Protein AF-A0A1L0D9J7-F1 (afdb_monomer)

Structure (mmCIF, N/CA/C/O backbone):
data_AF-A0A1L0D9J7-F1
#
_entry.id   AF-A0A1L0D9J7-F1
#
loop_
_atom_site.group_PDB
_atom_site.id
_atom_site.type_symbol
_atom_site.label_atom_id
_atom_site.label_alt_id
_atom_site.label_comp_id
_atom_site.label_asym_id
_atom_site.label_entity_id
_atom_site.label_seq_id
_atom_site.pdbx_PDB_ins_code
_atom_site.Cartn_x
_atom_site.Cartn_y
_atom_site.Cartn_z
_atom_site.occupancy
_atom_site.B_iso_or_equiv
_atom_site.auth_seq_id
_atom_site.auth_comp_id
_atom_site.auth_asym_id
_atom_site.auth_atom_id
_atom_site.pdbx_PDB_model_num
ATOM 1 N N . MET A 1 1 ? 36.592 1.065 -41.346 1.00 37.97 1 MET A N 1
ATOM 2 C CA . MET A 1 1 ? 35.948 2.017 -40.421 1.00 37.97 1 MET A CA 1
ATOM 3 C C . MET A 1 1 ? 34.463 1.888 -40.680 1.00 37.97 1 MET A C 1
ATOM 5 O O . MET A 1 1 ? 34.052 2.178 -41.791 1.00 37.97 1 MET A O 1
ATOM 9 N N . ASP A 1 2 ? 33.713 1.328 -39.732 1.00 29.09 2 ASP A N 1
ATOM 10 C CA . ASP A 1 2 ? 32.266 1.142 -39.869 1.00 29.09 2 ASP A CA 1
ATOM 11 C C . ASP A 1 2 ? 31.540 2.476 -39.662 1.00 29.09 2 ASP A C 1
ATOM 13 O O . ASP A 1 2 ? 31.578 3.055 -38.574 1.00 29.09 2 ASP A O 1
ATOM 17 N N . ASP A 1 3 ? 30.827 2.931 -40.692 1.00 31.64 3 ASP A N 1
ATOM 18 C CA . ASP A 1 3 ? 29.979 4.133 -40.689 1.00 31.64 3 ASP A CA 1
ATOM 19 C C . ASP A 1 3 ? 28.684 3.977 -39.861 1.00 31.64 3 ASP A C 1
ATOM 21 O O . ASP A 1 3 ? 27.805 4.842 -39.859 1.00 31.64 3 ASP A O 1
ATOM 25 N N . SER A 1 4 ? 28.560 2.910 -39.066 1.00 33.25 4 SER A N 1
ATOM 26 C CA . SER A 1 4 ? 27.409 2.660 -38.189 1.00 33.25 4 SER A CA 1
ATOM 27 C C . SER A 1 4 ? 27.284 3.645 -37.015 1.00 33.25 4 SER A C 1
ATOM 29 O O . SER A 1 4 ? 26.308 3.589 -36.269 1.00 33.25 4 SER A O 1
ATOM 31 N N . TYR A 1 5 ? 28.244 4.560 -36.833 1.00 37.31 5 TYR A N 1
ATO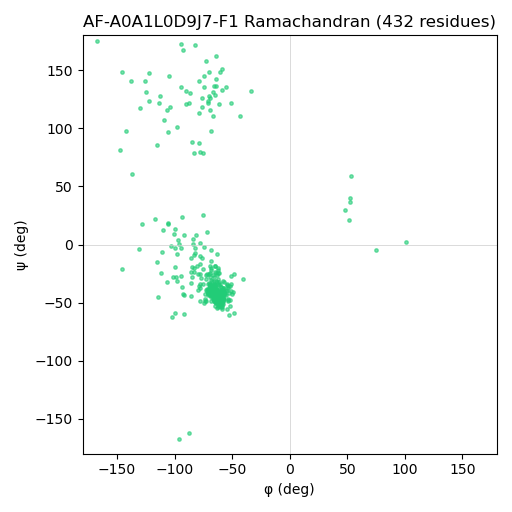M 32 C CA . TYR A 1 5 ? 28.210 5.598 -35.794 1.00 37.31 5 TYR A CA 1
ATOM 33 C C . TYR A 1 5 ? 27.458 6.879 -36.198 1.00 37.31 5 TYR A C 1
ATOM 35 O O . TYR A 1 5 ? 27.172 7.698 -35.321 1.00 37.31 5 TYR A O 1
ATOM 43 N N . PHE A 1 6 ? 27.105 7.056 -37.479 1.00 32.62 6 PHE A N 1
ATOM 44 C CA . PHE A 1 6 ? 26.444 8.276 -37.974 1.00 32.62 6 PHE A CA 1
ATOM 45 C C . PHE A 1 6 ? 24.926 8.175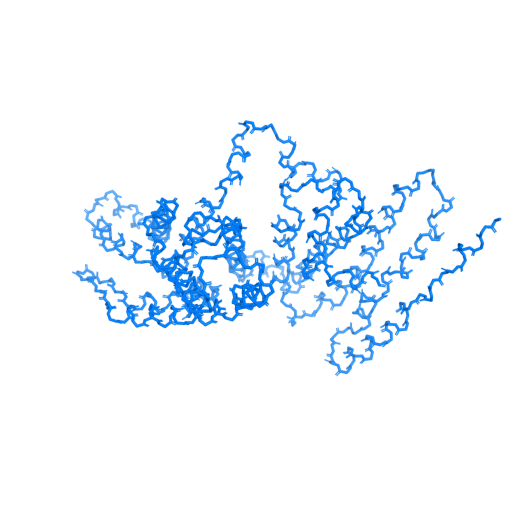 -38.144 1.00 32.62 6 PHE A C 1
ATOM 47 O O . PHE A 1 6 ? 24.276 9.188 -38.401 1.00 32.62 6 PHE A O 1
ATOM 54 N N . TYR A 1 7 ? 24.318 7.012 -37.900 1.00 33.03 7 TYR A N 1
ATOM 55 C CA . TYR A 1 7 ? 22.865 6.938 -37.750 1.00 33.03 7 TYR A CA 1
ATOM 56 C C . TYR A 1 7 ? 22.463 7.433 -36.353 1.00 33.03 7 TYR A C 1
ATOM 58 O O . TYR A 1 7 ? 22.199 6.658 -35.435 1.00 33.03 7 TYR A O 1
ATOM 66 N N . GLN A 1 8 ? 22.413 8.757 -36.176 1.00 39.03 8 GLN A N 1
ATOM 67 C CA . GLN A 1 8 ? 21.555 9.336 -35.147 1.00 39.03 8 GLN A CA 1
ATOM 68 C C . GLN A 1 8 ? 20.108 9.061 -35.584 1.00 39.03 8 GLN A C 1
ATOM 70 O O . GLN A 1 8 ? 19.674 9.633 -36.586 1.00 39.03 8 GLN A O 1
ATOM 75 N N . PRO A 1 9 ? 19.339 8.192 -34.897 1.00 41.06 9 PRO A N 1
ATOM 76 C CA . PRO A 1 9 ? 17.920 8.077 -35.197 1.00 41.06 9 PRO A CA 1
ATOM 77 C C . PRO A 1 9 ? 17.301 9.470 -35.066 1.00 41.06 9 PRO A C 1
ATOM 79 O O . PRO A 1 9 ? 17.620 10.198 -34.123 1.00 41.06 9 PRO A O 1
ATOM 82 N N . SER A 1 10 ? 16.451 9.845 -36.028 1.00 42.81 10 SER A N 1
ATOM 83 C CA . SER A 1 10 ? 15.762 11.137 -36.066 1.00 42.81 10 SER A CA 1
ATOM 84 C C . SER A 1 10 ? 15.237 11.471 -34.673 1.00 42.81 10 SER A C 1
ATOM 86 O O . SER A 1 10 ? 14.350 10.772 -34.189 1.00 42.81 10 SER A O 1
ATOM 88 N N . ASN A 1 11 ? 15.812 12.480 -34.016 1.00 54.00 11 ASN A N 1
ATOM 89 C CA . ASN A 1 11 ? 15.514 12.815 -32.628 1.00 54.00 11 ASN A CA 1
ATOM 90 C C . ASN A 1 11 ? 14.065 13.342 -32.582 1.00 54.00 11 ASN A C 1
ATOM 92 O O . ASN A 1 11 ? 13.834 14.505 -32.918 1.00 54.00 11 ASN A O 1
ATOM 96 N N . PRO A 1 12 ? 13.047 12.529 -32.230 1.00 60.84 12 PRO A N 1
ATOM 97 C CA . PRO A 1 12 ? 11.649 12.891 -32.448 1.00 60.84 12 PRO A CA 1
ATOM 98 C C . PRO A 1 12 ? 11.129 13.814 -31.336 1.00 60.84 12 PRO A C 1
ATOM 100 O O . PRO A 1 12 ? 9.934 14.090 -31.262 1.00 60.84 12 PRO A O 1
ATOM 103 N N . GLY A 1 13 ? 12.014 14.290 -30.452 1.00 68.69 13 GLY A N 1
ATOM 104 C CA . GLY A 1 13 ? 11.695 15.156 -29.319 1.00 68.69 13 GLY A CA 1
ATOM 105 C C . GLY A 1 13 ? 10.887 16.394 -29.719 1.00 68.69 13 GLY A C 1
ATOM 106 O O . GLY A 1 13 ? 9.798 16.577 -29.176 1.00 68.69 13 GLY A O 1
ATOM 107 N N . PRO A 1 14 ? 11.322 17.202 -30.707 1.00 74.62 14 PRO A N 1
ATOM 108 C CA . PRO A 1 14 ? 10.598 18.405 -31.126 1.00 74.62 14 PRO A CA 1
ATOM 109 C C . PRO A 1 14 ? 9.228 18.100 -31.745 1.00 74.62 14 PRO A C 1
ATOM 111 O O . PRO A 1 14 ? 8.232 18.736 -31.403 1.00 74.62 14 PRO A O 1
ATOM 114 N N . THR A 1 15 ? 9.134 17.085 -32.609 1.00 79.00 15 THR A N 1
ATOM 115 C CA . THR A 1 15 ? 7.863 16.702 -33.250 1.00 79.00 15 THR A CA 1
ATOM 116 C C . THR A 1 15 ? 6.879 16.116 -32.236 1.00 79.00 15 THR A C 1
ATOM 118 O O . THR A 1 15 ? 5.680 16.398 -32.278 1.00 79.00 15 THR A O 1
ATOM 121 N N . ARG A 1 16 ? 7.376 15.358 -31.254 1.00 81.12 16 ARG A N 1
ATOM 122 C CA . ARG A 1 16 ? 6.594 14.855 -30.121 1.00 81.12 16 ARG A CA 1
ATOM 123 C C . ARG A 1 16 ? 6.176 15.975 -29.163 1.00 81.12 16 ARG A C 1
ATOM 125 O O . ARG A 1 16 ? 5.060 15.920 -28.649 1.00 81.12 16 ARG A O 1
ATOM 132 N N . ALA A 1 17 ? 7.008 16.998 -28.966 1.00 83.00 17 ALA A N 1
ATOM 133 C CA . ALA A 1 17 ? 6.676 18.182 -28.173 1.00 83.00 17 ALA A CA 1
ATOM 134 C C . ALA A 1 17 ? 5.487 18.938 -28.768 1.00 83.00 17 ALA A C 1
ATOM 136 O O . ALA A 1 17 ? 4.560 19.289 -28.040 1.00 83.00 17 ALA A O 1
ATOM 137 N N . VAL A 1 18 ? 5.476 19.123 -30.092 1.00 85.75 18 VAL A N 1
ATOM 138 C CA . VAL A 1 18 ? 4.360 19.759 -30.807 1.00 85.75 18 VAL A CA 1
ATOM 139 C C . VAL A 1 18 ? 3.081 18.930 -30.667 1.00 85.75 18 VAL A C 1
ATOM 141 O O . VAL A 1 18 ? 2.041 19.477 -30.307 1.00 85.75 18 VAL A O 1
ATOM 144 N N . LYS A 1 19 ? 3.151 17.601 -30.844 1.00 86.62 19 LYS A N 1
ATOM 145 C CA . LYS A 1 19 ? 1.992 16.709 -30.639 1.00 86.62 19 LYS A CA 1
ATOM 146 C C . LYS A 1 19 ? 1.417 16.820 -29.224 1.00 86.62 19 LYS A C 1
ATOM 148 O O . LYS A 1 19 ? 0.207 16.966 -29.062 1.00 86.62 19 LYS A O 1
ATOM 153 N N . TRP A 1 20 ? 2.274 16.792 -28.200 1.00 86.75 20 TRP A N 1
ATOM 154 C CA . TRP A 1 20 ? 1.838 16.975 -26.814 1.00 86.75 20 TRP A CA 1
ATOM 155 C C . TRP A 1 20 ? 1.265 18.364 -26.566 1.00 86.75 20 TRP A C 1
ATOM 157 O O . TRP A 1 20 ? 0.258 18.476 -25.877 1.00 86.75 20 TRP A O 1
ATOM 167 N N . LEU A 1 21 ? 1.865 19.412 -27.128 1.00 90.25 21 LEU A N 1
ATOM 168 C CA . LEU A 1 21 ? 1.373 20.778 -26.986 1.00 90.25 21 LEU A CA 1
ATOM 169 C C . LEU A 1 21 ? -0.054 20.910 -27.531 1.00 90.25 21 LEU A C 1
ATOM 171 O O . LEU A 1 21 ? -0.923 21.406 -26.817 1.00 90.25 21 LEU A O 1
ATOM 175 N N . VAL A 1 22 ? -0.308 20.409 -28.746 1.00 89.06 22 VAL A N 1
ATOM 176 C CA . VAL A 1 22 ? -1.644 20.410 -29.366 1.00 89.06 22 VAL A CA 1
ATOM 177 C C . VAL A 1 22 ? -2.643 19.646 -28.498 1.00 89.06 22 VAL A C 1
ATOM 179 O O . VAL A 1 22 ? -3.705 20.170 -28.170 1.00 89.06 22 VAL A O 1
ATOM 182 N N . LEU A 1 23 ? -2.285 18.443 -28.045 1.00 91.19 23 LEU A N 1
ATOM 183 C CA . LEU A 1 23 ? -3.157 17.628 -27.198 1.00 91.19 23 LEU A CA 1
ATOM 184 C C . LEU A 1 23 ? -3.456 18.296 -25.843 1.00 91.19 23 LEU A C 1
ATOM 186 O O . LEU A 1 23 ? -4.593 18.287 -25.380 1.00 91.19 23 LEU A O 1
ATOM 190 N N . LEU A 1 24 ? -2.462 18.920 -25.210 1.00 89.25 24 LEU A N 1
ATOM 191 C CA . LEU A 1 24 ? -2.631 19.621 -23.934 1.00 89.25 24 LEU A CA 1
ATOM 192 C C . LEU A 1 24 ? -3.455 20.907 -24.074 1.00 89.25 24 LEU A C 1
ATOM 194 O O . LEU A 1 24 ? -4.191 21.254 -23.147 1.00 89.25 24 LEU A O 1
ATOM 198 N N . LEU A 1 25 ? -3.355 21.595 -25.216 1.00 89.88 25 LEU A N 1
ATOM 199 C CA . LEU A 1 25 ? -4.205 22.737 -25.555 1.00 89.88 25 LEU A CA 1
ATOM 200 C C . LEU A 1 25 ? -5.662 22.302 -25.754 1.00 89.88 25 LEU A C 1
ATOM 202 O O . LEU A 1 25 ? -6.552 22.914 -25.164 1.00 89.88 25 LEU A O 1
ATOM 206 N N . LEU A 1 26 ? -5.903 21.204 -26.484 1.00 91.88 26 LEU A N 1
ATOM 207 C CA . LEU A 1 26 ? -7.240 20.613 -26.648 1.00 91.88 26 LEU A CA 1
ATOM 208 C C . LEU A 1 26 ? -7.858 20.221 -25.298 1.00 91.88 26 LEU A C 1
ATOM 210 O O . LEU A 1 26 ? -9.023 20.509 -25.034 1.00 91.88 26 LEU A O 1
ATOM 214 N N . LEU A 1 27 ? -7.055 19.639 -24.404 1.00 89.50 27 LEU A N 1
ATOM 215 C CA . LEU A 1 27 ? -7.465 19.269 -23.045 1.00 89.50 27 LEU A CA 1
ATOM 216 C C . LEU A 1 27 ? -7.510 20.455 -22.062 1.00 89.50 27 LEU A C 1
ATOM 218 O O . LEU A 1 27 ? -7.808 20.261 -20.880 1.00 89.50 27 LEU A O 1
ATOM 222 N N . ARG A 1 28 ? -7.213 21.681 -22.518 1.00 86.06 28 ARG A N 1
ATOM 223 C CA . ARG A 1 28 ? -7.208 22.918 -21.714 1.00 86.06 28 ARG A CA 1
ATOM 224 C C . ARG A 1 28 ? -6.366 22.803 -20.435 1.00 86.06 28 ARG A C 1
ATOM 226 O O . ARG A 1 28 ? -6.741 23.293 -19.363 1.00 86.06 28 ARG A O 1
ATOM 233 N N . VAL A 1 29 ? -5.214 22.139 -20.530 1.00 85.31 29 VAL A N 1
ATOM 234 C CA . VAL A 1 29 ? -4.290 21.965 -19.403 1.00 85.31 29 VAL A CA 1
ATOM 235 C C . VAL A 1 29 ? -3.555 23.278 -19.127 1.00 85.31 29 VAL A C 1
ATOM 237 O O . VAL A 1 29 ? -3.067 23.942 -20.038 1.00 85.31 29 VAL A O 1
ATOM 240 N N . LYS A 1 30 ? -3.443 23.669 -17.851 1.00 86.12 30 LYS A N 1
ATOM 241 C CA . LYS A 1 30 ? -2.675 24.862 -17.455 1.00 86.12 30 LYS A CA 1
ATOM 242 C C . LYS A 1 30 ? -1.186 24.672 -17.776 1.00 86.12 30 LYS A C 1
ATOM 244 O O . LYS A 1 30 ? -0.625 23.631 -17.445 1.00 86.12 30 LYS A O 1
ATOM 249 N N . LYS A 1 31 ? -0.544 25.707 -18.335 1.00 86.50 31 LYS A N 1
ATOM 250 C CA . LYS A 1 31 ? 0.879 25.717 -18.743 1.00 86.50 31 LYS A CA 1
ATOM 251 C C . LYS A 1 31 ? 1.252 24.546 -19.680 1.00 86.50 31 LYS A C 1
ATOM 253 O O . LYS A 1 31 ? 2.145 23.759 -19.357 1.00 86.50 31 LYS A O 1
ATOM 258 N N . PRO A 1 32 ? 0.597 24.430 -20.848 1.00 87.56 32 PRO A N 1
ATOM 259 C CA . PRO A 1 32 ? 0.779 23.297 -21.755 1.00 87.56 32 PRO A CA 1
ATOM 260 C C . PRO A 1 32 ? 2.196 23.237 -22.348 1.00 87.56 32 PRO A C 1
ATOM 262 O O . PRO A 1 32 ? 2.698 22.146 -22.584 1.00 87.56 32 PRO A O 1
ATOM 265 N N . ILE A 1 33 ? 2.876 24.382 -22.493 1.00 88.44 33 ILE A N 1
ATOM 266 C CA . ILE A 1 33 ? 4.268 24.467 -22.970 1.00 88.44 33 ILE A CA 1
ATOM 267 C C . ILE A 1 33 ? 5.234 23.790 -21.989 1.00 88.44 33 ILE A C 1
ATOM 269 O O . ILE A 1 33 ? 6.044 22.958 -22.376 1.00 88.44 33 ILE A O 1
ATOM 273 N N . SER A 1 34 ? 5.151 24.101 -20.693 1.00 88.12 34 SER A N 1
ATOM 274 C CA . SER A 1 34 ? 6.045 23.486 -19.700 1.00 88.12 34 SER A CA 1
ATOM 275 C C . SER A 1 34 ? 5.811 21.976 -19.578 1.00 88.12 34 SER A C 1
ATOM 277 O O . SER A 1 34 ? 6.761 21.217 -19.399 1.00 88.12 34 SER A O 1
ATOM 279 N N . TRP A 1 35 ? 4.558 21.534 -19.728 1.00 87.00 35 TRP A N 1
ATOM 280 C CA . TRP A 1 35 ? 4.219 20.115 -19.805 1.00 87.00 35 TRP A CA 1
ATOM 281 C C . TRP A 1 35 ? 4.765 19.449 -21.068 1.00 87.00 35 TRP A C 1
ATOM 283 O O . TRP A 1 35 ? 5.376 18.391 -20.959 1.00 87.00 35 TRP A O 1
ATOM 293 N N . SER A 1 36 ? 4.594 20.049 -22.249 1.00 87.81 36 SER A N 1
ATOM 294 C CA . SER A 1 36 ? 5.080 19.453 -23.497 1.00 87.81 36 SER A CA 1
ATOM 295 C C . SER A 1 36 ? 6.598 19.290 -23.481 1.00 87.81 36 SER A C 1
ATOM 297 O O . SER A 1 36 ? 7.090 18.215 -23.823 1.00 87.81 36 SER A O 1
ATOM 299 N N . VAL A 1 37 ? 7.329 20.294 -22.985 1.00 87.06 37 VAL A N 1
ATOM 300 C CA . VAL A 1 37 ? 8.788 20.239 -22.822 1.00 87.06 37 VAL A CA 1
ATOM 301 C C . VAL A 1 37 ? 9.194 19.092 -21.894 1.00 87.06 37 VAL A C 1
ATOM 303 O O . VAL A 1 37 ? 10.035 18.273 -22.265 1.00 87.06 37 VAL A O 1
ATOM 306 N N . PHE A 1 38 ? 8.563 18.970 -20.722 1.00 87.25 38 PHE A N 1
ATOM 307 C CA . PHE A 1 38 ? 8.846 17.875 -19.790 1.00 87.25 38 PHE A CA 1
ATOM 308 C C . PHE A 1 38 ? 8.555 16.487 -20.389 1.00 87.25 38 PHE A C 1
ATOM 310 O O . PHE A 1 38 ? 9.331 15.559 -20.179 1.00 87.25 38 PHE A O 1
ATOM 317 N N . LEU A 1 39 ? 7.457 16.342 -21.138 1.00 85.94 39 LEU A N 1
ATOM 318 C CA . LEU A 1 39 ? 6.994 15.055 -21.670 1.00 85.94 39 LEU A CA 1
ATOM 319 C C . LEU A 1 39 ? 7.792 14.537 -22.879 1.00 85.94 39 LEU A C 1
ATOM 321 O O . LEU A 1 39 ? 7.564 13.400 -23.293 1.00 85.94 39 LEU A O 1
ATOM 325 N N . SER A 1 40 ? 8.649 15.357 -23.498 1.00 83.94 40 SER A N 1
ATOM 326 C CA . SER A 1 40 ? 9.214 15.023 -24.817 1.00 83.94 40 SER A CA 1
ATOM 327 C C . SER A 1 40 ? 10.650 15.467 -25.085 1.00 83.94 40 SER A C 1
ATOM 329 O O . SER A 1 40 ? 11.288 14.880 -25.954 1.00 83.94 40 SER A O 1
ATOM 331 N N . LEU A 1 41 ? 11.185 16.462 -24.369 1.00 83.31 41 LEU A N 1
ATOM 332 C CA . LEU A 1 41 ? 12.498 17.039 -24.688 1.00 83.31 41 LEU A CA 1
ATOM 333 C C . LEU A 1 41 ? 13.641 16.522 -23.801 1.00 83.31 41 LEU A C 1
ATOM 335 O O . LEU A 1 41 ? 14.752 17.035 -23.900 1.00 83.31 41 LEU A O 1
ATOM 339 N N . ASN A 1 42 ? 13.431 15.500 -22.959 1.00 84.62 42 ASN A N 1
ATOM 340 C CA . ASN A 1 42 ? 14.505 14.966 -22.105 1.00 84.62 42 ASN A CA 1
ATOM 341 C C . ASN A 1 42 ? 15.701 14.441 -22.921 1.00 84.62 42 ASN A C 1
ATOM 343 O O . ASN A 1 42 ? 16.846 14.752 -22.589 1.00 84.62 42 ASN A O 1
ATOM 347 N N . SER A 1 43 ? 15.445 13.693 -23.997 1.00 80.94 43 SER A N 1
ATOM 348 C CA . SER A 1 43 ? 16.480 13.151 -24.886 1.00 80.94 43 SER A CA 1
ATOM 349 C C . SER A 1 43 ? 17.249 14.253 -25.624 1.00 80.94 43 SER A C 1
ATOM 351 O O . SER A 1 43 ? 18.475 14.186 -25.723 1.00 80.94 43 SER A O 1
ATOM 353 N N . THR A 1 44 ? 16.558 15.312 -26.053 1.00 82.50 44 THR A N 1
ATOM 354 C CA . THR A 1 44 ? 17.157 16.493 -26.695 1.00 82.50 44 THR A CA 1
ATOM 355 C C . THR A 1 44 ? 17.996 17.321 -25.716 1.00 82.50 44 THR A C 1
ATOM 357 O O . THR A 1 44 ? 19.119 17.703 -26.031 1.00 82.50 44 THR A O 1
ATOM 360 N N . ILE A 1 45 ? 17.513 17.550 -24.489 1.00 81.62 45 ILE A N 1
ATOM 361 C CA . ILE A 1 45 ? 18.299 18.205 -23.426 1.00 81.62 45 ILE A CA 1
ATOM 362 C C . ILE A 1 45 ? 19.572 17.394 -23.144 1.00 81.62 45 ILE A C 1
ATOM 364 O O . ILE A 1 45 ? 20.655 17.955 -22.968 1.00 81.62 45 ILE A O 1
ATOM 368 N N . ARG A 1 46 ? 19.458 16.061 -23.136 1.00 83.69 46 ARG A N 1
ATOM 369 C CA . ARG A 1 46 ? 20.586 15.157 -22.912 1.00 83.69 46 ARG A CA 1
ATOM 370 C C . ARG A 1 46 ? 21.619 15.232 -24.033 1.00 83.69 46 ARG A C 1
ATOM 372 O O . ARG A 1 46 ? 22.804 15.256 -23.711 1.00 83.69 46 ARG A O 1
ATOM 379 N N . SER A 1 47 ? 21.211 15.244 -25.305 1.00 82.25 47 SER A N 1
ATOM 380 C CA . SER A 1 47 ? 22.151 15.330 -26.434 1.00 82.25 47 SER A CA 1
ATOM 381 C C . SER A 1 47 ? 22.914 16.655 -26.421 1.00 82.25 47 SER A C 1
ATOM 383 O O . SER A 1 47 ? 24.142 16.636 -26.458 1.00 82.25 47 SER A O 1
ATOM 385 N N . LEU A 1 48 ? 22.213 17.773 -26.209 1.00 84.62 48 LEU A N 1
ATOM 386 C CA . LEU A 1 48 ? 22.819 19.106 -26.117 1.00 84.62 48 LEU A CA 1
ATOM 387 C C . LEU A 1 48 ? 23.836 19.204 -24.968 1.00 84.62 48 LEU A C 1
ATOM 389 O O . LEU A 1 48 ? 24.956 19.677 -25.149 1.00 84.62 48 LEU A O 1
ATOM 393 N N . LEU A 1 49 ? 23.485 18.703 -23.777 1.00 84.00 49 LEU A N 1
ATOM 394 C CA . LEU A 1 49 ? 24.414 18.688 -22.642 1.00 84.00 49 LEU A CA 1
ATOM 395 C C . LEU A 1 49 ? 25.620 17.775 -22.881 1.00 84.00 49 LEU A C 1
ATOM 397 O O . LEU A 1 49 ? 26.719 18.083 -22.421 1.00 84.00 49 LEU A O 1
ATOM 401 N N . LYS A 1 50 ? 25.432 16.642 -23.571 1.00 81.69 50 LYS A N 1
ATOM 402 C CA . LYS A 1 50 ? 26.538 15.746 -23.927 1.00 81.69 50 LYS A CA 1
ATOM 403 C C . LYS A 1 50 ? 27.518 16.445 -24.860 1.00 81.69 50 LYS A C 1
ATOM 405 O O . LYS A 1 50 ? 28.708 16.410 -24.574 1.00 81.69 50 LYS A O 1
ATOM 410 N N . GLU A 1 51 ? 27.039 17.101 -25.910 1.00 81.44 51 GLU A N 1
ATOM 411 C CA . GLU A 1 51 ? 27.878 17.854 -26.852 1.00 81.44 51 GLU A CA 1
ATOM 412 C C . GLU A 1 51 ? 28.664 18.969 -26.152 1.00 81.44 51 GLU A C 1
ATOM 414 O O . GLU A 1 51 ? 29.863 19.119 -26.380 1.00 81.44 51 GLU A O 1
ATOM 419 N N . TRP A 1 52 ? 28.035 19.672 -25.208 1.00 80.25 52 TRP A N 1
ATOM 420 C CA . TRP A 1 52 ? 28.673 20.772 -24.483 1.00 80.25 52 TRP A CA 1
ATOM 421 C C . TRP A 1 52 ? 29.731 20.324 -23.453 1.00 80.25 52 TRP A C 1
ATOM 423 O O . TRP A 1 52 ? 30.689 21.050 -23.181 1.00 80.25 52 TRP A O 1
ATOM 433 N N . ILE A 1 53 ? 29.582 19.128 -22.865 1.00 73.94 53 ILE A N 1
ATOM 434 C CA . ILE A 1 53 ? 30.422 18.641 -21.749 1.00 73.94 53 ILE A CA 1
ATOM 435 C C . ILE A 1 53 ? 31.507 17.644 -22.204 1.00 73.94 53 ILE A C 1
ATOM 437 O O . ILE A 1 53 ? 32.577 17.585 -21.587 1.00 73.94 53 ILE A O 1
ATOM 441 N N . ARG A 1 54 ? 31.276 16.889 -23.292 1.00 63.69 54 ARG A N 1
ATOM 442 C CA . ARG A 1 54 ? 32.194 15.865 -23.835 1.00 63.69 54 ARG A CA 1
ATOM 443 C C . ARG A 1 54 ? 33.643 16.334 -24.073 1.00 63.69 54 ARG A C 1
ATOM 445 O O . ARG A 1 54 ? 34.524 15.527 -23.792 1.00 63.69 54 ARG A O 1
ATOM 452 N N . PRO A 1 55 ? 33.948 17.576 -24.498 1.00 59.88 55 PRO A N 1
ATOM 453 C CA . PRO A 1 55 ? 35.337 17.961 -24.765 1.00 59.88 55 PRO A CA 1
ATOM 454 C C . PRO A 1 55 ? 36.216 18.207 -23.520 1.00 59.88 55 PRO A C 1
ATOM 456 O O . PRO A 1 55 ? 37.392 18.509 -23.683 1.00 59.88 55 PRO A O 1
ATOM 459 N N . LYS A 1 56 ? 35.704 18.112 -22.279 1.00 59.75 56 LYS A N 1
ATOM 460 C CA . LYS A 1 56 ? 36.410 18.667 -21.099 1.00 59.75 56 LYS A CA 1
ATOM 461 C C . LYS A 1 56 ? 37.004 17.677 -20.072 1.00 59.75 56 LYS A C 1
ATOM 463 O O . LYS A 1 56 ? 37.634 18.158 -19.137 1.00 59.75 56 LYS A O 1
ATOM 468 N N . HIS A 1 57 ? 36.803 16.350 -20.141 1.00 59.25 57 HIS A N 1
ATOM 469 C CA . HIS A 1 57 ? 37.113 15.460 -18.989 1.00 59.25 57 HIS A CA 1
ATOM 470 C C . HIS A 1 57 ? 37.636 14.045 -19.337 1.00 59.25 57 HIS A C 1
ATOM 472 O O . HIS A 1 57 ? 37.206 13.453 -20.321 1.00 59.25 57 HIS A O 1
ATOM 478 N N . LYS A 1 58 ? 38.506 13.490 -18.462 1.00 59.53 58 LYS A N 1
ATOM 479 C CA . LYS A 1 58 ? 39.214 12.191 -18.606 1.00 59.53 58 LYS A CA 1
ATOM 480 C C . LYS A 1 58 ? 38.380 10.924 -18.300 1.00 59.53 58 LYS A C 1
ATOM 482 O O . LYS A 1 58 ? 38.691 9.879 -18.856 1.00 59.53 58 LYS A O 1
ATOM 487 N N . ASP A 1 59 ? 37.321 11.006 -17.482 1.00 76.06 59 ASP A N 1
ATOM 488 C CA . ASP A 1 59 ? 36.514 9.837 -17.060 1.00 76.06 59 ASP A CA 1
ATOM 489 C C . ASP A 1 59 ? 35.135 9.770 -17.757 1.00 76.06 59 ASP A C 1
ATOM 491 O O . ASP A 1 59 ? 34.169 10.388 -17.280 1.00 76.06 59 ASP A O 1
ATOM 495 N N . PRO A 1 60 ? 34.975 8.989 -18.842 1.00 76.50 60 PRO A N 1
ATOM 496 C CA . PRO A 1 60 ? 33.765 9.010 -19.669 1.00 76.50 60 PRO A CA 1
ATOM 497 C C . PRO A 1 60 ? 32.508 8.524 -18.931 1.00 76.50 60 PRO A C 1
ATOM 499 O O . PRO A 1 60 ? 31.425 9.089 -19.100 1.00 76.50 60 PRO A O 1
ATOM 502 N N . GLU A 1 61 ? 32.629 7.521 -18.057 1.00 77.56 61 GLU A N 1
ATOM 503 C CA . GLU A 1 61 ? 31.479 6.969 -17.329 1.00 77.56 61 GLU A CA 1
ATOM 504 C C . GLU A 1 61 ? 30.926 7.915 -16.258 1.00 77.56 61 GLU A C 1
ATOM 506 O O . GLU A 1 61 ? 29.707 8.061 -16.093 1.00 77.56 61 GLU A O 1
ATOM 511 N N . THR A 1 62 ? 31.817 8.576 -15.516 1.00 77.38 62 THR A N 1
ATOM 512 C CA . THR A 1 62 ? 31.422 9.533 -14.480 1.00 77.38 62 THR A CA 1
ATOM 513 C C . THR A 1 62 ? 30.774 10.760 -15.109 1.00 77.38 62 THR A C 1
ATOM 515 O O . THR A 1 62 ? 29.785 11.268 -14.566 1.00 77.38 62 THR A O 1
ATOM 518 N N . VAL A 1 63 ? 31.286 11.200 -16.261 1.00 79.44 63 VAL A N 1
ATOM 519 C CA . VAL A 1 63 ? 30.728 12.303 -17.047 1.00 79.44 63 VAL A CA 1
ATOM 520 C C . VAL A 1 63 ? 29.343 11.944 -17.574 1.00 79.44 63 VAL A C 1
ATOM 522 O O . VAL A 1 63 ? 28.398 12.669 -17.270 1.00 79.44 63 VAL A O 1
ATOM 525 N N . ASP A 1 64 ? 29.169 10.804 -18.253 1.00 81.31 64 ASP A N 1
ATOM 526 C CA . ASP A 1 64 ? 27.853 10.378 -18.758 1.00 81.31 64 ASP A CA 1
ATOM 527 C C . ASP A 1 64 ? 26.822 10.305 -17.619 1.00 81.31 64 ASP A C 1
ATOM 529 O O . ASP A 1 64 ? 25.720 10.844 -17.734 1.00 81.31 64 ASP A O 1
ATOM 533 N N . ARG A 1 65 ? 27.201 9.763 -16.453 1.00 81.38 65 ARG A N 1
ATOM 534 C CA . ARG A 1 65 ? 26.325 9.730 -15.270 1.00 81.38 65 ARG A CA 1
ATOM 535 C C . ARG A 1 65 ? 25.929 11.128 -14.778 1.00 81.38 65 ARG A C 1
ATOM 537 O O . ARG A 1 65 ? 24.772 11.330 -14.405 1.00 81.38 65 ARG A O 1
ATOM 544 N N . ARG A 1 66 ? 26.864 12.084 -14.723 1.00 83.88 66 ARG A N 1
ATOM 545 C CA . ARG A 1 66 ? 26.581 13.469 -14.293 1.00 83.88 66 ARG A CA 1
ATOM 546 C C . ARG A 1 66 ? 25.690 14.191 -15.303 1.00 83.88 66 ARG A C 1
ATOM 548 O O . ARG A 1 66 ? 24.721 14.824 -14.890 1.00 83.88 66 ARG A O 1
ATOM 555 N N . VAL A 1 67 ? 25.959 14.025 -16.597 1.00 86.06 67 VAL A N 1
ATOM 556 C CA . VAL A 1 67 ? 25.162 14.610 -17.685 1.00 86.06 67 VAL A CA 1
ATOM 557 C C . VAL A 1 67 ? 23.725 14.094 -17.653 1.00 86.06 67 VAL A C 1
ATOM 559 O O . VAL A 1 67 ? 22.793 14.891 -17.706 1.00 86.06 67 VAL A O 1
ATOM 562 N N . ARG A 1 68 ? 23.516 12.782 -17.470 1.00 86.50 68 ARG A N 1
ATOM 563 C CA . ARG A 1 68 ? 22.166 12.210 -17.321 1.00 86.50 68 ARG A CA 1
ATOM 564 C C . ARG A 1 68 ? 21.421 12.799 -16.123 1.00 86.50 68 ARG A C 1
ATOM 566 O O . ARG A 1 68 ? 20.287 13.248 -16.272 1.00 86.50 68 ARG A O 1
ATOM 573 N N . LYS A 1 69 ? 22.075 12.880 -14.956 1.00 88.38 69 LYS A N 1
ATOM 574 C CA . LYS A 1 69 ? 21.481 13.477 -13.746 1.00 88.38 69 LYS A CA 1
ATOM 575 C C . LYS A 1 69 ? 21.106 14.945 -13.938 1.00 88.38 69 LYS A C 1
ATOM 577 O O . LYS A 1 69 ? 20.051 15.354 -13.452 1.00 88.38 69 LYS A O 1
ATOM 582 N N . LEU A 1 70 ? 21.948 15.713 -14.630 1.00 89.38 70 LEU A N 1
ATOM 583 C CA . LEU A 1 70 ? 21.706 17.122 -14.937 1.00 89.38 70 LEU A CA 1
ATOM 584 C C . LEU A 1 70 ? 20.565 17.290 -15.950 1.00 89.38 70 LEU A C 1
ATOM 586 O O . LEU A 1 70 ? 19.667 18.093 -15.723 1.00 89.38 70 LEU A O 1
ATOM 590 N N . SER A 1 71 ? 20.531 16.476 -17.006 1.00 89.00 71 SER A N 1
ATOM 591 C CA . SER A 1 71 ? 19.436 16.457 -17.985 1.00 89.00 71 SER A CA 1
ATOM 592 C C . SER A 1 71 ? 18.089 16.151 -17.331 1.00 89.00 71 SER A C 1
ATOM 594 O O . SER A 1 71 ? 17.086 16.825 -17.584 1.00 89.00 71 SER A O 1
ATOM 596 N N . ASN A 1 72 ? 18.066 15.153 -16.443 1.00 91.69 72 ASN A N 1
ATOM 597 C CA . ASN A 1 72 ? 16.878 14.801 -15.673 1.00 91.69 72 ASN A CA 1
ATOM 598 C C . ASN A 1 72 ? 16.474 15.949 -14.738 1.00 91.69 72 ASN A C 1
ATOM 600 O O . ASN A 1 72 ? 15.287 16.227 -14.600 1.00 91.69 72 ASN A O 1
ATOM 604 N N . LEU A 1 73 ? 17.441 16.645 -14.127 1.00 93.06 73 LEU A N 1
ATOM 605 C CA . LEU A 1 73 ? 17.178 17.798 -13.261 1.00 93.06 73 LEU A CA 1
ATOM 606 C C . LEU A 1 73 ? 16.540 18.957 -14.040 1.00 93.06 73 LEU A C 1
ATOM 608 O O . LEU A 1 73 ? 15.527 19.493 -13.597 1.00 93.06 73 LEU A O 1
ATOM 612 N N . LEU A 1 74 ? 17.079 19.300 -15.215 1.00 90.50 74 LEU A N 1
ATOM 613 C CA . LEU A 1 74 ? 16.520 20.342 -16.084 1.00 90.50 74 LEU A CA 1
ATOM 614 C C . LEU A 1 74 ? 15.105 19.990 -16.552 1.00 90.50 74 LEU A C 1
ATOM 616 O O . LEU A 1 74 ? 14.205 20.823 -16.478 1.00 90.50 74 LEU A O 1
ATOM 620 N N . SER A 1 75 ? 14.885 18.737 -16.959 1.00 90.69 75 SER A N 1
ATOM 621 C CA . SER A 1 75 ? 13.559 18.251 -17.370 1.00 90.69 75 SER A CA 1
ATOM 622 C C . SER A 1 75 ? 12.541 18.407 -16.240 1.00 90.69 75 SER A C 1
ATOM 624 O O . SER A 1 75 ? 11.447 18.934 -16.429 1.00 90.69 75 SER A O 1
ATOM 626 N N . VAL A 1 76 ? 12.928 18.025 -15.025 1.00 92.94 76 VAL A N 1
ATOM 627 C CA . VAL A 1 76 ? 12.101 18.180 -13.826 1.00 92.94 76 VAL A CA 1
ATOM 628 C C . VAL A 1 76 ? 11.884 19.655 -13.448 1.00 92.94 76 VAL A C 1
ATOM 630 O O . VAL A 1 76 ? 10.842 19.989 -12.886 1.00 92.94 76 VAL A O 1
ATOM 633 N N . GLY A 1 77 ? 12.791 20.566 -13.811 1.00 93.25 77 GLY A N 1
ATOM 634 C CA . GLY A 1 77 ? 12.566 22.012 -13.705 1.00 93.25 77 GLY A CA 1
ATOM 635 C C . GLY A 1 77 ? 11.343 22.483 -14.504 1.00 93.25 77 GLY A C 1
ATOM 636 O O . GLY A 1 77 ? 10.537 23.274 -14.006 1.00 93.25 77 GLY A O 1
ATOM 637 N N . PHE A 1 78 ? 11.128 21.926 -15.701 1.00 91.62 78 PHE A N 1
ATOM 638 C CA . PHE A 1 78 ? 9.920 22.191 -16.490 1.00 91.62 78 PHE A CA 1
ATOM 639 C C . PHE A 1 78 ? 8.661 21.598 -15.847 1.00 91.62 78 PHE A C 1
ATOM 641 O O . PHE A 1 78 ? 7.626 22.269 -15.816 1.00 91.62 78 PHE A O 1
ATOM 648 N N . LEU A 1 79 ? 8.755 20.408 -15.239 1.00 92.62 79 LEU A N 1
ATOM 649 C CA . LEU A 1 79 ? 7.664 19.837 -14.438 1.00 92.62 79 LEU A CA 1
ATOM 650 C C . LEU A 1 79 ? 7.295 20.749 -13.257 1.00 92.62 79 LEU A C 1
ATOM 652 O O . LEU A 1 79 ? 6.115 21.006 -13.017 1.00 92.62 79 LEU A O 1
ATOM 656 N N . TYR A 1 80 ? 8.286 21.289 -12.543 1.00 93.12 80 TYR A N 1
ATOM 657 C CA . TYR A 1 80 ? 8.043 22.230 -11.449 1.00 93.12 80 TYR A CA 1
ATOM 658 C C . TYR A 1 80 ? 7.327 23.493 -11.942 1.00 93.12 80 TYR A C 1
ATOM 660 O O . TYR A 1 80 ? 6.333 23.919 -11.345 1.00 93.12 80 TYR A O 1
ATOM 668 N N . SER A 1 81 ? 7.774 24.067 -13.063 1.00 90.25 81 SER A N 1
ATOM 669 C CA . SER A 1 81 ? 7.099 25.217 -13.675 1.00 90.25 81 SER A CA 1
ATOM 670 C C . SER A 1 81 ? 5.639 24.899 -14.015 1.00 90.25 81 SER A C 1
ATOM 672 O O . SER A 1 81 ? 4.746 25.697 -13.712 1.00 90.25 81 SER A O 1
ATOM 674 N N . ALA A 1 82 ? 5.376 23.704 -14.550 1.00 88.81 82 ALA A N 1
ATOM 675 C CA . ALA A 1 82 ? 4.044 23.247 -14.931 1.00 88.81 82 ALA A CA 1
ATOM 676 C C . ALA A 1 82 ? 3.099 23.026 -13.731 1.00 88.81 82 ALA A C 1
ATOM 678 O O . ALA A 1 82 ? 1.917 23.374 -13.794 1.00 88.81 82 ALA A O 1
ATOM 679 N N . VAL A 1 83 ? 3.608 22.466 -12.626 1.00 90.88 83 VAL A N 1
ATOM 680 C CA . VAL A 1 83 ? 2.784 21.988 -11.498 1.00 90.88 83 VAL A CA 1
ATOM 681 C C . VAL A 1 83 ? 2.685 22.986 -10.342 1.00 90.88 83 VAL A C 1
ATOM 683 O O . VAL A 1 83 ? 1.642 23.055 -9.690 1.00 90.88 83 VAL A O 1
ATOM 686 N N . SER A 1 84 ? 3.719 23.795 -10.098 1.00 88.31 84 SER A N 1
ATOM 687 C CA . SER A 1 84 ? 3.842 24.653 -8.902 1.00 88.31 84 SER A CA 1
ATOM 688 C C . SER A 1 84 ? 2.614 25.519 -8.610 1.00 88.31 84 SER A C 1
ATOM 690 O O . SER A 1 84 ? 2.164 25.584 -7.468 1.00 88.31 84 SER A O 1
ATOM 692 N N . SER A 1 85 ? 2.018 26.127 -9.638 1.00 81.38 85 SER A N 1
ATOM 693 C CA . SER A 1 85 ? 0.842 27.001 -9.523 1.00 81.38 85 SER A CA 1
ATOM 694 C C . SER A 1 85 ? -0.495 26.305 -9.812 1.00 81.38 85 SER A C 1
ATOM 696 O O . SER A 1 85 ? -1.533 26.964 -9.875 1.00 81.38 85 SER A O 1
ATOM 698 N N . ASN A 1 86 ? -0.501 24.991 -10.057 1.00 83.38 86 ASN A N 1
ATOM 699 C CA . ASN A 1 86 ? -1.713 24.261 -10.413 1.00 83.38 86 ASN A CA 1
ATOM 700 C C . ASN A 1 86 ? -2.331 23.566 -9.191 1.00 83.38 86 ASN A C 1
ATOM 702 O O . ASN A 1 86 ? -1.892 22.491 -8.794 1.00 83.38 86 ASN A O 1
ATOM 706 N N . VAL 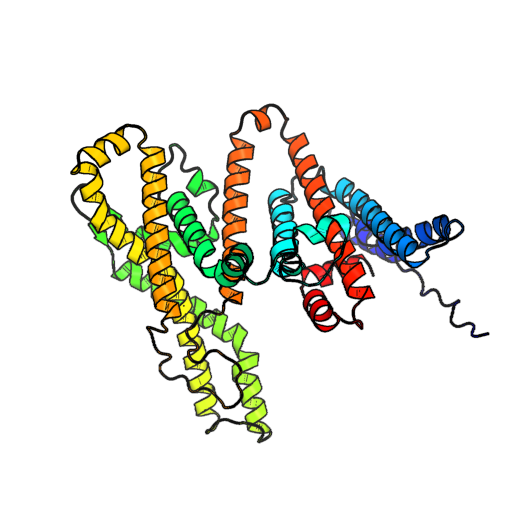A 1 87 ? -3.380 24.171 -8.631 1.00 80.00 87 VAL A N 1
ATOM 707 C CA . VAL A 1 87 ? -4.117 23.655 -7.459 1.00 80.00 87 VAL A CA 1
ATOM 708 C C . VAL A 1 87 ? -4.904 22.373 -7.776 1.00 80.00 87 VAL A C 1
ATOM 710 O O . VAL A 1 87 ? -5.198 21.586 -6.884 1.00 80.00 87 VAL A O 1
ATOM 713 N N . ARG A 1 88 ? -5.226 22.108 -9.054 1.00 83.25 88 ARG A N 1
ATOM 714 C CA . ARG A 1 88 ? -5.992 20.905 -9.445 1.00 83.25 88 ARG A CA 1
ATOM 715 C C . ARG A 1 88 ? -5.202 19.608 -9.270 1.00 83.25 88 ARG A C 1
ATOM 717 O O . ARG A 1 88 ? -5.792 18.534 -9.276 1.00 83.25 88 ARG A O 1
ATOM 724 N N . ILE A 1 89 ? -3.878 19.696 -9.167 1.00 83.06 89 ILE A N 1
ATOM 725 C CA . ILE A 1 89 ? -3.008 18.532 -9.025 1.00 83.06 89 ILE A CA 1
ATOM 726 C C . ILE A 1 89 ? -2.843 18.238 -7.529 1.00 83.06 89 ILE A C 1
ATOM 728 O O . ILE A 1 89 ? -2.337 19.102 -6.810 1.00 83.06 89 ILE A O 1
ATOM 732 N N . PRO A 1 90 ? -3.213 17.036 -7.044 1.00 85.19 90 PRO A N 1
ATOM 733 C CA . PRO A 1 90 ? -3.039 16.658 -5.644 1.00 85.19 90 PRO A CA 1
ATOM 734 C C . PRO A 1 90 ? -1.560 16.346 -5.360 1.00 85.19 90 PRO A C 1
ATOM 736 O O . PRO A 1 90 ? -1.130 15.189 -5.349 1.00 85.19 90 PRO A O 1
ATOM 739 N N . LYS A 1 91 ? -0.765 17.409 -5.189 1.00 88.12 91 LYS A N 1
ATOM 740 C CA . LYS A 1 91 ? 0.695 17.366 -4.985 1.00 88.12 91 LYS A CA 1
ATOM 741 C C . LYS A 1 91 ? 1.067 16.535 -3.760 1.00 88.12 91 LYS A C 1
ATOM 743 O O . LYS A 1 91 ? 2.006 15.753 -3.829 1.00 88.12 91 LYS A O 1
ATOM 748 N N . ASP A 1 92 ? 0.300 16.654 -2.680 1.00 85.56 92 ASP A N 1
ATOM 749 C CA . ASP A 1 92 ? 0.458 15.896 -1.436 1.00 85.56 92 ASP A CA 1
ATOM 750 C C . ASP A 1 92 ? 0.346 14.376 -1.652 1.00 85.56 92 ASP A C 1
ATOM 752 O O . ASP A 1 92 ? 1.190 13.604 -1.191 1.00 85.56 92 ASP A O 1
ATOM 756 N N . TYR A 1 93 ? -0.666 13.940 -2.404 1.00 86.62 93 TYR A N 1
ATOM 757 C CA . TYR A 1 93 ? -0.875 12.535 -2.736 1.00 86.62 93 TYR A CA 1
ATOM 758 C C . TYR A 1 93 ? 0.213 12.009 -3.672 1.00 86.62 93 TYR A C 1
ATOM 760 O O . TYR A 1 93 ? 0.792 10.957 -3.404 1.00 86.62 93 TYR A O 1
ATOM 768 N N . LEU A 1 94 ? 0.510 12.743 -4.750 1.00 87.75 94 LEU A N 1
ATOM 769 C CA . LEU A 1 94 ? 1.540 12.365 -5.722 1.00 87.75 94 LEU A CA 1
ATOM 770 C C . LEU A 1 94 ? 2.916 12.275 -5.070 1.00 87.75 94 LEU A C 1
ATOM 772 O O . LEU A 1 94 ? 3.637 11.310 -5.304 1.00 87.75 94 LEU A O 1
ATOM 776 N N . LEU A 1 95 ? 3.254 13.237 -4.212 1.00 90.44 95 LEU A N 1
ATOM 777 C CA . LEU A 1 95 ? 4.477 13.236 -3.425 1.00 90.44 95 LEU A CA 1
ATOM 778 C C . LEU A 1 95 ? 4.601 11.945 -2.606 1.00 90.44 95 LEU A C 1
ATOM 780 O O . LEU A 1 95 ? 5.579 11.211 -2.749 1.00 90.44 95 LEU A O 1
ATOM 784 N N . LEU A 1 96 ? 3.599 11.628 -1.784 1.00 89.00 96 LEU A N 1
ATOM 785 C CA . LEU A 1 96 ? 3.627 10.415 -0.964 1.00 89.00 96 LEU A CA 1
ATOM 786 C C . LEU A 1 96 ? 3.652 9.145 -1.815 1.00 89.00 96 LEU A C 1
ATOM 788 O O . LEU A 1 96 ? 4.364 8.199 -1.480 1.00 89.00 96 LEU A O 1
ATOM 792 N N . TYR A 1 97 ? 2.910 9.123 -2.923 1.00 88.38 97 TYR A N 1
ATOM 793 C CA . TYR A 1 97 ? 2.915 8.014 -3.867 1.00 88.38 97 TYR A CA 1
ATOM 794 C C . TYR A 1 97 ? 4.324 7.767 -4.415 1.00 88.38 97 TYR A C 1
ATOM 796 O O . TYR A 1 97 ? 4.851 6.668 -4.257 1.00 88.38 97 TYR A O 1
ATOM 804 N N . ILE A 1 98 ? 4.961 8.805 -4.964 1.00 90.31 98 ILE A N 1
ATOM 805 C CA . ILE A 1 98 ? 6.294 8.745 -5.572 1.00 90.31 98 ILE A CA 1
ATOM 806 C C . ILE A 1 98 ? 7.340 8.238 -4.580 1.00 90.31 98 ILE A C 1
ATOM 808 O O . ILE A 1 98 ? 8.076 7.300 -4.884 1.00 90.31 98 ILE A O 1
ATOM 812 N N . PHE A 1 99 ? 7.405 8.827 -3.385 1.00 88.88 99 PHE A N 1
ATOM 813 C CA . PHE A 1 99 ? 8.432 8.459 -2.411 1.00 88.88 99 PHE A CA 1
ATOM 814 C C . PHE A 1 99 ? 8.207 7.068 -1.826 1.00 88.88 99 PHE A C 1
ATOM 816 O O . PHE A 1 99 ? 9.166 6.309 -1.689 1.00 88.88 99 PHE A O 1
ATOM 823 N N . MET A 1 100 ? 6.960 6.705 -1.512 1.00 86.75 100 MET A N 1
ATOM 824 C CA . MET A 1 100 ? 6.675 5.370 -0.987 1.00 86.75 100 MET A CA 1
ATOM 825 C C . MET A 1 100 ? 6.879 4.284 -2.041 1.00 86.75 100 MET A C 1
ATOM 827 O O . MET A 1 100 ? 7.385 3.225 -1.699 1.00 86.75 100 MET A O 1
ATOM 831 N N . THR A 1 101 ? 6.564 4.534 -3.313 1.00 87.06 101 THR A N 1
ATOM 832 C CA . THR A 1 101 ? 6.855 3.574 -4.388 1.00 87.06 101 THR A CA 1
ATOM 833 C C . THR A 1 101 ? 8.363 3.468 -4.638 1.00 87.06 101 THR A C 1
ATOM 835 O O . THR A 1 101 ? 8.885 2.361 -4.764 1.00 87.06 101 THR A O 1
ATOM 838 N N . TYR A 1 102 ? 9.100 4.587 -4.603 1.00 87.38 102 TYR A N 1
ATOM 839 C CA . TYR A 1 102 ? 10.560 4.571 -4.729 1.00 87.38 102 TYR A CA 1
ATOM 840 C C . TYR A 1 102 ? 11.230 3.748 -3.621 1.00 87.38 102 TYR A C 1
ATOM 842 O O . TYR A 1 102 ? 12.006 2.846 -3.916 1.00 87.38 102 TYR A O 1
ATOM 850 N N . TYR A 1 103 ? 10.932 4.034 -2.351 1.00 83.94 103 TYR A N 1
ATOM 851 C CA . TYR A 1 103 ? 11.585 3.366 -1.218 1.00 83.94 103 TYR A CA 1
ATOM 852 C C . TYR A 1 103 ? 10.947 2.027 -0.822 1.00 83.94 103 TYR A C 1
ATOM 854 O O . TYR A 1 103 ? 11.587 1.233 -0.138 1.00 83.94 103 TYR A O 1
ATOM 862 N N . GLY A 1 104 ? 9.699 1.777 -1.213 1.00 79.38 104 GLY A N 1
ATOM 863 C CA . GLY A 1 104 ? 8.960 0.560 -0.876 1.00 79.38 104 GLY A CA 1
ATOM 864 C C . GLY A 1 104 ? 9.106 -0.553 -1.911 1.00 79.38 104 GLY A C 1
ATOM 865 O O . GLY A 1 104 ? 9.316 -1.700 -1.531 1.00 79.38 104 GLY A O 1
ATOM 866 N N . GLU A 1 105 ? 9.025 -0.227 -3.204 1.00 80.81 105 GLU A N 1
ATOM 867 C CA . GLU A 1 105 ? 8.934 -1.228 -4.281 1.00 80.81 105 GLU A CA 1
ATOM 868 C C . GLU A 1 105 ? 10.158 -1.223 -5.202 1.00 80.81 105 GLU A C 1
ATOM 870 O O . GLU A 1 105 ? 10.697 -2.282 -5.537 1.00 80.81 105 GLU A O 1
ATOM 875 N N . LEU A 1 106 ? 10.600 -0.031 -5.612 1.00 84.56 106 LEU A N 1
ATOM 876 C CA . LEU A 1 106 ? 11.577 0.132 -6.689 1.00 84.56 106 LEU A CA 1
ATOM 877 C C . LEU A 1 106 ? 13.025 0.042 -6.206 1.00 84.56 106 LEU A C 1
ATOM 879 O O . LEU A 1 106 ? 13.859 -0.598 -6.836 1.00 84.56 106 LEU A O 1
ATOM 883 N N . ASN A 1 107 ? 13.339 0.690 -5.089 1.00 85.12 107 ASN A N 1
ATOM 884 C CA . ASN A 1 107 ? 14.676 0.711 -4.513 1.00 85.12 107 ASN A CA 1
ATOM 885 C C . ASN A 1 107 ? 14.631 0.530 -2.984 1.00 85.12 107 ASN A C 1
ATOM 887 O O . ASN A 1 107 ? 15.059 1.426 -2.244 1.00 85.12 107 ASN A O 1
ATOM 891 N N . PRO A 1 108 ? 14.095 -0.604 -2.495 1.00 82.94 108 PRO A N 1
ATOM 892 C CA . PRO A 1 108 ? 14.022 -0.869 -1.068 1.00 82.94 108 PRO A CA 1
ATOM 893 C C . PRO A 1 108 ? 15.415 -0.987 -0.429 1.00 82.94 108 PRO A C 1
ATOM 895 O O . PRO A 1 108 ? 16.413 -1.228 -1.116 1.00 82.94 108 PRO A O 1
ATOM 898 N N . PRO A 1 109 ? 15.508 -0.874 0.907 1.00 81.62 109 PRO A N 1
ATOM 899 C CA . PRO A 1 109 ? 16.733 -1.170 1.651 1.00 81.62 109 PRO A CA 1
ATOM 900 C C . PRO A 1 109 ? 17.352 -2.536 1.331 1.00 81.62 109 PRO A C 1
ATOM 902 O O . PRO A 1 109 ? 18.561 -2.703 1.458 1.00 81.62 109 PRO A O 1
ATOM 905 N N . SER A 1 110 ? 16.539 -3.505 0.904 1.00 77.81 110 SER A N 1
ATOM 906 C CA . SER A 1 110 ? 16.984 -4.845 0.520 1.00 77.81 110 SER A CA 1
ATOM 907 C C . SER A 1 110 ? 17.570 -4.952 -0.886 1.00 77.81 110 SER A C 1
ATOM 909 O O . SER A 1 110 ? 18.263 -5.929 -1.143 1.00 77.81 110 SER A O 1
ATOM 911 N N . SER A 1 111 ? 17.315 -4.000 -1.793 1.00 81.44 111 SER A N 1
ATOM 912 C CA . SER A 1 111 ? 17.829 -4.110 -3.164 1.00 81.44 111 SER A CA 1
ATOM 913 C C . SER A 1 111 ? 19.326 -3.831 -3.227 1.00 81.44 111 SER A C 1
ATOM 915 O O . SER A 1 111 ? 19.830 -2.936 -2.542 1.00 81.44 111 SER A O 1
ATOM 917 N N . ASN A 1 112 ? 20.030 -4.527 -4.117 1.00 75.69 112 ASN A N 1
ATOM 918 C CA . ASN A 1 112 ? 21.468 -4.321 -4.324 1.00 75.69 112 ASN A CA 1
ATOM 919 C C . ASN A 1 112 ? 21.764 -3.127 -5.245 1.00 75.69 112 ASN A C 1
ATOM 921 O O . ASN A 1 112 ? 22.914 -2.745 -5.439 1.00 75.69 112 ASN A O 1
ATOM 925 N N . ILE A 1 113 ? 20.719 -2.488 -5.772 1.00 79.31 113 ILE A N 1
ATOM 926 C CA . ILE A 1 113 ? 20.822 -1.366 -6.701 1.00 79.31 113 ILE A CA 1
ATOM 927 C C . ILE A 1 113 ? 21.323 -0.095 -6.003 1.00 79.31 113 ILE A C 1
ATOM 929 O O . ILE A 1 113 ? 20.711 0.437 -5.069 1.00 79.31 113 ILE A O 1
ATOM 933 N N . VAL A 1 114 ? 22.426 0.444 -6.526 1.00 77.56 114 VAL A N 1
ATOM 934 C CA . VAL A 1 114 ? 23.100 1.650 -6.026 1.00 77.56 114 VAL A CA 1
ATOM 935 C C . VAL A 1 114 ? 23.025 2.756 -7.084 1.00 77.56 114 VAL A C 1
ATOM 937 O O . VAL A 1 114 ? 23.946 2.968 -7.869 1.00 77.56 114 VAL A O 1
ATOM 940 N N . VAL A 1 115 ? 21.923 3.514 -7.087 1.00 74.81 115 VAL A N 1
ATOM 941 C CA . VAL A 1 115 ? 21.720 4.644 -8.024 1.00 74.81 115 VAL A CA 1
ATOM 942 C C . VAL A 1 115 ? 22.657 5.825 -7.719 1.00 74.81 115 VAL A C 1
ATOM 944 O O . VAL A 1 115 ? 23.092 6.558 -8.611 1.00 74.81 115 VAL A O 1
ATOM 947 N N . SER A 1 116 ? 22.953 6.065 -6.437 1.00 73.50 116 SER A N 1
ATOM 948 C CA . SER A 1 116 ? 23.810 7.168 -5.981 1.00 73.50 116 SER A CA 1
ATOM 949 C C . SER A 1 116 ? 24.678 6.728 -4.799 1.00 73.50 116 SER A C 1
ATOM 951 O O . SER A 1 116 ? 24.209 6.794 -3.664 1.00 73.50 116 SER A O 1
ATOM 953 N N . PRO A 1 117 ? 25.945 6.334 -5.037 1.00 69.81 117 PRO A N 1
ATOM 954 C CA . PRO A 1 117 ? 26.797 5.711 -4.022 1.00 69.81 117 PRO A CA 1
ATOM 955 C C . PRO A 1 117 ? 26.957 6.508 -2.722 1.00 69.81 117 PRO A C 1
ATOM 957 O O . PRO A 1 117 ? 27.029 5.908 -1.655 1.00 69.81 117 PRO A O 1
ATOM 960 N N . SER A 1 118 ? 26.973 7.843 -2.797 1.00 70.44 118 SER A N 1
ATOM 961 C CA . SER A 1 118 ? 27.149 8.724 -1.635 1.00 70.44 118 SER A CA 1
ATOM 962 C C . SER A 1 118 ? 25.978 8.698 -0.654 1.00 70.44 118 SER A C 1
ATOM 964 O O . SER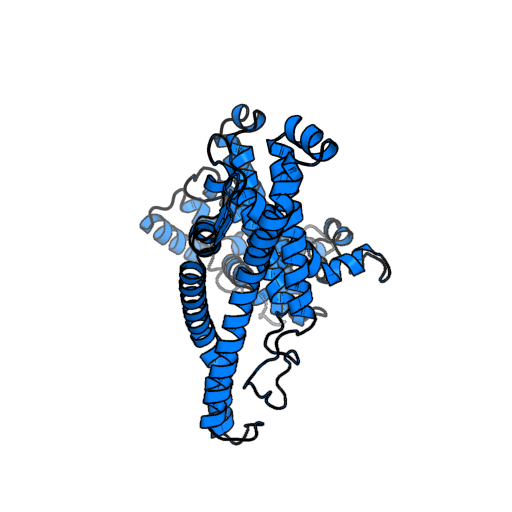 A 1 118 ? 26.182 8.866 0.540 1.00 70.44 118 SER A O 1
ATOM 966 N N . THR A 1 119 ? 24.753 8.483 -1.138 1.00 69.81 119 THR A N 1
ATOM 967 C CA . THR A 1 119 ? 23.547 8.526 -0.298 1.00 69.81 119 THR A CA 1
ATOM 968 C C . THR A 1 119 ? 22.979 7.145 -0.030 1.00 69.81 119 THR A C 1
ATOM 970 O O . THR A 1 119 ? 22.432 6.918 1.041 1.00 69.81 119 THR A O 1
ATOM 973 N N . THR A 1 120 ? 23.100 6.199 -0.965 1.00 68.12 120 THR A N 1
ATOM 974 C CA . THR A 1 120 ? 22.402 4.914 -0.846 1.00 68.12 120 THR A CA 1
ATOM 975 C C . THR A 1 120 ? 23.054 3.952 0.140 1.00 68.12 120 THR A C 1
ATOM 977 O O . THR A 1 120 ? 22.318 3.174 0.731 1.00 68.12 120 THR A O 1
ATOM 980 N N . ARG A 1 121 ? 24.379 4.005 0.360 1.00 66.69 121 ARG A N 1
ATOM 981 C CA . ARG A 1 121 ? 25.099 3.059 1.244 1.00 66.69 121 ARG A CA 1
ATOM 982 C C . ARG A 1 121 ? 24.464 2.960 2.637 1.00 66.69 121 ARG A C 1
ATOM 984 O O . ARG A 1 121 ? 24.138 1.870 3.082 1.00 66.69 121 ARG A O 1
ATOM 991 N N . TYR A 1 122 ? 24.160 4.093 3.263 1.00 70.06 122 TYR A N 1
ATOM 992 C CA . TYR A 1 122 ? 23.586 4.131 4.613 1.00 70.06 122 TYR A CA 1
ATOM 993 C C . TYR A 1 122 ? 22.150 3.599 4.719 1.00 70.06 122 TYR A C 1
ATOM 995 O O . TYR A 1 122 ? 21.681 3.340 5.818 1.00 70.06 122 TYR A O 1
ATOM 1003 N N . PHE A 1 123 ? 21.443 3.426 3.600 1.00 74.12 123 PHE A N 1
ATOM 1004 C CA . PHE A 1 123 ? 20.071 2.911 3.588 1.00 74.12 123 PHE A CA 1
ATOM 1005 C C . PHE A 1 123 ? 19.982 1.444 3.153 1.00 74.12 123 PHE A C 1
ATOM 1007 O O . PHE A 1 123 ? 18.876 0.909 3.095 1.00 74.12 123 PHE A O 1
ATOM 1014 N N . LYS A 1 124 ? 21.102 0.788 2.813 1.00 82.88 124 LYS A N 1
ATOM 1015 C CA . LYS A 1 124 ? 21.103 -0.603 2.340 1.00 82.88 124 LYS A CA 1
ATOM 1016 C C . LYS A 1 124 ? 21.351 -1.595 3.462 1.00 82.88 124 LYS A C 1
ATOM 1018 O O . LYS A 1 124 ? 22.284 -1.454 4.243 1.00 82.88 124 LYS A O 1
ATOM 1023 N N . LEU A 1 125 ? 20.568 -2.671 3.469 1.00 81.31 125 LEU A N 1
ATOM 1024 C CA . LEU A 1 125 ? 20.734 -3.794 4.395 1.00 81.31 125 LEU A CA 1
ATOM 1025 C C . LEU A 1 125 ? 22.077 -4.502 4.221 1.00 81.31 125 LEU A C 1
ATOM 1027 O O . LEU A 1 125 ? 22.621 -5.001 5.199 1.00 81.31 125 LEU A O 1
ATOM 1031 N N . SER A 1 126 ? 22.630 -4.504 3.005 1.00 78.25 126 SER A N 1
ATOM 1032 C CA . SER A 1 126 ? 23.961 -5.049 2.719 1.00 78.25 126 SER A CA 1
ATOM 1033 C C . SER A 1 126 ? 25.089 -4.324 3.457 1.00 78.25 126 SER A C 1
ATOM 1035 O O . SER A 1 126 ? 26.156 -4.899 3.638 1.00 78.25 126 SER A O 1
ATOM 1037 N N . SER A 1 127 ? 24.863 -3.090 3.916 1.00 80.31 127 SER A N 1
ATOM 1038 C CA . SER A 1 127 ? 25.836 -2.333 4.711 1.00 80.31 127 SER A CA 1
ATOM 1039 C C . SER A 1 127 ? 25.815 -2.685 6.203 1.00 80.31 127 SER A C 1
ATOM 1041 O O . SER A 1 127 ? 26.714 -2.274 6.931 1.00 80.31 127 SER A O 1
ATOM 1043 N N . TYR A 1 128 ? 24.834 -3.467 6.665 1.00 79.69 128 TYR A N 1
ATOM 1044 C CA . TYR A 1 128 ? 24.735 -3.931 8.050 1.00 79.69 128 TYR A CA 1
ATOM 1045 C C . TYR A 1 128 ? 25.124 -5.415 8.165 1.00 79.69 128 TYR A C 1
ATOM 1047 O O . TYR A 1 128 ? 24.840 -6.223 7.277 1.00 79.69 128 TYR A O 1
ATOM 1055 N N . LYS A 1 129 ? 25.759 -5.802 9.282 1.00 81.81 129 LYS A N 1
ATOM 1056 C CA . LYS A 1 129 ? 26.132 -7.206 9.554 1.00 81.81 129 LYS A CA 1
ATOM 1057 C C . LYS A 1 129 ? 24.888 -8.108 9.603 1.00 81.81 129 LYS A C 1
ATOM 1059 O O . LYS A 1 129 ? 23.823 -7.671 10.036 1.00 81.81 129 LYS A O 1
ATOM 1064 N N . LYS A 1 130 ? 25.028 -9.379 9.197 1.00 76.19 130 LYS A N 1
ATOM 1065 C CA . LYS A 1 130 ? 23.913 -10.349 9.126 1.00 76.19 130 LYS A CA 1
ATOM 1066 C C . LYS A 1 130 ? 23.187 -10.533 10.468 1.00 76.19 130 LYS A C 1
ATOM 1068 O O . LYS A 1 130 ? 21.962 -10.550 10.484 1.00 76.19 130 LYS A O 1
ATOM 1073 N N . ASP A 1 131 ? 23.924 -10.581 11.576 1.00 75.56 131 ASP A N 1
ATOM 1074 C CA . ASP A 1 131 ? 23.363 -10.809 12.916 1.00 75.56 131 ASP A CA 1
ATOM 1075 C C . ASP A 1 131 ? 22.831 -9.566 13.627 1.00 75.56 131 ASP A C 1
ATOM 1077 O O . ASP A 1 131 ? 22.321 -9.664 14.745 1.00 75.56 131 ASP A O 1
ATOM 1081 N N . LEU A 1 132 ? 22.905 -8.387 13.003 1.00 83.69 132 LEU A N 1
ATOM 1082 C CA . LEU A 1 132 ? 22.367 -7.187 13.629 1.00 83.69 132 LEU A CA 1
ATOM 1083 C C . LEU A 1 132 ? 20.842 -7.284 13.762 1.00 83.69 132 LEU A C 1
ATOM 1085 O O . LEU A 1 132 ? 20.128 -7.614 12.810 1.00 83.69 132 LEU A O 1
ATOM 1089 N N . TRP A 1 133 ? 20.337 -6.882 14.929 1.00 82.62 133 TRP A N 1
ATOM 1090 C CA . TRP A 1 133 ? 18.905 -6.820 15.238 1.00 82.62 133 TRP A CA 1
ATOM 1091 C C . TRP A 1 133 ? 18.094 -6.055 14.176 1.00 82.62 133 TRP A C 1
ATOM 1093 O O . TRP A 1 133 ? 16.975 -6.451 13.858 1.00 82.62 133 TRP A O 1
ATOM 1103 N N . VAL A 1 134 ? 18.685 -5.023 13.560 1.00 81.56 134 VAL A N 1
ATOM 1104 C CA . VAL A 1 134 ? 18.082 -4.222 12.480 1.00 81.56 134 VAL A CA 1
ATOM 1105 C C . VAL A 1 134 ? 17.686 -5.083 11.277 1.00 81.56 134 VAL A C 1
ATOM 1107 O O . VAL A 1 134 ? 16.592 -4.920 10.738 1.00 81.56 134 VAL A O 1
ATOM 1110 N N . ARG A 1 135 ? 18.540 -6.030 10.866 1.00 82.31 135 ARG A N 1
ATOM 1111 C CA . ARG A 1 135 ? 18.267 -6.903 9.716 1.00 82.31 135 ARG A CA 1
ATOM 1112 C C . ARG A 1 135 ? 17.164 -7.911 10.035 1.00 82.31 135 ARG A C 1
ATOM 1114 O O . ARG A 1 135 ? 16.230 -8.045 9.248 1.00 82.31 135 ARG A O 1
ATOM 1121 N N . ARG A 1 136 ? 17.208 -8.528 11.222 1.00 82.44 136 ARG A N 1
ATOM 1122 C CA . ARG A 1 136 ? 16.163 -9.458 11.697 1.00 82.44 136 ARG A CA 1
ATOM 1123 C C . ARG A 1 136 ? 14.795 -8.772 11.803 1.00 82.44 136 ARG A C 1
ATOM 1125 O O . ARG A 1 136 ? 13.778 -9.343 11.411 1.00 82.44 136 ARG A O 1
ATOM 1132 N N . LEU A 1 137 ? 14.769 -7.531 12.293 1.00 82.38 137 LEU A N 1
ATOM 1133 C CA . LEU A 1 137 ? 13.546 -6.734 12.404 1.00 82.38 137 LEU A CA 1
ATOM 1134 C C . LEU A 1 137 ? 13.009 -6.333 11.025 1.00 82.38 137 LEU A C 1
ATOM 1136 O O . LEU A 1 137 ? 11.800 -6.379 10.808 1.00 82.38 137 LEU A O 1
ATOM 1140 N N . TYR A 1 138 ? 13.890 -6.007 10.073 1.00 82.88 138 TYR A N 1
ATOM 1141 C CA . TYR A 1 138 ? 13.488 -5.717 8.698 1.00 82.88 138 TYR A CA 1
ATOM 1142 C C . TYR A 1 138 ? 12.893 -6.940 7.986 1.00 82.88 138 TYR A C 1
ATOM 1144 O O . TYR A 1 138 ? 11.866 -6.818 7.321 1.00 82.88 138 TYR A O 1
ATOM 1152 N N . GLU A 1 139 ? 13.490 -8.124 8.140 1.00 81.69 139 GLU A N 1
ATOM 1153 C CA . GLU A 1 139 ? 12.991 -9.368 7.530 1.00 81.69 139 GLU A CA 1
ATOM 1154 C C . GLU A 1 139 ? 11.575 -9.723 8.024 1.00 81.69 139 GLU A C 1
ATOM 1156 O O . GLU A 1 139 ? 10.728 -10.167 7.248 1.00 81.69 139 GLU A O 1
ATOM 1161 N N . LYS A 1 140 ? 11.270 -9.433 9.295 1.00 82.62 140 LYS A N 1
ATOM 1162 C CA . LYS A 1 140 ? 9.948 -9.663 9.905 1.00 82.62 140 LYS A CA 1
ATOM 1163 C C . LYS A 1 140 ? 9.069 -8.410 9.990 1.00 82.62 140 LYS A C 1
ATOM 1165 O O . LYS A 1 140 ? 8.045 -8.426 10.671 1.00 82.62 140 LYS A O 1
ATOM 1170 N N . LYS A 1 141 ? 9.419 -7.325 9.287 1.00 85.00 141 LYS A N 1
ATOM 1171 C CA . LYS A 1 141 ? 8.754 -6.010 9.409 1.00 85.00 141 LYS A CA 1
ATOM 1172 C C . LYS A 1 141 ? 7.236 -6.064 9.204 1.00 85.00 141 LYS A C 1
ATOM 1174 O O . LYS A 1 141 ? 6.501 -5.337 9.869 1.00 85.00 141 LYS A O 1
ATOM 1179 N N . HIS A 1 142 ? 6.765 -6.944 8.319 1.00 78.75 142 HIS A N 1
ATOM 1180 C CA . HIS A 1 142 ? 5.351 -7.082 7.979 1.00 78.75 142 HIS A CA 1
ATOM 1181 C C . HIS A 1 142 ? 4.491 -7.487 9.183 1.00 78.75 142 HIS A C 1
ATOM 1183 O O . HIS A 1 142 ? 3.353 -7.029 9.274 1.00 78.75 142 HIS A O 1
ATOM 1189 N N . PHE A 1 143 ? 5.050 -8.264 10.121 1.00 77.88 143 PHE A N 1
ATOM 1190 C CA . PHE A 1 143 ? 4.367 -8.670 11.349 1.00 77.88 143 PHE A CA 1
ATOM 1191 C C . PHE A 1 143 ? 4.147 -7.523 12.318 1.00 77.88 143 PHE A C 1
ATOM 1193 O O . PHE A 1 143 ? 3.140 -7.530 13.002 1.00 77.88 143 PHE A O 1
ATOM 1200 N N . PHE A 1 144 ? 5.055 -6.549 12.389 1.00 85.06 144 PHE A N 1
ATOM 1201 C CA . PHE A 1 144 ? 4.951 -5.458 13.360 1.00 85.06 144 PHE A CA 1
ATOM 1202 C C . PHE A 1 144 ? 4.221 -4.250 12.787 1.00 85.06 144 PHE A C 1
ATOM 1204 O O . PHE A 1 144 ? 3.372 -3.661 13.453 1.00 85.06 144 PHE A O 1
ATOM 1211 N N . ILE A 1 145 ? 4.527 -3.887 11.538 1.00 89.25 145 ILE A N 1
ATOM 1212 C CA . ILE A 1 145 ? 3.985 -2.684 10.902 1.00 89.25 145 ILE A CA 1
ATOM 1213 C C . ILE A 1 145 ? 2.457 -2.748 10.851 1.00 89.25 145 ILE A C 1
ATOM 1215 O O . ILE A 1 145 ? 1.804 -1.786 11.252 1.00 89.25 145 ILE A O 1
ATOM 1219 N N . TYR A 1 146 ? 1.883 -3.882 10.439 1.00 90.56 146 TYR A N 1
ATOM 1220 C CA . TYR A 1 146 ? 0.430 -4.024 10.345 1.00 90.56 146 TYR A CA 1
ATOM 1221 C C . TYR A 1 146 ? -0.276 -3.765 11.686 1.00 90.56 146 TYR A C 1
ATOM 1223 O O . TYR A 1 146 ? -1.283 -3.061 11.716 1.00 90.56 146 TYR A O 1
ATOM 1231 N N . LEU A 1 147 ? 0.288 -4.246 12.800 1.00 91.75 147 LEU A N 1
ATOM 1232 C CA . LEU A 1 147 ? -0.264 -4.074 14.153 1.00 91.75 147 LEU A CA 1
ATOM 1233 C C . LEU A 1 147 ? -0.421 -2.595 14.504 1.00 91.75 147 LEU A C 1
ATOM 1235 O O . LEU A 1 147 ? -1.483 -2.145 14.940 1.00 91.75 147 LEU A O 1
ATOM 1239 N N . PHE A 1 148 ? 0.643 -1.824 14.270 1.00 91.88 148 PHE A N 1
ATOM 1240 C CA . PHE A 1 148 ? 0.653 -0.390 14.532 1.00 91.88 148 PHE A CA 1
ATOM 1241 C C . PHE A 1 148 ? -0.288 0.360 13.589 1.00 91.88 148 PHE A C 1
ATOM 1243 O O . PHE A 1 148 ? -0.995 1.271 14.028 1.00 91.88 148 PHE A O 1
ATOM 1250 N N . LEU A 1 149 ? -0.332 -0.022 12.308 1.00 92.25 149 LEU A N 1
ATOM 1251 C CA . LEU A 1 149 ? -1.223 0.597 11.327 1.00 92.25 149 LEU A CA 1
ATOM 1252 C C . LEU A 1 149 ? -2.689 0.352 11.678 1.00 92.25 149 LEU A C 1
ATOM 1254 O O . LEU A 1 149 ? -3.466 1.306 11.701 1.00 92.25 149 LEU A O 1
ATOM 1258 N N . PHE A 1 150 ? -3.063 -0.888 11.995 1.00 92.81 150 PHE A N 1
ATOM 1259 C CA . PHE A 1 150 ? -4.431 -1.225 12.366 1.00 92.81 150 PHE A CA 1
ATOM 1260 C C . PHE A 1 150 ? -4.848 -0.507 13.653 1.00 92.81 150 PHE A C 1
ATOM 1262 O O . PHE A 1 150 ? -5.871 0.179 13.654 1.00 92.81 150 PHE A O 1
ATOM 1269 N N . GLY A 1 151 ? -4.024 -0.545 14.709 1.00 92.00 151 GLY A N 1
ATOM 1270 C CA . GLY A 1 151 ? -4.291 0.202 15.943 1.00 92.00 151 GLY A CA 1
ATOM 1271 C C . GLY A 1 151 ? -4.453 1.707 15.701 1.00 92.00 151 GLY A C 1
ATOM 1272 O O . GLY A 1 151 ? -5.361 2.346 16.240 1.00 92.00 151 GLY A O 1
ATOM 1273 N N . GLN A 1 152 ? -3.628 2.292 14.828 1.00 91.38 152 GLN A N 1
ATOM 1274 C CA . GLN A 1 152 ? -3.725 3.706 14.469 1.00 91.38 152 GLN A CA 1
ATOM 1275 C C . GLN A 1 152 ? -4.972 4.033 13.629 1.00 91.38 152 GLN A C 1
ATOM 1277 O O . GLN A 1 152 ? -5.564 5.098 13.833 1.00 91.38 152 GLN A O 1
ATOM 1282 N N . LEU A 1 153 ? -5.380 3.160 12.702 1.00 90.56 153 LEU A N 1
ATOM 1283 C CA . LEU A 1 153 ? -6.608 3.313 11.914 1.00 90.56 153 LEU A CA 1
ATOM 1284 C C . LEU A 1 153 ? -7.845 3.209 12.799 1.00 90.56 153 LEU A C 1
ATOM 1286 O O . LEU A 1 153 ? -8.708 4.084 12.736 1.00 90.56 153 LEU A O 1
ATOM 1290 N N . LEU A 1 154 ? -7.884 2.197 13.664 1.00 90.50 154 LEU A N 1
ATOM 1291 C CA . LEU A 1 154 ? -8.970 1.982 14.605 1.00 90.50 154 LEU A CA 1
ATOM 1292 C C . LEU A 1 154 ? -9.122 3.179 15.550 1.00 90.50 154 LEU A C 1
ATOM 1294 O O . LEU A 1 154 ? -10.212 3.722 15.706 1.00 90.50 154 LEU A O 1
ATOM 1298 N N . SER A 1 155 ? -8.006 3.671 16.097 1.00 89.81 155 SER A N 1
ATOM 1299 C CA . SER A 1 155 ? -7.975 4.884 16.919 1.00 89.81 155 SER A CA 1
ATOM 1300 C C . SER A 1 155 ? -8.468 6.117 16.155 1.00 89.81 155 SER A C 1
ATOM 1302 O O . SER A 1 155 ? -9.255 6.898 16.688 1.00 89.81 155 SER A O 1
ATOM 1304 N N . ASN A 1 156 ? -8.074 6.297 14.889 1.00 87.44 156 ASN A N 1
ATOM 1305 C CA . ASN A 1 156 ? -8.567 7.412 14.072 1.00 87.44 156 ASN A CA 1
ATOM 1306 C C . ASN A 1 156 ? -10.075 7.315 13.789 1.00 87.44 156 ASN A C 1
ATOM 1308 O O . ASN A 1 156 ? -10.737 8.351 13.721 1.00 87.44 156 ASN A O 1
ATOM 1312 N N . TYR A 1 157 ? -10.599 6.101 13.620 1.00 87.00 157 TYR A N 1
ATOM 1313 C CA . TYR A 1 157 ? -12.009 5.859 13.345 1.00 87.00 157 TYR A CA 1
ATOM 1314 C C . TYR A 1 157 ? -12.882 6.050 14.594 1.00 87.00 157 TYR A C 1
ATOM 1316 O O . TYR A 1 157 ? -13.856 6.801 14.540 1.00 87.00 157 TYR A O 1
ATOM 1324 N N . LEU A 1 158 ? -12.514 5.432 15.720 1.00 85.44 158 LEU A N 1
ATOM 1325 C CA . LEU A 1 158 ? -13.340 5.384 16.931 1.00 85.44 158 LEU A CA 1
ATOM 1326 C C . LEU A 1 158 ? -13.174 6.589 17.863 1.00 85.44 158 LEU A C 1
ATOM 1328 O O . LEU A 1 158 ? -14.089 6.873 18.626 1.00 85.44 158 LEU A O 1
ATOM 1332 N N . THR A 1 159 ? -12.049 7.317 17.830 1.00 77.38 159 THR A N 1
ATOM 1333 C CA . THR A 1 159 ? -11.857 8.443 18.763 1.00 77.38 159 THR A CA 1
ATOM 1334 C C . THR A 1 159 ? -12.809 9.599 18.421 1.00 77.38 159 THR A C 1
ATOM 1336 O O . THR A 1 159 ? -12.625 10.244 17.376 1.00 77.38 159 THR A O 1
ATOM 1339 N N . PRO A 1 160 ? -13.759 9.956 19.308 1.00 64.62 160 PRO A N 1
ATOM 1340 C CA . PRO A 1 160 ? -14.576 11.143 19.125 1.00 64.62 160 PRO A CA 1
ATOM 1341 C C . PRO A 1 160 ? -13.671 12.376 19.206 1.00 64.62 160 PRO A C 1
ATOM 1343 O O . PRO A 1 160 ? -12.854 12.542 20.109 1.00 64.62 160 PRO A O 1
ATOM 1346 N N . THR A 1 161 ? -13.770 13.254 18.216 1.00 62.78 161 THR A N 1
ATOM 1347 C CA . THR A 1 161 ? -13.088 14.554 18.237 1.00 62.78 161 THR A CA 1
ATOM 1348 C C . THR A 1 161 ? -14.140 15.639 18.095 1.00 62.78 161 THR A C 1
ATOM 1350 O O . THR A 1 161 ? -15.133 15.414 17.407 1.00 62.78 161 THR A O 1
ATOM 1353 N N . LYS A 1 162 ? -13.911 16.810 18.713 1.00 52.38 162 LYS A N 1
ATOM 1354 C CA . LYS A 1 162 ? -14.842 17.959 18.746 1.00 52.38 162 LYS A CA 1
ATOM 1355 C C . LYS A 1 162 ? -15.415 18.333 17.364 1.00 52.38 162 LYS A C 1
ATOM 1357 O O . LYS A 1 162 ? -16.524 18.832 17.285 1.00 52.38 162 LYS A O 1
ATOM 1362 N N . TYR A 1 163 ? -14.696 18.001 16.286 1.00 52.50 163 TYR A N 1
ATOM 1363 C CA . TYR A 1 163 ? -15.099 18.225 14.890 1.00 52.50 163 TYR A CA 1
ATOM 1364 C C . TYR A 1 163 ? -15.011 16.970 13.998 1.00 52.50 163 TYR A C 1
ATOM 1366 O O . TYR A 1 163 ? -14.915 17.082 12.779 1.00 52.50 163 TYR A O 1
ATOM 1374 N N . LYS A 1 164 ? -14.940 15.762 14.581 1.00 62.62 164 LYS A N 1
ATOM 1375 C CA . LYS A 1 164 ? -14.721 14.490 13.856 1.00 62.62 164 LYS A CA 1
ATOM 1376 C C . LYS A 1 164 ? -13.548 14.545 12.848 1.00 62.62 164 LYS A C 1
ATOM 1378 O O . LYS A 1 164 ? -13.544 13.807 11.868 1.00 62.62 164 LYS A O 1
ATOM 1383 N N . LEU A 1 165 ? -12.519 15.371 13.092 1.00 57.91 165 LEU A N 1
ATOM 1384 C CA . LEU A 1 165 ? -11.404 15.627 12.157 1.00 57.91 165 LEU A CA 1
ATOM 1385 C C . LEU A 1 165 ? -10.698 14.339 11.733 1.00 57.91 165 LEU A C 1
ATOM 1387 O O . LEU A 1 165 ? -10.446 14.127 10.551 1.00 57.91 165 LEU A O 1
ATOM 1391 N N . ASN A 1 166 ? -10.445 13.429 12.675 1.00 64.38 166 ASN A N 1
ATOM 1392 C CA . ASN A 1 166 ? -9.822 12.146 12.344 1.00 64.38 166 ASN A CA 1
ATOM 1393 C C . ASN A 1 166 ? -10.694 11.296 11.402 1.00 64.38 166 ASN A C 1
ATOM 1395 O O . ASN A 1 166 ? -10.152 10.593 10.557 1.00 64.38 166 ASN A O 1
ATOM 1399 N N . GLN A 1 167 ? -12.023 11.399 11.498 1.00 67.56 167 GLN A N 1
ATOM 1400 C CA . GLN A 1 167 ? -12.966 10.723 10.602 1.00 67.56 167 GLN A CA 1
ATOM 1401 C C . GLN A 1 167 ? -13.205 11.483 9.287 1.00 67.56 167 GLN A C 1
ATOM 1403 O O . GLN A 1 167 ? -13.704 10.874 8.340 1.00 67.56 167 GLN A O 1
ATOM 1408 N N . LYS A 1 168 ? -12.905 12.790 9.237 1.00 71.44 168 LYS A N 1
ATOM 1409 C CA . LYS A 1 168 ? -12.960 13.632 8.029 1.00 71.44 168 LYS A CA 1
ATOM 1410 C C . LYS A 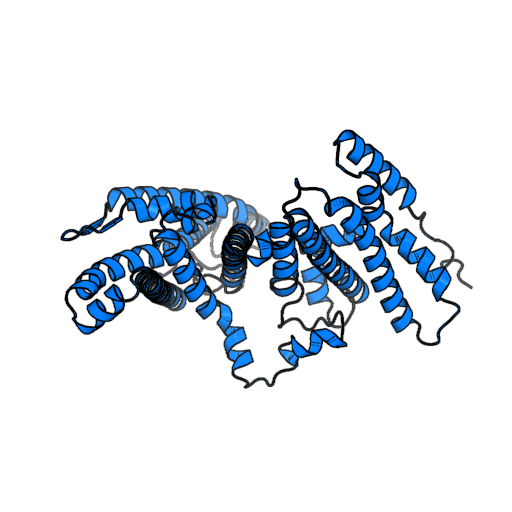1 168 ? -11.791 13.326 7.090 1.00 71.44 168 LYS A C 1
ATOM 1412 O O . LYS A 1 168 ? -12.002 13.213 5.890 1.00 71.44 168 LYS A O 1
ATOM 1417 N N . TYR A 1 169 ? -10.581 13.161 7.635 1.00 71.00 169 TYR A N 1
ATOM 1418 C CA . TYR A 1 169 ? -9.366 12.886 6.848 1.00 71.00 169 TYR A CA 1
ATOM 1419 C C . TYR A 1 169 ? -9.025 11.398 6.713 1.00 71.00 169 TYR A C 1
ATOM 1421 O O . TYR A 1 169 ? -8.066 11.056 6.019 1.00 71.00 169 TYR A O 1
ATOM 1429 N N . LEU A 1 170 ? -9.790 10.502 7.347 1.00 77.75 170 LEU A N 1
ATOM 1430 C CA . LEU A 1 170 ? -9.714 9.073 7.051 1.00 77.75 170 LEU A CA 1
ATOM 1431 C C . LEU A 1 170 ? -10.161 8.837 5.602 1.00 77.75 170 LEU A C 1
ATOM 14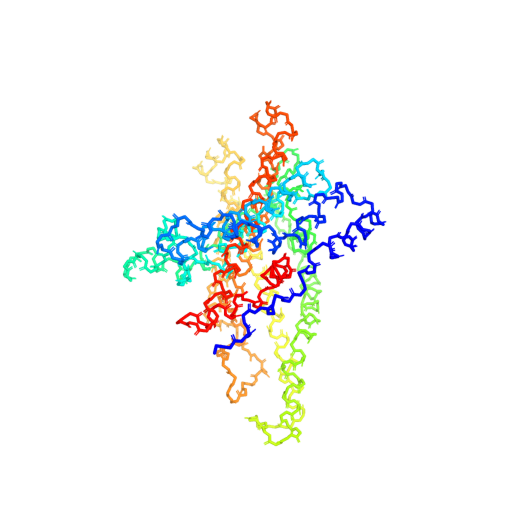33 O O . LEU A 1 170 ? -11.103 9.472 5.130 1.00 77.75 170 LEU A O 1
ATOM 1437 N N . SER A 1 171 ? -9.509 7.905 4.904 1.00 78.62 171 SER A N 1
ATOM 1438 C CA . SER A 1 171 ? -9.922 7.515 3.552 1.00 78.62 171 SER A CA 1
ATOM 1439 C C . SER A 1 171 ? -11.412 7.171 3.520 1.00 78.62 171 SER A C 1
ATOM 1441 O O . SER A 1 171 ? -11.855 6.269 4.236 1.00 78.62 171 SER A O 1
ATOM 1443 N N . SER A 1 172 ? -12.172 7.877 2.675 1.00 80.56 172 SER A N 1
ATOM 1444 C CA . SER A 1 172 ? -13.616 7.664 2.525 1.00 80.56 172 SER A CA 1
ATOM 1445 C C . SER A 1 172 ? -13.927 6.218 2.133 1.00 80.56 172 SER A C 1
ATOM 1447 O O . SER A 1 172 ? -14.862 5.630 2.668 1.00 80.56 172 SER A O 1
ATOM 1449 N N . SER A 1 173 ? -13.088 5.604 1.290 1.00 82.50 173 SER A N 1
ATOM 1450 C CA . SER A 1 173 ? -13.224 4.197 0.890 1.00 82.50 173 SER A CA 1
ATOM 1451 C C . SER A 1 173 ? -13.105 3.265 2.093 1.00 82.50 173 SER A C 1
ATOM 1453 O O . SER A 1 173 ? -14.019 2.499 2.364 1.00 82.50 173 SER A O 1
ATOM 1455 N N . ILE A 1 174 ? -12.031 3.382 2.884 1.00 84.50 174 ILE A N 1
ATOM 1456 C CA . ILE A 1 174 ? -11.830 2.527 4.068 1.00 84.50 174 ILE A CA 1
ATOM 1457 C C . ILE A 1 174 ? -12.945 2.758 5.090 1.00 84.50 174 ILE A C 1
ATOM 1459 O O . ILE A 1 174 ? -13.463 1.812 5.676 1.00 84.50 174 ILE A O 1
ATOM 1463 N N . LYS A 1 175 ? -13.352 4.012 5.291 1.00 86.81 175 LYS A N 1
ATOM 1464 C CA . LYS A 1 175 ? -14.440 4.350 6.206 1.00 86.81 175 LYS A CA 1
ATOM 1465 C C . LYS A 1 175 ? -15.766 3.725 5.768 1.00 86.81 175 LYS A C 1
ATOM 1467 O O . LYS A 1 175 ? -16.402 3.054 6.568 1.00 86.81 175 LYS A O 1
ATOM 1472 N N . SER A 1 176 ? -16.187 3.957 4.528 1.00 86.88 176 SER A N 1
ATOM 1473 C CA . SER A 1 176 ? -17.513 3.571 4.028 1.00 86.88 176 SER A CA 1
ATOM 1474 C C . SER A 1 176 ? -17.622 2.097 3.656 1.00 86.88 176 SER A C 1
ATOM 1476 O O . SER A 1 176 ? -18.675 1.507 3.874 1.00 86.88 176 SER A O 1
ATOM 1478 N N . GLN A 1 177 ? -16.552 1.507 3.123 1.00 88.00 177 GLN A N 1
ATOM 1479 C CA . GLN A 1 177 ? -16.545 0.124 2.659 1.00 88.00 177 GLN A CA 1
ATOM 1480 C C . GLN A 1 177 ? -16.061 -0.836 3.746 1.00 88.00 177 GLN A C 1
ATOM 1482 O O . GLN A 1 177 ? -16.613 -1.912 3.856 1.00 88.00 177 GLN A O 1
ATOM 1487 N N . ILE A 1 178 ? -15.088 -0.468 4.589 1.00 89.62 178 ILE A N 1
ATOM 1488 C CA . ILE A 1 178 ? -14.525 -1.406 5.578 1.00 89.62 178 ILE A CA 1
ATOM 1489 C C . ILE A 1 178 ? -15.080 -1.146 6.979 1.00 89.62 178 ILE A C 1
ATOM 1491 O O . ILE A 1 178 ? -15.745 -2.006 7.549 1.00 89.62 178 ILE A O 1
ATOM 1495 N N . PHE A 1 179 ? -14.830 0.030 7.560 1.00 90.50 179 PHE A N 1
ATOM 1496 C CA . PHE A 1 179 ? -15.161 0.255 8.969 1.00 90.50 179 PHE A CA 1
ATOM 1497 C C . PHE A 1 179 ? -16.664 0.394 9.220 1.00 90.50 179 PHE A C 1
ATOM 1499 O O . PHE A 1 179 ? -17.181 -0.274 10.108 1.00 90.50 179 PHE A O 1
ATOM 1506 N N . ASN A 1 180 ? -17.381 1.221 8.454 1.00 90.44 180 ASN A N 1
ATOM 1507 C CA . ASN A 1 180 ? -18.803 1.480 8.692 1.00 90.44 180 ASN A CA 1
ATOM 1508 C C . ASN A 1 180 ? -19.661 0.206 8.635 1.00 90.44 180 ASN A C 1
ATOM 1510 O O . ASN A 1 180 ? -20.418 -0.000 9.579 1.00 90.44 180 ASN A O 1
ATOM 1514 N N . PRO A 1 181 ? -19.548 -0.674 7.618 1.00 91.88 181 PRO A N 1
ATOM 1515 C CA . PRO A 1 181 ? -20.383 -1.874 7.552 1.00 91.88 181 PRO A CA 1
ATOM 1516 C C . PRO A 1 181 ? -20.114 -2.868 8.685 1.00 91.88 181 PRO A C 1
ATOM 1518 O O . PRO A 1 181 ? -20.944 -3.735 8.933 1.00 91.88 181 PRO A O 1
ATOM 1521 N N . ILE A 1 182 ? -18.964 -2.758 9.355 1.00 92.75 182 ILE A N 1
ATOM 1522 C CA . ILE A 1 182 ? -18.577 -3.605 10.484 1.00 92.75 182 ILE A CA 1
ATOM 1523 C C . ILE A 1 182 ? -19.028 -2.955 11.797 1.00 92.75 182 ILE A C 1
ATOM 1525 O O . ILE A 1 182 ? -19.850 -3.518 12.518 1.00 92.75 182 ILE A O 1
ATOM 1529 N N . TRP A 1 183 ? -18.542 -1.745 12.080 1.00 91.81 183 TRP A N 1
ATOM 1530 C CA . TRP A 1 183 ? -18.700 -1.069 13.369 1.00 91.81 183 TRP A CA 1
ATOM 1531 C C . TRP A 1 183 ? -20.085 -0.486 13.623 1.00 91.81 183 TRP A C 1
ATOM 1533 O O . TRP A 1 183 ? -20.433 -0.316 14.784 1.00 91.81 183 TRP A O 1
ATOM 1543 N N . ILE A 1 184 ? -20.904 -0.235 12.594 1.00 89.81 184 ILE A N 1
ATOM 1544 C CA . ILE A 1 184 ? -22.294 0.208 12.806 1.00 89.81 184 ILE A CA 1
ATOM 1545 C C . ILE A 1 184 ? -23.137 -0.841 13.545 1.00 89.81 184 ILE A C 1
ATOM 1547 O O . ILE A 1 184 ? -24.140 -0.505 14.164 1.00 89.81 184 ILE A O 1
ATOM 1551 N N . ASN A 1 185 ? -22.725 -2.111 13.496 1.00 91.31 185 ASN A N 1
ATOM 1552 C CA . ASN A 1 185 ? -23.417 -3.204 14.169 1.00 91.31 185 ASN A CA 1
ATOM 1553 C C . ASN A 1 185 ? -23.050 -3.323 15.650 1.00 91.31 185 ASN A C 1
ATOM 1555 O O . ASN A 1 185 ? -23.658 -4.138 16.336 1.00 91.31 185 ASN A O 1
ATOM 1559 N N . PHE A 1 186 ? -22.063 -2.565 16.133 1.00 91.12 186 PHE A N 1
ATOM 1560 C CA . PHE A 1 186 ? -21.584 -2.628 17.507 1.00 91.12 186 PHE A CA 1
ATOM 1561 C C . PHE A 1 186 ? -21.921 -1.341 18.254 1.00 91.12 186 PHE A C 1
ATOM 1563 O O . PHE A 1 186 ? -21.575 -0.246 17.810 1.00 91.12 186 PHE A O 1
ATOM 1570 N N . SER A 1 187 ? -22.559 -1.478 19.413 1.00 85.38 187 SER A N 1
ATOM 1571 C CA . SER A 1 187 ? -22.876 -0.362 20.297 1.00 85.38 187 SER A CA 1
ATOM 1572 C C . SER A 1 187 ? -22.321 -0.615 21.693 1.00 85.38 187 SER A C 1
ATOM 1574 O O . SER A 1 187 ? -22.533 -1.680 22.276 1.00 85.38 187 SER A O 1
ATOM 1576 N N . MET A 1 188 ? -21.625 0.386 22.232 1.00 80.12 188 MET A N 1
ATOM 1577 C CA . MET A 1 188 ? -21.187 0.417 23.626 1.00 80.12 188 MET A CA 1
ATOM 1578 C C . MET A 1 188 ? -22.001 1.464 24.383 1.00 80.12 188 MET A C 1
ATOM 1580 O O . MET A 1 188 ? -21.802 2.664 24.196 1.00 80.12 188 MET A O 1
ATOM 1584 N N . GLY A 1 189 ? -22.918 0.999 25.227 1.00 69.19 189 GLY A N 1
ATOM 1585 C CA . GLY A 1 189 ? -23.629 1.808 26.210 1.00 69.19 189 GLY A CA 1
ATOM 1586 C C . GLY A 1 189 ? -22.955 1.762 27.583 1.00 69.19 189 GLY A C 1
ATOM 1587 O O . GLY A 1 189 ? -22.029 0.990 27.819 1.00 69.19 189 GLY A O 1
ATOM 1588 N N . VAL A 1 190 ? -23.448 2.587 28.511 1.00 64.62 190 VAL A N 1
ATOM 1589 C CA . VAL A 1 190 ? -22.917 2.679 29.887 1.00 64.62 190 VAL A CA 1
ATOM 1590 C C . VAL A 1 190 ? -23.078 1.353 30.647 1.00 64.62 190 VAL A C 1
ATOM 1592 O O . VAL A 1 190 ? -22.191 0.991 31.412 1.00 64.62 190 VAL A O 1
ATOM 1595 N N . ASN A 1 191 ? -24.156 0.603 30.376 1.00 65.38 191 ASN A N 1
ATOM 1596 C CA . ASN A 1 191 ? -24.491 -0.655 31.063 1.00 65.38 191 ASN A CA 1
ATOM 1597 C C . ASN A 1 191 ? -24.828 -1.824 30.121 1.00 65.38 191 ASN A C 1
ATOM 1599 O O . ASN A 1 191 ? -25.075 -2.931 30.589 1.00 65.38 191 ASN A O 1
ATOM 1603 N N . SER A 1 192 ? -24.868 -1.602 28.808 1.00 75.31 192 SER A N 1
ATOM 1604 C CA . SER A 1 192 ? -25.198 -2.641 27.834 1.00 75.31 192 SER A CA 1
ATOM 1605 C C . SER A 1 192 ? -24.281 -2.549 26.628 1.00 75.31 192 SER A C 1
ATOM 1607 O O . SER A 1 192 ? -23.923 -1.467 26.160 1.00 75.31 192 SER A O 1
ATOM 1609 N N . GLN A 1 193 ? -23.877 -3.711 26.135 1.00 83.69 193 GLN A N 1
ATOM 1610 C CA . GLN A 1 193 ? -23.080 -3.848 24.929 1.00 83.69 193 GLN A CA 1
ATOM 1611 C C . GLN A 1 193 ? -23.871 -4.736 23.991 1.00 83.69 193 GLN A C 1
ATOM 1613 O O . GLN A 1 193 ? -24.276 -5.835 24.368 1.00 83.69 193 GLN A O 1
ATOM 1618 N N . THR A 1 194 ? -24.141 -4.242 22.790 1.00 86.88 194 THR A N 1
ATOM 1619 C CA . THR A 1 194 ? -24.949 -4.973 21.817 1.00 86.88 194 THR A CA 1
ATOM 1620 C C . THR A 1 194 ? -24.194 -5.108 20.509 1.00 86.88 194 THR A C 1
ATOM 1622 O O . THR A 1 194 ? -23.490 -4.197 20.064 1.00 86.88 194 THR A O 1
ATOM 1625 N N . LEU A 1 195 ? -24.332 -6.283 19.900 1.00 90.81 195 LEU A N 1
ATOM 1626 C CA . LEU A 1 195 ? -23.766 -6.598 18.599 1.00 90.81 195 LEU A CA 1
ATOM 1627 C C . LEU A 1 195 ? -24.862 -7.196 17.720 1.00 90.81 195 LEU A C 1
ATOM 1629 O O . LEU A 1 195 ? -25.412 -8.255 18.019 1.00 90.81 195 LEU A O 1
ATOM 1633 N N . ASN A 1 196 ? -25.177 -6.521 16.619 1.00 92.88 196 ASN A N 1
ATOM 1634 C CA . ASN A 1 196 ? -26.094 -7.034 15.612 1.00 92.88 196 ASN A CA 1
ATOM 1635 C C . ASN A 1 196 ? -25.372 -8.052 14.715 1.00 92.88 196 ASN A C 1
ATOM 1637 O O . ASN A 1 196 ? -24.839 -7.710 13.655 1.00 92.88 196 ASN A O 1
ATOM 1641 N N . TRP A 1 197 ? -25.371 -9.315 15.142 1.00 92.38 197 TRP A N 1
ATOM 1642 C CA . TRP A 1 197 ? -24.752 -10.423 14.411 1.00 92.38 197 TRP A CA 1
ATOM 1643 C C . TRP A 1 197 ? -25.306 -10.599 12.997 1.00 92.38 197 TRP A C 1
ATOM 1645 O O . TRP A 1 197 ? -24.546 -10.868 12.070 1.00 92.38 197 TRP A O 1
ATOM 1655 N N . LEU A 1 198 ? -26.612 -10.402 12.802 1.00 93.44 198 LEU A N 1
ATOM 1656 C CA . LEU A 1 198 ? -27.250 -10.576 11.498 1.00 93.44 198 LEU A CA 1
ATOM 1657 C C . LEU A 1 198 ? -26.832 -9.475 10.514 1.00 93.44 198 LEU A C 1
ATOM 1659 O O . LEU A 1 198 ? -26.564 -9.752 9.345 1.00 93.44 198 LEU A O 1
ATOM 1663 N N . GLY A 1 199 ? -26.721 -8.231 10.988 1.00 91.69 199 GLY A N 1
ATOM 1664 C CA . GLY A 1 199 ? -26.168 -7.122 10.207 1.00 91.69 199 GLY A CA 1
ATOM 1665 C C . GLY A 1 199 ? -24.699 -7.347 9.840 1.00 91.69 199 GLY A C 1
ATOM 1666 O O . GLY A 1 199 ? -24.314 -7.174 8.679 1.00 91.69 199 GLY A O 1
ATOM 1667 N N . LEU A 1 200 ? -23.898 -7.825 10.797 1.00 93.38 200 LEU A N 1
ATOM 1668 C CA . LEU A 1 200 ? -22.492 -8.163 10.580 1.00 93.38 200 LEU A CA 1
ATOM 1669 C C . LEU A 1 200 ? -22.330 -9.293 9.551 1.00 93.38 200 LEU A C 1
ATOM 1671 O O . LEU A 1 200 ? -21.508 -9.177 8.642 1.00 93.38 200 LEU A O 1
ATOM 1675 N N . LEU A 1 201 ? -23.145 -10.348 9.650 1.00 94.06 201 LEU A N 1
ATOM 1676 C CA . LEU A 1 201 ? -23.146 -11.474 8.717 1.00 94.06 201 LEU A CA 1
ATOM 1677 C C . LEU A 1 201 ? -23.529 -11.027 7.302 1.00 94.06 201 LEU A C 1
ATOM 1679 O O . LEU A 1 201 ? -22.844 -11.380 6.345 1.00 94.06 201 LEU A O 1
ATOM 1683 N N . LYS A 1 202 ? -24.567 -10.191 7.155 1.00 94.50 202 LYS A N 1
ATOM 1684 C CA . LYS A 1 202 ? -24.951 -9.611 5.855 1.00 94.50 202 LYS A CA 1
ATOM 1685 C C . LYS A 1 202 ? -23.800 -8.821 5.230 1.00 94.50 202 LYS A C 1
ATOM 1687 O O . LYS A 1 202 ? -23.509 -8.987 4.045 1.00 94.50 202 LYS A O 1
ATOM 1692 N N . ALA A 1 203 ? -23.122 -7.987 6.020 1.00 93.94 203 ALA A N 1
ATOM 1693 C CA . ALA A 1 203 ? -21.957 -7.243 5.552 1.00 93.94 203 ALA A CA 1
ATOM 1694 C C . ALA A 1 203 ? -20.804 -8.182 5.159 1.00 93.94 203 ALA A C 1
ATOM 1696 O O . ALA A 1 203 ? -20.176 -7.974 4.121 1.00 93.94 203 ALA A O 1
ATOM 1697 N N . TYR A 1 204 ? -20.547 -9.222 5.956 1.00 95.44 204 TYR A N 1
ATOM 1698 C CA . TYR A 1 204 ? -19.503 -10.211 5.689 1.00 95.44 204 TYR A CA 1
ATOM 1699 C C . TYR A 1 204 ? -19.756 -10.951 4.375 1.00 95.44 204 TYR A C 1
ATOM 1701 O O . TYR A 1 204 ? -18.873 -10.994 3.521 1.00 95.44 204 TYR A O 1
ATOM 1709 N N . VAL A 1 205 ? -20.974 -11.461 4.166 1.00 95.06 205 VAL A N 1
ATOM 1710 C CA . VAL A 1 205 ? -21.368 -12.151 2.928 1.00 95.06 205 VAL A CA 1
ATOM 1711 C C . VAL A 1 205 ? -21.211 -11.230 1.719 1.00 95.06 205 VAL A C 1
ATOM 1713 O O . VAL A 1 205 ? -20.653 -11.649 0.708 1.00 95.06 205 VAL A O 1
ATOM 1716 N N . LYS A 1 206 ? -21.619 -9.959 1.828 1.00 94.38 206 LYS A N 1
ATOM 1717 C CA . LYS A 1 206 ? -21.456 -8.975 0.747 1.00 94.38 206 LYS A CA 1
ATOM 1718 C C . LYS A 1 206 ? -19.984 -8.745 0.388 1.00 94.38 206 LYS A C 1
ATOM 1720 O O . LYS A 1 206 ? -19.642 -8.741 -0.794 1.00 94.38 206 LYS A O 1
ATOM 1725 N N . HIS A 1 207 ? -19.112 -8.568 1.382 1.00 94.31 207 HIS A N 1
ATOM 1726 C CA . HIS A 1 207 ? -17.674 -8.423 1.140 1.00 94.31 207 HIS A CA 1
ATOM 1727 C C . HIS A 1 207 ? -17.065 -9.681 0.538 1.00 94.31 207 HIS A C 1
ATOM 1729 O O . HIS A 1 207 ? -16.281 -9.589 -0.403 1.00 94.31 207 HIS A O 1
ATOM 1735 N N . ASN A 1 208 ? -17.450 -10.849 1.044 1.00 95.19 208 ASN A N 1
ATOM 1736 C CA . ASN A 1 208 ? -16.953 -12.120 0.545 1.00 95.19 208 ASN A CA 1
ATOM 1737 C C . ASN A 1 208 ? -17.367 -12.331 -0.919 1.00 95.19 208 ASN A C 1
ATOM 1739 O O . ASN A 1 208 ? -16.514 -12.594 -1.755 1.00 95.19 208 ASN A O 1
ATOM 1743 N N . ALA A 1 209 ? -18.632 -12.078 -1.269 1.00 94.75 209 ALA A N 1
ATOM 1744 C CA . ALA A 1 209 ? -19.119 -12.136 -2.649 1.00 94.75 209 ALA A CA 1
ATOM 1745 C C . ALA A 1 209 ? -18.357 -11.181 -3.588 1.00 94.75 209 ALA A C 1
ATOM 1747 O O . ALA A 1 209 ? -17.969 -11.570 -4.689 1.00 94.75 209 ALA A O 1
ATOM 1748 N N . MET A 1 210 ? -18.079 -9.951 -3.141 1.00 94.44 210 MET A N 1
ATOM 1749 C CA . MET A 1 210 ? -17.265 -9.000 -3.905 1.00 94.44 210 MET A CA 1
ATOM 1750 C C . MET A 1 210 ? -15.833 -9.516 -4.117 1.00 94.44 210 MET A C 1
ATOM 1752 O O . MET A 1 210 ? -15.312 -9.442 -5.229 1.00 94.44 210 MET A O 1
ATOM 1756 N N . LEU A 1 211 ? -15.202 -10.059 -3.073 1.00 94.19 211 LEU A N 1
ATOM 1757 C CA . LEU A 1 211 ? -13.854 -10.625 -3.154 1.00 94.19 211 LEU A CA 1
ATOM 1758 C C . LEU A 1 211 ? -13.812 -11.865 -4.057 1.00 94.19 211 LEU A C 1
ATOM 1760 O O . LEU A 1 211 ? -12.880 -11.992 -4.844 1.00 94.19 211 LEU A O 1
ATOM 1764 N N . ILE A 1 212 ? -14.829 -12.729 -4.004 1.00 95.44 212 ILE A N 1
ATOM 1765 C CA . ILE A 1 212 ? -14.989 -13.873 -4.914 1.00 95.44 212 ILE A CA 1
ATOM 1766 C C . ILE A 1 212 ? -15.027 -13.389 -6.364 1.00 95.44 212 ILE A C 1
ATOM 1768 O O . ILE A 1 212 ? -14.314 -13.936 -7.197 1.00 95.44 212 ILE A O 1
ATOM 1772 N N . GLY A 1 213 ? -15.799 -12.340 -6.668 1.00 93.94 213 GLY A N 1
ATOM 1773 C CA . GLY A 1 213 ? -15.849 -11.764 -8.014 1.00 93.94 213 GLY A CA 1
ATOM 1774 C C . GLY A 1 213 ? -14.491 -11.232 -8.484 1.00 93.94 213 GLY A C 1
ATOM 1775 O O . GLY A 1 213 ? -14.067 -11.520 -9.602 1.00 93.94 213 GLY A O 1
ATOM 1776 N N . ILE A 1 214 ? -13.776 -10.508 -7.615 1.00 93.06 214 ILE A N 1
ATOM 1777 C CA . ILE A 1 214 ? -12.444 -9.965 -7.925 1.00 93.06 214 ILE A CA 1
ATOM 1778 C C . ILE A 1 214 ? -11.442 -11.096 -8.176 1.00 93.06 214 ILE A C 1
ATOM 1780 O O . ILE A 1 214 ? -10.833 -11.129 -9.242 1.00 93.06 214 ILE A O 1
ATOM 1784 N N . PHE A 1 215 ? -11.294 -12.032 -7.233 1.00 92.00 215 PHE A N 1
ATOM 1785 C CA . PHE A 1 215 ? -10.351 -13.147 -7.370 1.00 92.00 215 PHE A CA 1
ATOM 1786 C C . PHE A 1 215 ? -10.725 -14.089 -8.501 1.00 92.00 215 PHE A C 1
ATOM 1788 O O . PHE A 1 215 ? -9.836 -14.605 -9.174 1.00 92.00 215 PHE A O 1
ATOM 1795 N N . GLY A 1 216 ? -12.023 -14.270 -8.739 1.00 91.81 216 GLY A N 1
ATOM 1796 C CA . GLY A 1 216 ? -12.531 -14.974 -9.899 1.00 91.81 216 GLY A CA 1
ATOM 1797 C C . GLY A 1 216 ? -11.926 -14.381 -11.166 1.00 91.81 216 GLY A C 1
ATOM 1798 O O . GLY A 1 216 ? -11.154 -15.046 -11.851 1.00 91.81 216 GLY A O 1
ATOM 1799 N N . LEU A 1 217 ? -12.169 -13.099 -11.427 1.00 92.75 217 LEU A N 1
ATOM 1800 C CA . LEU A 1 217 ? -11.694 -12.440 -12.644 1.00 92.75 217 LEU A CA 1
ATOM 1801 C C . LEU A 1 217 ? -10.164 -12.382 -12.753 1.00 92.75 217 LEU A C 1
ATOM 1803 O O . LEU A 1 217 ? -9.621 -12.657 -13.823 1.00 92.75 217 LEU A O 1
ATOM 1807 N N . THR A 1 218 ? -9.453 -12.042 -11.675 1.00 90.00 218 THR A N 1
ATOM 1808 C CA . THR A 1 218 ? -7.993 -11.851 -11.739 1.00 90.00 218 THR A CA 1
ATOM 1809 C C . THR A 1 218 ? -7.231 -13.159 -11.917 1.00 90.00 218 THR A C 1
ATOM 1811 O O . THR A 1 218 ? -6.206 -13.184 -12.594 1.00 90.00 218 THR A O 1
ATOM 1814 N N . GLU A 1 219 ? -7.724 -14.253 -11.336 1.00 88.81 219 GLU A N 1
ATOM 1815 C CA . GLU A 1 219 ? -7.034 -15.549 -11.339 1.00 88.81 219 GLU A CA 1
ATOM 1816 C C . GLU A 1 219 ? -7.554 -16.486 -12.434 1.00 88.81 219 GLU A C 1
ATOM 1818 O O . GLU A 1 219 ? -6.952 -17.531 -12.679 1.00 88.81 219 GLU A O 1
ATOM 1823 N N . PHE A 1 220 ? -8.635 -16.116 -13.131 1.00 89.94 220 PHE A N 1
ATOM 1824 C CA . PHE A 1 220 ? -9.242 -16.935 -14.182 1.00 89.94 220 PHE A CA 1
ATOM 1825 C C . PHE A 1 220 ? -8.225 -17.341 -15.252 1.00 89.94 220 PHE A C 1
ATOM 1827 O O . PHE A 1 220 ? -8.078 -18.519 -15.572 1.00 89.94 220 PHE A O 1
ATOM 1834 N N . LYS A 1 221 ? -7.448 -16.381 -15.763 1.00 89.12 221 LYS A N 1
ATOM 1835 C CA . LYS A 1 221 ? -6.448 -16.666 -16.798 1.00 89.12 221 LYS A CA 1
ATOM 1836 C C . LYS A 1 221 ? -5.363 -17.628 -16.306 1.00 89.12 221 LYS A C 1
ATOM 1838 O O . LYS A 1 221 ? -5.003 -18.559 -17.017 1.00 89.12 221 LYS A O 1
ATOM 1843 N N . LEU A 1 222 ? -4.836 -17.385 -15.109 1.00 83.94 222 LEU A N 1
ATOM 1844 C CA . LEU A 1 222 ? -3.675 -18.108 -14.591 1.00 83.94 222 LEU A CA 1
ATOM 1845 C C . LEU A 1 222 ? -4.020 -19.504 -14.077 1.00 83.94 222 LEU A C 1
ATOM 1847 O O . LEU A 1 222 ? -3.197 -20.397 -14.196 1.00 83.94 222 LEU A O 1
ATOM 1851 N N . ARG A 1 223 ? -5.211 -19.695 -13.502 1.00 82.44 223 ARG A N 1
ATOM 1852 C CA . ARG A 1 223 ? -5.572 -20.948 -12.819 1.00 82.44 223 ARG A CA 1
ATOM 1853 C C . ARG A 1 223 ? -6.644 -21.758 -13.524 1.00 82.44 223 ARG A C 1
ATOM 1855 O O . ARG A 1 223 ? -6.715 -22.959 -13.310 1.00 82.44 223 ARG A O 1
ATOM 1862 N N . PHE A 1 224 ? -7.486 -21.128 -14.337 1.00 86.88 224 PHE A N 1
ATOM 1863 C CA . PHE A 1 224 ? -8.489 -21.851 -15.111 1.00 86.88 224 PHE A CA 1
ATOM 1864 C C . PHE A 1 224 ? -8.020 -22.056 -16.550 1.00 86.88 224 PHE A C 1
ATOM 1866 O O . PHE A 1 224 ? -7.848 -23.194 -16.974 1.00 86.88 224 PHE A O 1
ATOM 1873 N N . ILE A 1 225 ? -7.741 -20.970 -17.281 1.00 87.75 225 ILE A N 1
ATOM 1874 C CA . ILE A 1 225 ? -7.367 -21.052 -18.702 1.00 87.75 225 ILE A CA 1
ATOM 1875 C C . ILE A 1 225 ? -6.037 -21.790 -18.886 1.00 87.75 225 ILE A C 1
ATOM 1877 O O . ILE A 1 225 ? -5.958 -22.668 -19.736 1.00 87.75 225 ILE A O 1
ATOM 1881 N N . ALA A 1 226 ? -5.008 -21.473 -18.093 1.00 85.44 226 ALA A N 1
ATOM 1882 C CA . ALA A 1 226 ? -3.703 -22.127 -18.228 1.00 85.44 226 ALA A CA 1
ATOM 1883 C C . ALA A 1 226 ? -3.799 -23.650 -18.039 1.00 85.44 226 ALA A C 1
ATOM 1885 O O . ALA A 1 226 ? -3.380 -24.401 -18.913 1.00 85.44 226 ALA A O 1
ATOM 1886 N N . HIS A 1 227 ? -4.447 -24.108 -16.965 1.00 84.56 227 HIS A N 1
ATOM 1887 C CA . HIS A 1 227 ? -4.637 -25.538 -16.715 1.00 84.56 227 HIS A CA 1
ATOM 1888 C C . HIS A 1 227 ? -5.581 -26.206 -17.720 1.00 84.56 227 HIS A C 1
ATOM 1890 O O . HIS A 1 227 ? -5.405 -27.378 -18.035 1.00 84.56 227 HIS A O 1
ATOM 1896 N N . TYR A 1 228 ? -6.564 -25.477 -18.254 1.00 86.88 228 TYR A N 1
ATOM 1897 C CA . TYR A 1 228 ? -7.405 -25.979 -19.339 1.00 86.88 228 TYR A CA 1
ATOM 1898 C C . TYR A 1 228 ? -6.600 -26.211 -20.625 1.00 86.88 228 TYR A C 1
ATOM 1900 O O . TYR A 1 228 ? -6.749 -27.252 -21.258 1.00 86.88 228 TYR A O 1
ATOM 1908 N N . ILE A 1 229 ? -5.712 -25.279 -20.982 1.00 85.62 229 ILE A N 1
ATOM 1909 C CA . ILE A 1 229 ? -4.811 -25.419 -22.134 1.00 85.62 229 ILE A CA 1
ATOM 1910 C C . ILE A 1 229 ? -3.823 -26.568 -21.905 1.00 85.62 229 ILE A C 1
ATOM 1912 O O . ILE A 1 229 ? -3.614 -27.369 -22.812 1.00 85.62 229 ILE A O 1
ATOM 1916 N N . GLU A 1 230 ? -3.250 -26.688 -20.704 1.00 83.94 230 GLU A N 1
ATOM 1917 C CA . GLU A 1 230 ? -2.375 -27.812 -20.335 1.00 83.94 230 GLU A CA 1
ATOM 1918 C C . GLU A 1 230 ? -3.094 -29.160 -20.460 1.00 83.94 230 GLU A C 1
ATOM 1920 O O . GLU A 1 230 ? -2.489 -30.127 -20.914 1.00 83.94 230 GLU A O 1
ATOM 1925 N N . LEU A 1 231 ? -4.382 -29.219 -20.096 1.00 85.56 231 LEU A N 1
ATOM 1926 C CA . LEU A 1 231 ? -5.208 -30.416 -20.251 1.00 85.56 231 LEU A CA 1
ATOM 1927 C C . LEU A 1 231 ? -5.454 -30.755 -21.725 1.00 85.56 231 LEU A C 1
ATOM 1929 O O . LEU A 1 231 ? -5.456 -31.925 -22.074 1.00 85.56 231 LEU A O 1
ATOM 1933 N N . GLN A 1 232 ? -5.640 -29.755 -22.592 1.00 85.19 232 GLN A N 1
ATOM 1934 C CA . GLN A 1 232 ? -5.816 -29.981 -24.032 1.00 85.19 232 GLN A CA 1
ATOM 1935 C C . GLN A 1 232 ? -4.545 -30.477 -24.739 1.00 85.19 232 GLN A C 1
ATOM 1937 O O . GLN A 1 232 ? -4.654 -31.095 -25.792 1.00 85.19 232 GLN A O 1
ATOM 1942 N N . HIS A 1 233 ? -3.360 -30.195 -24.190 1.00 83.62 233 HIS A N 1
ATOM 1943 C CA . HIS A 1 233 ? -2.065 -30.556 -24.784 1.00 83.62 233 HIS A CA 1
ATOM 1944 C C . HIS A 1 233 ? -1.376 -31.726 -24.056 1.00 83.62 233 HIS A C 1
ATOM 1946 O O . HIS A 1 233 ? -0.157 -31.854 -24.151 1.00 83.62 233 HIS A O 1
ATOM 1952 N N . ASP A 1 234 ? -2.116 -32.521 -23.272 1.00 77.31 234 ASP A N 1
ATOM 1953 C CA . ASP A 1 234 ? -1.608 -33.642 -22.454 1.00 77.31 234 ASP A CA 1
ATOM 1954 C C . ASP A 1 234 ? -0.410 -33.293 -21.540 1.00 77.31 234 ASP A C 1
ATOM 1956 O O . ASP A 1 234 ? 0.328 -34.154 -21.064 1.00 77.31 234 ASP A O 1
ATOM 1960 N N . ALA A 1 235 ? -0.231 -32.006 -21.233 1.00 75.94 235 ALA A N 1
ATOM 1961 C CA . ALA A 1 235 ? 0.829 -31.490 -20.370 1.00 75.94 235 ALA A CA 1
ATOM 1962 C C . ALA A 1 235 ? 0.359 -31.299 -18.915 1.00 75.94 235 ALA A C 1
ATOM 1964 O O . ALA A 1 235 ? 1.126 -30.845 -18.058 1.00 75.94 235 ALA A O 1
ATOM 1965 N N . TYR A 1 236 ? -0.907 -31.619 -18.622 1.00 75.12 236 TYR A N 1
ATOM 1966 C CA . TYR A 1 236 ? -1.513 -31.411 -17.312 1.00 75.12 236 TYR A CA 1
ATOM 1967 C C . TYR A 1 236 ? -0.962 -32.376 -16.260 1.00 75.12 236 TYR A C 1
ATOM 1969 O O . TYR A 1 236 ? -1.074 -33.594 -16.362 1.00 75.12 236 TYR A O 1
ATOM 1977 N N . ARG A 1 237 ? -0.397 -31.811 -15.189 1.00 71.88 237 ARG A N 1
ATOM 1978 C CA . ARG A 1 237 ? 0.261 -32.562 -14.101 1.00 71.88 237 ARG A CA 1
ATOM 1979 C C . ARG A 1 237 ? -0.669 -32.916 -12.932 1.00 71.88 237 ARG A C 1
ATOM 1981 O O . ARG A 1 237 ? -0.195 -33.342 -11.875 1.00 71.88 237 ARG A O 1
ATOM 1988 N N . GLY A 1 238 ? -1.973 -32.677 -13.069 1.00 70.19 238 GLY A N 1
ATOM 1989 C CA . GLY A 1 238 ? -2.987 -33.028 -12.071 1.00 70.19 238 GLY A CA 1
ATOM 1990 C C . GLY A 1 238 ? -3.602 -34.407 -12.320 1.00 70.19 238 GLY A C 1
ATOM 1991 O O . GLY A 1 238 ? -3.429 -35.001 -13.376 1.00 70.19 238 GLY A O 1
ATOM 1992 N N . THR A 1 239 ? -4.330 -34.930 -11.334 1.00 64.50 239 THR A N 1
ATOM 1993 C CA . THR A 1 239 ? -4.877 -36.300 -11.355 1.00 64.50 239 THR A CA 1
ATOM 1994 C C . THR A 1 239 ? -6.315 -36.402 -11.887 1.00 64.50 239 THR A C 1
ATOM 1996 O O . THR A 1 239 ? -7.007 -37.367 -11.569 1.00 64.50 239 THR A O 1
ATOM 1999 N N . GLY A 1 240 ? -6.788 -35.447 -12.694 1.00 69.88 240 GLY A N 1
ATOM 2000 C CA . GLY A 1 240 ? -8.156 -35.489 -13.221 1.00 69.88 240 GLY A CA 1
ATOM 2001 C C . GLY A 1 240 ? -8.450 -34.504 -14.350 1.00 69.88 240 GLY A C 1
ATOM 2002 O O . GLY A 1 240 ? -7.606 -33.704 -14.738 1.00 69.88 240 GLY A O 1
ATOM 2003 N N . GLY A 1 241 ? -9.661 -34.601 -14.908 1.00 81.69 241 GLY A N 1
ATOM 2004 C CA . GLY A 1 241 ? -10.100 -33.815 -16.069 1.00 81.69 241 GLY A CA 1
ATOM 2005 C C . GLY A 1 241 ? -10.710 -32.447 -15.727 1.00 81.69 241 GLY A C 1
ATOM 2006 O O . GLY A 1 241 ? -10.591 -31.936 -14.613 1.00 81.69 241 GLY A O 1
ATOM 2007 N N . LEU A 1 242 ? -11.452 -31.868 -16.680 1.00 85.94 242 LEU A N 1
ATOM 2008 C CA . LEU A 1 242 ? -12.039 -30.518 -16.597 1.00 85.94 242 LEU A CA 1
ATOM 2009 C C . LEU A 1 242 ? -12.814 -30.241 -15.295 1.00 85.94 242 LEU A C 1
ATOM 2011 O O . LEU A 1 242 ? -12.695 -29.164 -14.713 1.00 85.94 242 LEU A O 1
ATOM 2015 N N . LYS A 1 243 ? -13.596 -31.215 -14.815 1.00 87.38 243 LYS A N 1
ATOM 2016 C CA . LYS A 1 243 ? -14.383 -31.089 -13.576 1.00 87.38 243 LYS A CA 1
ATOM 2017 C C . LYS A 1 243 ? -13.501 -30.807 -12.357 1.00 87.38 243 LYS A C 1
ATOM 2019 O O . LYS A 1 243 ? -13.906 -30.047 -11.476 1.00 87.38 243 LYS A O 1
ATOM 2024 N N . GLU A 1 244 ? -12.309 -31.399 -12.295 1.00 85.62 244 GLU A N 1
ATOM 2025 C CA . GLU A 1 244 ? -11.367 -31.151 -11.204 1.00 85.62 244 GLU A CA 1
ATOM 2026 C C . GLU A 1 244 ? -10.752 -29.755 -11.323 1.00 85.62 244 GLU A C 1
ATOM 2028 O O . GLU A 1 244 ? -10.711 -29.048 -10.322 1.00 85.62 244 GLU A O 1
ATOM 2033 N N . ILE A 1 245 ? -10.409 -29.300 -12.534 1.00 85.75 245 ILE A N 1
ATOM 2034 C CA . ILE A 1 245 ? -9.927 -27.928 -12.779 1.00 85.75 245 ILE A CA 1
ATOM 2035 C C . ILE A 1 245 ? -10.962 -26.897 -12.307 1.00 85.75 245 ILE A C 1
ATOM 2037 O O . ILE A 1 245 ? -10.625 -25.995 -11.539 1.00 85.75 245 ILE A O 1
ATOM 2041 N N . VAL A 1 246 ? -12.234 -27.062 -12.694 1.00 89.62 246 VAL A N 1
ATOM 2042 C CA . VAL A 1 246 ? -13.336 -26.181 -12.261 1.00 89.62 246 VAL A CA 1
ATOM 2043 C C . VAL A 1 246 ? -13.466 -26.188 -10.738 1.00 89.62 246 VAL A C 1
ATOM 2045 O O . VAL A 1 246 ? -13.467 -25.128 -10.110 1.00 89.62 246 VAL A O 1
ATOM 2048 N N . ARG A 1 247 ? -13.551 -27.376 -10.121 1.00 89.75 247 ARG A N 1
ATOM 2049 C CA . ARG A 1 247 ? -13.703 -27.511 -8.665 1.00 89.75 247 ARG A CA 1
ATOM 2050 C C . ARG A 1 247 ? -12.539 -26.864 -7.921 1.00 89.75 247 ARG A C 1
ATOM 2052 O O . ARG A 1 247 ? -12.763 -26.173 -6.931 1.00 89.75 247 ARG A O 1
ATOM 2059 N N . ASN A 1 248 ? -11.317 -27.081 -8.393 1.00 88.31 248 ASN A N 1
ATOM 2060 C CA . ASN A 1 248 ? -10.110 -26.592 -7.746 1.00 88.31 248 ASN A CA 1
ATOM 2061 C C . ASN A 1 248 ? -9.973 -25.070 -7.884 1.00 88.31 248 ASN A C 1
ATOM 2063 O O . ASN A 1 248 ? -9.622 -24.395 -6.918 1.00 88.31 248 ASN A O 1
ATOM 2067 N N . TYR A 1 249 ? -10.338 -24.514 -9.043 1.00 90.44 249 TYR A N 1
ATOM 2068 C CA . TYR A 1 249 ? -10.414 -23.070 -9.263 1.00 90.44 249 TYR A CA 1
ATOM 2069 C C . TYR A 1 249 ? -11.463 -22.405 -8.358 1.00 90.44 249 TYR A C 1
ATOM 2071 O O . TYR A 1 249 ? -11.151 -21.437 -7.665 1.00 90.44 249 TYR A O 1
ATOM 2079 N N . VAL A 1 250 ? -12.680 -22.956 -8.284 1.00 92.12 250 VAL A N 1
ATOM 2080 C CA . VAL A 1 250 ? -13.730 -22.436 -7.391 1.00 92.12 250 VAL A CA 1
ATOM 2081 C C . VAL A 1 250 ? -13.290 -22.526 -5.930 1.00 92.12 250 VAL A C 1
ATOM 2083 O O . VAL A 1 250 ? -13.384 -21.541 -5.197 1.00 92.12 250 VAL A O 1
ATOM 2086 N N . ALA A 1 251 ? -12.744 -23.670 -5.506 1.00 91.06 251 ALA A N 1
ATOM 2087 C CA . ALA A 1 251 ? -12.214 -23.837 -4.157 1.00 91.06 251 ALA A CA 1
ATOM 2088 C C . ALA A 1 251 ? -11.104 -22.820 -3.861 1.00 91.06 251 ALA A C 1
ATOM 2090 O O . ALA A 1 251 ? -11.084 -22.237 -2.778 1.00 91.06 251 ALA A O 1
ATOM 2091 N N . TYR A 1 252 ? -10.206 -22.558 -4.811 1.00 90.31 252 TYR A N 1
ATOM 2092 C CA . TYR A 1 252 ? -9.155 -21.557 -4.658 1.00 90.31 252 TYR A CA 1
ATOM 2093 C C . TYR A 1 252 ? -9.728 -20.153 -4.428 1.00 90.31 252 TYR A C 1
ATOM 2095 O O . TYR A 1 252 ? -9.376 -19.500 -3.442 1.00 90.31 252 TYR A O 1
ATOM 2103 N N . VAL A 1 253 ? -10.642 -19.709 -5.297 1.00 92.62 253 VAL A N 1
ATOM 2104 C CA . VAL A 1 253 ? -11.260 -18.376 -5.221 1.00 92.62 253 VAL A CA 1
ATOM 2105 C C . VAL A 1 253 ? -12.011 -18.198 -3.900 1.00 92.62 253 VAL A C 1
ATOM 2107 O O . VAL A 1 253 ? -11.806 -17.196 -3.213 1.00 92.62 253 VAL A O 1
ATOM 2110 N N . LEU A 1 254 ? -12.819 -19.186 -3.499 1.00 92.81 254 LEU A N 1
ATOM 2111 C CA . LEU A 1 254 ? -13.562 -19.153 -2.237 1.00 92.81 254 LEU A CA 1
ATOM 2112 C C . LEU A 1 254 ? -12.627 -19.080 -1.026 1.00 92.81 254 LEU A C 1
ATOM 2114 O O . LEU A 1 254 ? -12.841 -18.269 -0.128 1.00 92.81 254 LEU A O 1
ATOM 2118 N N . ASN A 1 255 ? -11.569 -19.895 -1.004 1.00 91.94 255 ASN A N 1
ATOM 2119 C CA . ASN A 1 255 ? -10.608 -19.908 0.097 1.00 91.94 255 ASN A CA 1
ATOM 2120 C C . ASN A 1 255 ? -9.844 -18.579 0.208 1.00 91.94 255 ASN A C 1
ATOM 2122 O O . ASN A 1 255 ? -9.689 -18.065 1.314 1.00 91.94 255 ASN A O 1
ATOM 2126 N N . LYS A 1 256 ? -9.403 -17.995 -0.914 1.00 90.00 256 LYS A N 1
ATOM 2127 C CA . LYS A 1 256 ? -8.699 -16.701 -0.923 1.00 90.00 256 LYS A CA 1
ATOM 2128 C C . LYS A 1 256 ? -9.597 -15.535 -0.520 1.00 90.00 256 LYS A C 1
ATOM 2130 O O . LYS A 1 256 ? -9.183 -14.699 0.284 1.00 90.00 256 LYS A O 1
ATOM 2135 N N . ALA A 1 257 ? -10.819 -15.488 -1.044 1.00 92.75 257 ALA A N 1
ATOM 2136 C CA . ALA A 1 257 ? -11.787 -14.459 -0.690 1.00 92.75 257 ALA A CA 1
ATOM 2137 C C . ALA A 1 257 ? -12.174 -14.534 0.794 1.00 92.75 257 ALA A C 1
ATOM 2139 O O . ALA A 1 257 ? -12.170 -13.513 1.485 1.00 92.75 257 ALA A O 1
ATOM 2140 N N . ASN A 1 258 ? -12.438 -15.745 1.297 1.00 93.31 258 ASN A N 1
ATOM 2141 C CA . ASN A 1 258 ? -12.758 -15.979 2.700 1.00 93.31 258 ASN A CA 1
ATOM 2142 C C . ASN A 1 258 ? -11.612 -15.566 3.621 1.00 93.31 258 ASN A C 1
ATOM 2144 O O . ASN A 1 258 ? -11.860 -14.887 4.612 1.00 93.31 258 ASN A O 1
ATOM 2148 N N . GLU A 1 259 ? -10.370 -15.889 3.265 1.00 92.25 259 GLU A N 1
ATOM 2149 C CA . GLU A 1 259 ? -9.225 -15.483 4.068 1.00 92.25 259 GLU A CA 1
ATOM 2150 C C . GLU A 1 259 ? -9.107 -13.964 4.178 1.00 92.25 259 GLU A C 1
ATOM 2152 O O . GLU A 1 259 ? -8.954 -13.433 5.272 1.00 92.25 259 GLU A O 1
ATOM 2157 N N . ILE A 1 260 ? -9.198 -13.238 3.064 1.00 92.25 260 ILE A N 1
ATOM 2158 C CA . ILE A 1 260 ? -9.072 -11.776 3.097 1.00 92.25 260 ILE A CA 1
ATOM 2159 C C . ILE A 1 260 ? -10.241 -11.149 3.857 1.00 92.25 260 ILE A C 1
ATOM 2161 O O . ILE A 1 260 ? -10.038 -10.197 4.613 1.00 92.25 260 ILE A O 1
ATOM 2165 N N . ALA A 1 261 ? -11.448 -11.704 3.725 1.00 93.62 261 ALA A N 1
ATOM 2166 C CA . ALA A 1 261 ? -12.578 -11.299 4.550 1.00 93.62 261 ALA A CA 1
ATOM 2167 C C . ALA A 1 261 ? -12.289 -11.545 6.042 1.00 93.62 261 ALA A C 1
ATOM 2169 O O . ALA A 1 261 ? -12.455 -10.634 6.848 1.00 93.62 261 ALA A O 1
ATOM 2170 N N . ASN A 1 262 ? -11.784 -12.720 6.422 1.00 92.62 262 ASN A N 1
ATOM 2171 C CA . ASN A 1 262 ? -11.424 -13.031 7.809 1.00 92.62 262 ASN A CA 1
ATOM 2172 C C . ASN A 1 262 ? -10.303 -12.127 8.323 1.00 92.62 262 ASN A C 1
ATOM 2174 O O . ASN A 1 262 ? -10.363 -11.668 9.457 1.00 92.62 262 ASN A O 1
ATOM 2178 N N . PHE A 1 263 ? -9.325 -11.799 7.486 1.00 91.31 263 PHE A N 1
ATOM 2179 C CA . PHE A 1 263 ? -8.238 -10.893 7.827 1.00 91.31 263 PHE A CA 1
ATOM 2180 C C . PHE A 1 263 ? -8.727 -9.457 8.080 1.00 91.31 263 PHE A C 1
ATOM 2182 O O . PHE A 1 263 ? -8.171 -8.742 8.911 1.00 91.31 263 PHE A O 1
ATOM 2189 N N . ILE A 1 264 ? -9.798 -9.027 7.403 1.00 92.69 264 ILE A N 1
ATOM 2190 C CA . ILE A 1 264 ? -10.451 -7.735 7.652 1.00 92.69 264 ILE A CA 1
ATOM 2191 C C . ILE A 1 264 ? -11.329 -7.799 8.906 1.00 92.69 264 ILE A C 1
ATOM 2193 O O . ILE A 1 264 ? -11.264 -6.910 9.754 1.00 92.69 264 ILE A O 1
ATOM 2197 N N . TYR A 1 265 ? -12.173 -8.821 9.036 1.00 94.38 265 TYR A N 1
ATOM 2198 C CA . TYR A 1 265 ? -13.173 -8.905 10.102 1.00 94.38 265 TYR A CA 1
ATOM 2199 C C . TYR A 1 265 ? -12.578 -9.341 11.443 1.00 94.38 265 TYR A C 1
ATOM 2201 O O . TYR A 1 265 ? -12.960 -8.791 12.473 1.00 94.38 265 TYR A O 1
ATOM 2209 N N . GLY A 1 266 ? -11.610 -10.254 11.434 1.00 93.56 266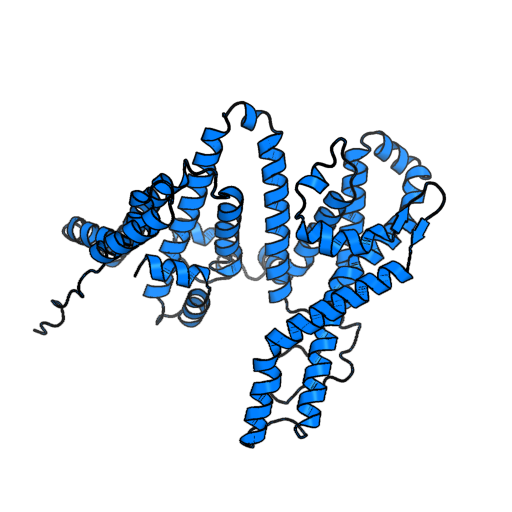 GLY A N 1
ATOM 2210 C CA . GLY A 1 266 ? -10.932 -10.805 12.606 1.00 93.56 266 GLY A CA 1
ATOM 2211 C C . GLY A 1 266 ? -10.453 -9.745 13.598 1.00 93.56 266 GLY A C 1
ATOM 2212 O O . GLY A 1 266 ? -10.948 -9.727 14.729 1.00 93.56 266 GLY A O 1
ATOM 2213 N N . PRO A 1 267 ? -9.588 -8.788 13.204 1.00 94.44 267 PRO A N 1
ATOM 2214 C CA . PRO A 1 267 ? -9.069 -7.811 14.148 1.00 94.44 267 PRO A CA 1
ATOM 2215 C C . PRO A 1 267 ? -10.152 -6.818 14.583 1.00 94.44 267 PRO A C 1
ATOM 2217 O O . PRO A 1 267 ? -10.074 -6.283 15.685 1.00 94.44 267 PRO A O 1
ATOM 2220 N N . ASN A 1 268 ? -11.193 -6.582 13.776 1.00 94.75 268 ASN A N 1
ATOM 2221 C CA . ASN A 1 268 ? -12.306 -5.712 14.161 1.00 94.75 268 ASN A CA 1
ATOM 2222 C C . ASN A 1 268 ? -13.224 -6.377 15.196 1.00 94.75 268 ASN A C 1
ATOM 2224 O O . ASN A 1 268 ? -13.502 -5.765 16.222 1.00 94.75 268 ASN A O 1
ATOM 2228 N N . ILE A 1 269 ? -13.643 -7.625 14.970 1.00 94.50 269 ILE A N 1
ATOM 2229 C CA . ILE A 1 269 ? -14.480 -8.388 15.911 1.00 94.50 269 ILE A CA 1
ATOM 2230 C C . ILE A 1 269 ? -13.727 -8.599 17.224 1.00 94.50 269 ILE A C 1
ATOM 2232 O O . ILE A 1 269 ? -14.277 -8.372 18.299 1.00 94.50 269 ILE A O 1
ATOM 2236 N N . LEU A 1 270 ? -12.442 -8.953 17.151 1.00 95.12 270 LEU A N 1
ATOM 2237 C CA . LEU A 1 270 ? -11.626 -9.111 18.347 1.00 95.12 270 LEU A CA 1
ATOM 2238 C C . LEU A 1 270 ? -11.422 -7.775 19.076 1.00 95.12 270 LEU A C 1
ATOM 2240 O O . LEU A 1 270 ? -11.450 -7.741 20.302 1.00 95.12 270 LEU A O 1
ATOM 2244 N N . SER A 1 271 ? -11.307 -6.657 18.352 1.00 95.00 271 SER A N 1
ATOM 2245 C CA . SER A 1 271 ? -11.298 -5.328 18.975 1.00 95.00 271 SER A CA 1
ATOM 2246 C C . SER A 1 271 ? -12.620 -5.008 19.675 1.00 95.00 271 SER A C 1
ATOM 2248 O O . SER A 1 271 ? -12.589 -4.462 20.772 1.00 95.00 271 SER A O 1
ATOM 2250 N N . MET A 1 272 ? -13.771 -5.349 19.080 1.00 93.81 272 MET A N 1
ATOM 2251 C CA . MET A 1 272 ? -15.085 -5.185 19.722 1.00 93.81 272 MET A CA 1
ATOM 2252 C C . MET A 1 272 ? -15.170 -6.002 21.009 1.00 93.81 272 MET A C 1
ATOM 2254 O O . MET A 1 272 ? -15.572 -5.467 22.035 1.00 93.81 272 MET A O 1
ATOM 2258 N N . PHE A 1 273 ? -14.732 -7.263 20.971 1.00 93.00 273 PHE A N 1
ATOM 2259 C CA . PHE A 1 273 ? -14.690 -8.143 22.137 1.00 93.00 273 PHE A CA 1
ATOM 2260 C C . PHE A 1 273 ? -13.773 -7.604 23.245 1.00 93.00 273 PHE A C 1
ATOM 2262 O O . PHE A 1 273 ? -14.168 -7.539 24.407 1.00 93.00 273 PHE A O 1
ATOM 2269 N N . LEU A 1 274 ? -12.563 -7.155 22.900 1.00 92.94 274 LEU A N 1
ATOM 2270 C CA . LEU A 1 274 ? -11.626 -6.588 23.871 1.00 92.94 274 LEU A CA 1
ATOM 2271 C C . LEU A 1 274 ? -12.132 -5.265 24.458 1.00 92.94 274 LEU A C 1
ATOM 2273 O O . LEU A 1 274 ? -11.987 -5.043 25.659 1.00 92.94 274 LEU A O 1
ATOM 2277 N N . LEU A 1 275 ? -12.743 -4.399 23.642 1.00 90.44 275 LEU A N 1
ATOM 2278 C CA . LEU A 1 275 ? -13.391 -3.169 24.111 1.00 90.44 275 LEU A CA 1
ATOM 2279 C C . LEU A 1 275 ? -14.534 -3.494 25.071 1.00 90.44 275 LEU A C 1
ATOM 2281 O O . LEU A 1 275 ? -14.591 -2.933 26.159 1.00 90.44 275 LEU A O 1
ATOM 2285 N N . ALA A 1 276 ? -15.394 -4.437 24.692 1.00 89.00 276 ALA A N 1
ATOM 2286 C CA . ALA A 1 276 ? -16.489 -4.931 25.511 1.00 89.00 276 ALA A CA 1
ATOM 2287 C C . ALA A 1 276 ? -16.003 -5.411 26.892 1.00 89.00 276 ALA A C 1
ATOM 2289 O O . ALA A 1 276 ? -16.524 -5.000 27.930 1.00 89.00 276 ALA A O 1
ATOM 2290 N N . LEU A 1 277 ? -14.935 -6.209 26.910 1.00 88.69 277 LEU A N 1
ATOM 2291 C CA . LEU A 1 277 ? -14.384 -6.792 28.129 1.00 88.69 277 LEU A CA 1
ATOM 2292 C C . LEU A 1 277 ? -13.669 -5.765 29.021 1.00 88.69 277 LEU A C 1
ATOM 2294 O O . LEU A 1 277 ? -13.776 -5.821 30.245 1.00 88.69 277 LEU A O 1
ATOM 2298 N N . THR A 1 278 ? -12.940 -4.816 28.428 1.00 87.69 278 THR A N 1
ATOM 2299 C CA . THR A 1 278 ? -12.048 -3.915 29.180 1.00 87.69 278 THR A CA 1
ATOM 2300 C C . THR A 1 278 ? -12.638 -2.530 29.460 1.00 87.69 278 THR A C 1
ATOM 2302 O O . THR A 1 278 ? -12.191 -1.869 30.397 1.00 87.69 278 THR A O 1
ATOM 2305 N N . ALA A 1 279 ? -13.669 -2.086 28.733 1.00 81.38 279 ALA A N 1
ATOM 2306 C CA . ALA A 1 279 ? -14.304 -0.785 28.968 1.00 81.38 279 ALA A CA 1
ATOM 2307 C C . ALA A 1 279 ? -14.866 -0.617 30.398 1.00 81.38 279 ALA A C 1
ATOM 2309 O O . ALA A 1 279 ? -14.630 0.440 30.989 1.00 81.38 279 ALA A O 1
ATOM 2310 N N . PRO A 1 280 ? -15.517 -1.624 31.024 1.00 80.31 280 PRO A N 1
ATOM 2311 C CA . PRO A 1 280 ? -15.981 -1.511 32.411 1.00 80.31 280 PRO A CA 1
ATOM 2312 C C . PRO A 1 280 ? -14.846 -1.348 33.432 1.00 80.31 280 PRO A C 1
ATOM 2314 O O . PRO A 1 280 ? -15.058 -0.804 34.514 1.00 80.31 280 PRO A O 1
ATOM 2317 N N . MET A 1 281 ? -13.630 -1.806 33.112 1.00 78.56 281 MET A N 1
ATOM 2318 C CA . MET A 1 281 ? -12.474 -1.666 34.004 1.00 78.56 281 MET A CA 1
ATOM 2319 C C . MET A 1 281 ? -11.963 -0.221 34.071 1.00 78.56 281 MET A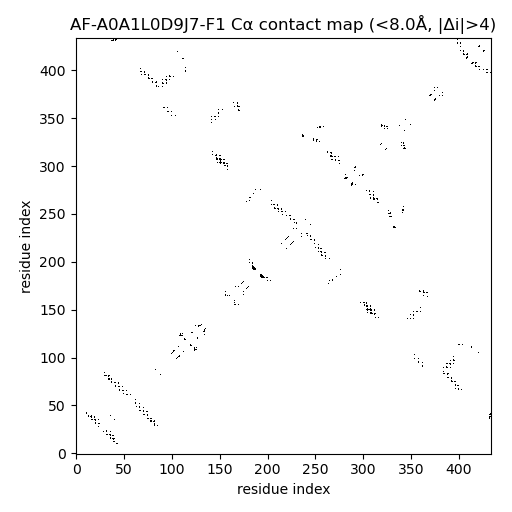 C 1
ATOM 2321 O O . MET A 1 281 ? -11.411 0.179 35.096 1.00 78.56 281 MET A O 1
ATOM 2325 N N . LEU A 1 282 ? -12.196 0.582 33.026 1.00 75.94 282 LEU A N 1
ATOM 2326 C CA . LEU A 1 282 ? -11.753 1.979 32.961 1.00 75.94 282 LEU A CA 1
ATOM 2327 C C . LEU A 1 282 ? -12.416 2.868 34.020 1.00 75.94 282 LEU A C 1
ATOM 2329 O O . LEU A 1 282 ? -11.806 3.825 34.493 1.00 75.94 282 LEU A O 1
ATOM 2333 N N . THR A 1 283 ? -13.658 2.559 34.398 1.00 72.06 283 THR A N 1
ATOM 2334 C CA . THR A 1 283 ? -14.420 3.326 35.393 1.00 72.06 283 THR A CA 1
ATOM 2335 C C . THR A 1 283 ? -14.295 2.752 36.803 1.00 72.06 283 THR A C 1
ATOM 2337 O O . THR A 1 283 ? -14.386 3.510 37.770 1.00 72.06 283 THR A O 1
ATOM 2340 N N . LYS A 1 284 ? -14.052 1.440 36.932 1.00 78.88 284 LYS A N 1
ATOM 2341 C CA . LYS A 1 284 ? -14.004 0.729 38.220 1.00 78.88 284 LYS A CA 1
ATOM 2342 C C . LYS A 1 284 ? -12.637 0.767 38.912 1.00 78.88 284 LYS A C 1
ATOM 2344 O O . LYS A 1 284 ? -12.598 0.809 40.137 1.00 78.88 284 LYS A O 1
ATOM 2349 N N . TYR A 1 285 ? -11.524 0.778 38.174 1.00 82.25 285 TYR A N 1
ATOM 2350 C CA . TYR A 1 285 ? -10.186 0.756 38.782 1.00 82.25 285 TYR A CA 1
ATOM 2351 C C . TYR A 1 285 ? -9.666 2.170 39.113 1.00 82.25 285 TYR A C 1
ATOM 2353 O O . TYR A 1 285 ? -9.505 2.979 38.196 1.00 82.25 285 TYR A O 1
ATOM 2361 N N . PRO A 1 286 ? -9.321 2.484 40.382 1.00 79.62 286 PRO A N 1
ATOM 2362 C CA . PRO A 1 286 ? -8.966 3.845 40.806 1.00 79.62 286 PRO A CA 1
ATOM 2363 C C . PRO A 1 286 ? -7.754 4.442 40.078 1.00 79.62 286 PRO A C 1
ATOM 2365 O O . PRO A 1 286 ? -7.780 5.610 39.690 1.00 79.62 286 PRO A O 1
ATOM 2368 N N . ALA A 1 287 ? -6.706 3.640 39.857 1.00 80.19 287 ALA A N 1
ATOM 2369 C CA . ALA A 1 287 ? -5.493 4.080 39.168 1.00 80.19 287 ALA A CA 1
ATOM 2370 C C . ALA A 1 287 ? -5.777 4.445 37.701 1.00 80.19 287 ALA A C 1
ATOM 2372 O O . ALA A 1 287 ? -5.449 5.546 37.264 1.00 80.19 287 ALA A O 1
ATOM 2373 N N . LEU A 1 288 ? -6.474 3.559 36.978 1.00 77.88 288 LEU A N 1
ATOM 2374 C CA . LEU A 1 288 ? -6.900 3.772 35.590 1.00 77.88 288 LEU A CA 1
ATOM 2375 C C . LEU A 1 288 ? -7.847 4.966 35.463 1.00 77.88 288 LEU A C 1
ATOM 2377 O O . LEU A 1 288 ? -7.682 5.787 34.563 1.00 77.88 288 LEU A O 1
ATOM 2381 N N . ARG A 1 289 ? -8.792 5.110 36.397 1.00 80.44 289 ARG A N 1
ATOM 2382 C CA . ARG A 1 289 ? -9.723 6.240 36.443 1.00 80.44 289 ARG A CA 1
ATOM 2383 C C . ARG A 1 289 ? -8.993 7.571 36.626 1.00 80.44 289 ARG A C 1
ATOM 2385 O O . ARG A 1 289 ? -9.349 8.544 35.969 1.00 80.44 289 ARG A O 1
ATOM 2392 N N . ARG A 1 290 ? -7.963 7.629 37.480 1.00 81.25 290 ARG A N 1
ATOM 2393 C CA . ARG A 1 290 ? -7.165 8.850 37.695 1.00 81.25 290 ARG A CA 1
ATOM 2394 C C . ARG A 1 290 ? -6.427 9.268 36.418 1.00 81.25 290 ARG A C 1
ATOM 2396 O O . ARG A 1 290 ? -6.498 10.434 36.044 1.00 81.25 290 ARG A O 1
ATOM 2403 N N . THR A 1 291 ? -5.790 8.326 35.717 1.00 78.31 291 THR A N 1
ATOM 2404 C CA . THR A 1 291 ? -5.104 8.598 34.437 1.00 78.31 291 THR A CA 1
ATOM 2405 C C . THR A 1 291 ? -6.081 8.931 33.306 1.00 78.31 291 THR A C 1
ATOM 2407 O O . THR A 1 291 ? -5.791 9.759 32.445 1.00 78.31 291 THR A O 1
ATOM 2410 N N . TYR A 1 292 ? -7.257 8.300 33.303 1.00 78.25 292 TYR A N 1
ATOM 2411 C CA . TYR A 1 292 ? -8.332 8.607 32.365 1.00 78.25 292 TYR A CA 1
ATOM 2412 C C . TYR A 1 292 ? -8.831 10.045 32.540 1.00 78.25 292 TYR A C 1
ATOM 2414 O O . TYR A 1 292 ? -8.959 10.766 31.557 1.00 78.25 292 TYR A O 1
ATOM 2422 N N . LEU A 1 293 ? -9.074 10.482 33.779 1.00 80.50 293 LEU A N 1
ATOM 2423 C CA . LEU A 1 293 ? -9.591 11.822 34.062 1.00 80.50 293 LEU A CA 1
ATOM 2424 C C . LEU A 1 293 ? -8.561 12.937 33.822 1.00 80.50 293 LEU A C 1
ATOM 2426 O O . LEU A 1 293 ? -8.971 14.056 33.528 1.00 80.50 293 LEU A O 1
ATOM 2430 N N . SER A 1 294 ? -7.254 12.655 33.897 1.00 82.50 294 SER A N 1
ATOM 2431 C CA . SER A 1 294 ? -6.217 13.670 33.653 1.00 82.50 294 SER A CA 1
ATOM 2432 C C . SER A 1 294 ? -6.101 14.083 32.181 1.00 82.50 294 SER A C 1
ATOM 2434 O O . SER A 1 294 ? -5.955 15.265 31.891 1.00 82.50 294 SER A O 1
ATOM 2436 N N . ASP A 1 295 ? -6.177 13.131 31.241 1.00 84.06 295 ASP A N 1
ATOM 2437 C CA . ASP A 1 295 ? -6.238 13.418 29.797 1.00 84.06 295 ASP A CA 1
ATOM 2438 C C . ASP A 1 295 ? -7.079 12.361 29.070 1.00 84.06 295 ASP A C 1
ATOM 2440 O O . ASP A 1 295 ? -6.575 11.425 28.438 1.00 84.06 295 ASP A O 1
ATOM 2444 N N . VAL A 1 296 ? -8.399 12.549 29.139 1.00 81.88 296 VAL A N 1
ATOM 2445 C CA . VAL A 1 296 ? -9.409 11.658 28.546 1.00 81.88 296 VAL A CA 1
ATOM 2446 C C . VAL A 1 296 ? -9.113 11.379 27.072 1.00 81.88 296 VAL A C 1
ATOM 2448 O O . VAL A 1 296 ? -9.248 10.253 26.589 1.00 81.88 296 VAL A O 1
ATOM 2451 N N . LYS A 1 297 ? -8.678 12.399 26.325 1.00 82.69 297 LYS A N 1
ATOM 2452 C CA . LYS A 1 297 ? -8.494 12.299 24.876 1.00 82.69 297 LYS A CA 1
ATOM 2453 C C . LYS A 1 297 ? -7.263 11.474 24.524 1.00 82.69 297 LYS A C 1
ATOM 2455 O O . LYS A 1 297 ? -7.337 10.644 23.614 1.00 82.69 297 LYS A O 1
ATOM 2460 N N . LEU A 1 298 ? -6.126 11.733 25.167 1.00 84.12 298 LEU A N 1
ATOM 2461 C CA . LEU A 1 298 ? -4.901 10.973 24.923 1.00 84.12 298 LEU A CA 1
ATOM 2462 C C . LEU A 1 298 ? -5.046 9.533 25.419 1.00 84.12 298 LEU A C 1
ATOM 2464 O O . LEU A 1 298 ? -4.662 8.605 24.702 1.00 84.12 298 LEU A O 1
ATOM 2468 N N . PHE A 1 299 ? -5.673 9.353 26.583 1.00 86.38 299 PHE A N 1
ATOM 2469 C CA . PHE A 1 299 ? -5.935 8.044 27.160 1.00 86.38 299 PHE A CA 1
ATOM 2470 C C . PHE A 1 299 ? -6.785 7.178 26.224 1.00 86.38 299 PHE A C 1
ATOM 2472 O O . PHE A 1 299 ? -6.329 6.113 25.810 1.00 86.38 299 PHE A O 1
ATOM 2479 N N . ILE A 1 300 ? -7.967 7.655 25.799 1.00 85.00 300 ILE A N 1
ATOM 2480 C CA . ILE A 1 300 ? -8.858 6.905 24.891 1.00 85.00 300 ILE A CA 1
ATOM 2481 C C . ILE A 1 300 ? -8.133 6.545 23.590 1.00 85.00 300 ILE A C 1
ATOM 2483 O O . ILE A 1 300 ? -8.239 5.419 23.104 1.00 85.00 300 ILE A O 1
ATOM 2487 N N . LYS A 1 301 ? -7.354 7.477 23.026 1.00 87.31 301 LYS A N 1
ATOM 2488 C CA . LYS A 1 301 ? -6.589 7.211 21.802 1.00 87.31 301 LYS A CA 1
ATOM 2489 C C . LYS A 1 301 ? -5.609 6.064 21.986 1.00 87.31 301 LYS A C 1
ATOM 2491 O O . LYS A 1 301 ? -5.575 5.183 21.131 1.00 87.31 301 LYS A O 1
ATOM 2496 N N . ASN A 1 302 ? -4.801 6.102 23.042 1.00 89.75 302 ASN A N 1
ATOM 2497 C CA . ASN A 1 302 ? -3.771 5.098 23.295 1.00 89.75 302 ASN A CA 1
ATOM 2498 C C . ASN A 1 302 ? -4.384 3.748 23.677 1.00 89.75 302 ASN A C 1
ATOM 2500 O O . ASN A 1 302 ? -3.927 2.721 23.187 1.00 89.75 302 ASN A O 1
ATOM 2504 N N . TYR A 1 303 ? -5.470 3.760 24.445 1.00 90.12 303 TYR A N 1
ATOM 2505 C CA . TYR A 1 303 ? -6.253 2.576 24.781 1.00 90.12 303 TYR A CA 1
ATOM 2506 C C . TYR A 1 303 ? -6.805 1.872 23.528 1.00 90.12 303 TYR A C 1
ATOM 2508 O O . TYR A 1 303 ? -6.548 0.687 23.324 1.00 90.12 303 TYR A O 1
ATOM 2516 N N . ILE A 1 304 ? -7.458 2.604 22.615 1.00 91.25 304 ILE A N 1
ATOM 2517 C CA . ILE A 1 304 ? -7.964 2.023 21.358 1.00 91.25 304 ILE A CA 1
ATOM 2518 C C . ILE A 1 304 ? -6.812 1.520 20.473 1.00 91.25 304 ILE A C 1
ATOM 2520 O O . ILE A 1 304 ? -6.943 0.480 19.827 1.00 91.25 304 ILE A O 1
ATOM 2524 N N . LYS A 1 305 ? -5.668 2.223 20.444 1.00 92.94 305 LYS A N 1
ATOM 2525 C CA . LYS A 1 305 ? -4.477 1.744 19.721 1.00 92.94 305 LYS A CA 1
ATOM 2526 C C . LYS A 1 305 ? -3.965 0.425 20.287 1.00 92.94 305 LYS A C 1
ATOM 2528 O O . LYS A 1 305 ? -3.637 -0.453 19.498 1.00 92.94 305 LYS A O 1
ATOM 2533 N N . ALA A 1 306 ? -3.898 0.294 21.612 1.00 93.50 306 ALA A N 1
ATOM 2534 C CA . ALA A 1 306 ? -3.449 -0.923 22.278 1.00 93.50 306 ALA A CA 1
ATOM 2535 C C . ALA A 1 306 ? -4.389 -2.098 21.974 1.00 93.50 306 ALA A C 1
ATOM 2537 O O . ALA A 1 306 ? -3.919 -3.166 21.594 1.00 93.50 306 ALA A O 1
ATOM 2538 N N . ILE A 1 307 ? -5.707 -1.882 22.029 1.00 94.06 307 ILE A N 1
ATOM 2539 C CA . ILE A 1 307 ? -6.685 -2.912 21.651 1.00 94.06 307 ILE A CA 1
ATOM 2540 C C . ILE A 1 307 ? -6.521 -3.324 20.192 1.00 94.06 307 ILE A C 1
ATOM 2542 O O . ILE A 1 307 ? -6.424 -4.514 19.903 1.00 94.06 307 ILE A O 1
ATOM 2546 N N . GLY A 1 308 ? -6.440 -2.357 19.276 1.00 93.94 308 GLY A N 1
ATOM 2547 C CA . GLY A 1 308 ? -6.241 -2.668 17.865 1.00 93.94 308 GLY A CA 1
ATOM 2548 C C . GLY A 1 308 ? -4.923 -3.407 17.620 1.00 93.94 308 GLY A C 1
ATOM 2549 O O . GLY A 1 308 ? -4.894 -4.361 16.850 1.00 93.94 308 GLY A O 1
ATOM 2550 N N . PHE A 1 309 ? -3.849 -3.031 18.316 1.00 94.56 309 PHE A N 1
ATOM 2551 C CA . PHE A 1 309 ? -2.560 -3.718 18.243 1.00 94.56 309 PHE A CA 1
ATOM 2552 C C . PHE A 1 309 ? -2.676 -5.192 18.659 1.00 94.56 309 PHE A C 1
ATOM 2554 O O . PHE A 1 309 ? -2.259 -6.071 17.907 1.00 94.56 309 PHE A O 1
ATOM 2561 N N . VAL A 1 310 ? -3.285 -5.471 19.818 1.00 94.81 310 VAL A N 1
ATOM 2562 C CA . VAL A 1 310 ? -3.477 -6.841 20.325 1.00 94.81 310 VAL A CA 1
ATOM 2563 C C . VAL A 1 310 ? -4.389 -7.649 19.399 1.00 94.81 310 VAL A C 1
ATOM 2565 O O . VAL A 1 310 ? -4.088 -8.798 19.080 1.00 94.81 310 VAL A O 1
ATOM 2568 N N . ALA A 1 311 ? -5.471 -7.045 18.905 1.00 95.44 311 ALA A N 1
ATOM 2569 C CA . ALA A 1 311 ? -6.413 -7.719 18.020 1.00 95.44 311 ALA A CA 1
ATOM 2570 C C . ALA A 1 311 ? -5.797 -8.076 16.655 1.00 95.44 311 ALA A C 1
ATOM 2572 O O . ALA A 1 311 ? -5.996 -9.177 16.131 1.00 95.44 311 ALA A O 1
ATOM 2573 N N . ALA A 1 312 ? -5.007 -7.159 16.091 1.00 93.38 312 ALA A N 1
ATOM 2574 C CA . ALA A 1 312 ? -4.235 -7.408 14.882 1.00 93.38 312 ALA A CA 1
ATOM 2575 C C . ALA A 1 312 ? -3.184 -8.503 15.105 1.00 93.38 312 ALA A C 1
ATOM 2577 O O . ALA A 1 312 ? -3.020 -9.364 14.244 1.00 93.38 312 ALA A O 1
ATOM 2578 N N . PHE A 1 313 ? -2.528 -8.516 16.270 1.00 93.19 313 PHE A N 1
ATOM 2579 C CA . PHE A 1 313 ? -1.513 -9.514 16.606 1.00 93.19 313 PHE A CA 1
ATOM 2580 C C . PHE A 1 313 ? -2.105 -10.916 16.646 1.00 93.19 313 PHE A C 1
ATOM 2582 O O . PHE A 1 313 ? -1.613 -11.805 15.956 1.00 93.19 313 PHE A O 1
ATOM 2589 N N . ALA A 1 314 ? -3.202 -11.093 17.379 1.00 92.56 314 ALA A N 1
ATOM 2590 C CA . ALA A 1 314 ? -3.888 -12.374 17.461 1.00 92.56 314 ALA A CA 1
ATOM 2591 C C . ALA A 1 314 ? -4.381 -12.854 16.086 1.00 92.56 314 ALA A C 1
ATOM 2593 O O . ALA A 1 314 ? -4.205 -14.023 15.750 1.00 92.56 314 ALA A O 1
ATOM 2594 N N . THR A 1 315 ? -4.923 -11.956 15.253 1.00 91.25 315 THR A N 1
ATOM 2595 C CA . THR A 1 315 ? -5.380 -12.337 13.905 1.00 91.25 315 THR A CA 1
ATOM 2596 C C . THR A 1 315 ? -4.217 -12.754 13.003 1.00 91.25 315 THR A C 1
ATOM 2598 O O . THR A 1 315 ? -4.303 -13.757 12.298 1.00 91.25 315 THR A O 1
ATOM 2601 N N . MET A 1 316 ? -3.103 -12.016 13.034 1.00 88.56 316 MET A N 1
ATOM 2602 C CA . MET A 1 316 ? -1.911 -12.375 12.263 1.00 88.56 316 MET A CA 1
ATOM 2603 C C . MET A 1 316 ? -1.290 -13.687 12.744 1.00 88.56 316 MET A C 1
ATOM 2605 O O . MET A 1 316 ? -0.879 -14.499 11.918 1.00 88.56 316 MET A O 1
ATOM 2609 N N . ALA A 1 317 ? -1.239 -13.909 14.060 1.00 88.75 317 ALA A N 1
ATOM 2610 C CA . ALA A 1 317 ? -0.747 -15.153 14.637 1.00 88.75 317 ALA A CA 1
ATOM 2611 C C . ALA A 1 317 ? -1.611 -16.340 14.186 1.00 88.75 317 ALA A C 1
ATOM 2613 O O . ALA A 1 317 ? -1.067 -17.322 13.684 1.00 88.75 317 ALA A O 1
ATOM 2614 N N . ALA A 1 318 ? -2.940 -16.205 14.240 1.00 87.19 318 ALA A N 1
ATOM 2615 C CA . ALA A 1 318 ? -3.875 -17.223 13.763 1.00 87.19 318 ALA A CA 1
ATOM 2616 C C . ALA A 1 318 ? -3.687 -17.548 12.269 1.00 87.19 318 ALA A C 1
ATOM 2618 O O . ALA A 1 318 ? -3.648 -18.723 11.905 1.00 87.19 318 ALA A O 1
ATOM 2619 N N . ASN A 1 319 ? -3.498 -16.533 11.413 1.00 86.00 319 ASN A N 1
ATOM 2620 C CA . ASN A 1 319 ? -3.181 -16.754 9.996 1.00 86.00 319 ASN A CA 1
ATOM 2621 C C . ASN A 1 319 ? -1.825 -17.460 9.818 1.00 86.00 319 ASN A C 1
ATOM 2623 O O . ASN A 1 319 ? -1.705 -18.377 9.013 1.00 86.00 319 ASN A O 1
ATOM 2627 N N . SER A 1 320 ? -0.801 -17.063 10.583 1.00 84.00 320 SER A N 1
ATOM 2628 C CA . SER A 1 320 ? 0.550 -17.627 10.457 1.00 84.00 320 SER A CA 1
ATOM 2629 C C . SER A 1 320 ? 0.673 -19.078 10.923 1.00 84.00 320 SER A C 1
ATOM 2631 O O . SER A 1 320 ? 1.544 -19.793 10.434 1.00 84.00 320 SER A O 1
ATOM 2633 N N . MET A 1 321 ? -0.183 -19.492 11.860 1.00 86.19 321 MET A N 1
ATOM 2634 C CA . MET A 1 321 ? -0.249 -20.854 12.391 1.00 86.19 321 MET A CA 1
ATOM 2635 C C . MET A 1 321 ? -1.088 -21.782 11.504 1.00 86.19 321 MET A C 1
ATOM 2637 O O . MET A 1 321 ? -1.316 -22.925 11.883 1.00 86.19 321 MET A O 1
ATOM 2641 N N . ASP A 1 322 ? -1.565 -21.296 10.349 1.00 83.06 322 ASP A N 1
ATOM 2642 C CA . ASP A 1 322 ? -2.414 -22.050 9.425 1.00 83.06 322 ASP A CA 1
ATOM 2643 C C . ASP A 1 322 ? -3.646 -22.659 10.124 1.00 83.06 322 ASP A C 1
ATOM 2645 O O . ASP A 1 322 ? -4.101 -23.749 9.783 1.00 83.06 322 ASP A O 1
ATOM 2649 N N . PHE A 1 323 ? -4.209 -21.923 11.095 1.00 80.38 323 PHE A N 1
ATOM 2650 C CA . PHE A 1 323 ? -5.274 -22.416 11.975 1.00 80.38 323 PHE A CA 1
ATOM 2651 C C . PHE A 1 323 ? -6.504 -22.912 11.204 1.00 80.38 323 PHE A C 1
ATOM 2653 O O . PHE A 1 323 ? -7.179 -23.842 11.642 1.00 80.38 323 PHE A O 1
ATOM 2660 N N . ILE A 1 324 ? -6.795 -22.306 10.044 1.00 82.12 324 ILE A N 1
ATOM 2661 C CA . ILE A 1 324 ? -7.891 -22.737 9.177 1.00 82.12 324 ILE A CA 1
ATOM 2662 C C . ILE A 1 324 ? -7.335 -23.447 7.930 1.00 82.12 324 ILE A C 1
ATOM 2664 O O . ILE A 1 324 ? -6.683 -22.801 7.097 1.00 82.12 324 ILE A O 1
ATOM 2668 N N . PRO A 1 325 ? -7.619 -24.750 7.746 1.00 82.25 325 PRO A N 1
ATOM 2669 C CA . PRO A 1 325 ? -7.111 -25.502 6.607 1.00 82.25 325 PRO A CA 1
ATOM 2670 C C . PRO A 1 325 ? -7.820 -25.110 5.301 1.00 82.25 325 PRO A C 1
ATOM 2672 O O . PRO A 1 325 ? -8.940 -24.587 5.284 1.00 82.25 325 PRO A O 1
ATOM 2675 N N . SER A 1 326 ? -7.158 -25.377 4.174 1.00 83.12 326 SER A N 1
ATOM 2676 C CA . SER A 1 326 ? -7.684 -25.117 2.829 1.00 83.12 326 SER A CA 1
ATOM 2677 C C . SER A 1 326 ? -8.600 -26.247 2.360 1.00 83.12 326 SER A C 1
ATOM 2679 O O . SER A 1 326 ? -8.228 -27.116 1.576 1.00 83.12 326 SER A O 1
ATOM 2681 N N . PHE A 1 327 ? -9.838 -26.232 2.848 1.00 80.75 327 PHE A N 1
ATOM 2682 C CA . PHE A 1 327 ? -10.831 -27.237 2.479 1.00 80.75 327 PHE A CA 1
ATOM 2683 C C . PHE A 1 327 ? -11.095 -27.268 0.966 1.00 80.75 327 PHE A C 1
ATOM 2685 O O . PHE A 1 327 ? -11.326 -26.235 0.332 1.00 80.75 327 PHE A O 1
ATOM 2692 N N . GLY A 1 328 ? -11.092 -28.477 0.397 1.00 78.12 328 GLY A N 1
ATOM 2693 C CA . GLY A 1 328 ? -11.507 -28.746 -0.982 1.00 78.12 328 GLY A CA 1
ATOM 2694 C C . GLY A 1 328 ? -10.521 -28.335 -2.081 1.00 78.12 328 GLY A C 1
ATOM 2695 O O . GLY A 1 328 ? -10.790 -28.647 -3.239 1.00 78.12 328 GLY A O 1
ATOM 2696 N N . TYR A 1 329 ? -9.403 -27.684 -1.745 1.00 82.19 329 TYR A N 1
ATOM 2697 C CA . TYR A 1 329 ? -8.334 -27.367 -2.693 1.00 82.19 329 TYR A CA 1
ATOM 2698 C C . TYR A 1 329 ? -7.305 -28.499 -2.738 1.00 82.19 329 TYR A C 1
ATOM 2700 O O . TYR A 1 329 ? -6.831 -28.959 -1.699 1.00 82.19 329 TYR A O 1
ATOM 2708 N N . ARG A 1 330 ? -6.935 -28.937 -3.943 1.00 79.44 330 ARG A N 1
ATOM 2709 C CA . ARG A 1 330 ? -5.875 -29.924 -4.174 1.00 79.44 330 ARG A CA 1
ATOM 2710 C C . ARG A 1 330 ? -4.723 -29.256 -4.902 1.00 79.44 330 ARG A C 1
ATOM 2712 O O . ARG A 1 330 ? -4.893 -28.722 -5.994 1.00 79.44 330 ARG A O 1
ATOM 2719 N N . ARG A 1 331 ? -3.532 -29.287 -4.312 1.00 73.94 331 ARG A N 1
ATOM 2720 C CA . ARG A 1 331 ? -2.342 -28.723 -4.952 1.00 73.94 331 ARG A CA 1
ATOM 2721 C C . ARG A 1 331 ? -1.940 -29.587 -6.149 1.00 73.94 331 ARG A C 1
ATOM 2723 O O . ARG A 1 331 ? -1.772 -30.796 -6.008 1.00 73.94 331 ARG A O 1
ATOM 2730 N N . ILE A 1 332 ? -1.779 -28.957 -7.308 1.00 73.81 332 ILE A N 1
ATOM 2731 C CA . ILE A 1 332 ? -1.275 -29.609 -8.521 1.00 73.81 332 ILE A CA 1
ATOM 2732 C C . ILE A 1 332 ? 0.253 -29.723 -8.402 1.00 73.81 332 ILE A C 1
ATOM 2734 O O . ILE A 1 332 ? 0.911 -28.824 -7.869 1.00 73.81 332 ILE A O 1
ATOM 2738 N N . LYS A 1 333 ? 0.834 -30.844 -8.850 1.00 64.19 333 LYS A N 1
ATOM 2739 C CA . LYS A 1 333 ? 2.285 -31.077 -8.785 1.00 64.19 333 LYS A CA 1
ATOM 2740 C C . LYS A 1 333 ? 3.031 -30.014 -9.606 1.00 64.19 333 LYS A C 1
ATOM 2742 O O . LYS A 1 333 ? 2.827 -29.916 -10.813 1.00 64.19 333 LYS A O 1
ATOM 2747 N N . GLY A 1 334 ? 3.914 -29.256 -8.950 1.00 61.50 334 GLY A N 1
ATOM 2748 C CA . GLY A 1 334 ? 4.708 -28.182 -9.565 1.00 61.50 334 GLY A CA 1
ATOM 2749 C C . GLY A 1 334 ? 4.200 -26.754 -9.322 1.00 61.50 334 GLY A C 1
ATOM 2750 O O . GLY A 1 334 ? 4.804 -25.822 -9.831 1.00 61.50 334 GLY A O 1
ATOM 2751 N N . ASP A 1 335 ? 3.121 -26.560 -8.555 1.00 64.88 335 ASP A N 1
ATOM 2752 C CA . ASP A 1 335 ? 2.673 -25.219 -8.148 1.00 64.88 335 ASP A CA 1
ATOM 2753 C C . ASP A 1 335 ? 3.552 -24.722 -6.979 1.00 64.88 335 ASP A C 1
ATOM 2755 O O . ASP A 1 335 ? 3.474 -25.297 -5.893 1.00 64.88 335 ASP A O 1
ATOM 2759 N N . ASP A 1 336 ? 4.379 -23.682 -7.158 1.00 58.12 336 ASP A N 1
ATOM 2760 C CA . ASP A 1 336 ? 5.381 -23.167 -6.185 1.00 58.12 336 ASP A CA 1
ATOM 2761 C C . ASP A 1 336 ? 4.787 -22.357 -5.001 1.00 58.12 336 ASP A C 1
ATOM 2763 O O . ASP A 1 336 ? 5.432 -21.508 -4.383 1.00 58.12 336 ASP A O 1
ATOM 2767 N N . GLY A 1 337 ? 3.524 -22.605 -4.647 1.00 62.09 337 GLY A N 1
ATOM 2768 C CA . GLY A 1 337 ? 2.803 -21.875 -3.598 1.00 62.09 337 GLY A CA 1
ATOM 2769 C C . GLY A 1 337 ? 3.062 -22.334 -2.148 1.00 62.09 337 GLY A C 1
ATOM 2770 O O . GLY A 1 337 ? 3.668 -23.381 -1.900 1.00 62.09 337 GLY A O 1
ATOM 2771 N N . PRO A 1 338 ? 2.563 -21.583 -1.146 1.00 63.97 338 PRO A N 1
ATOM 2772 C CA . PRO A 1 338 ? 2.515 -22.055 0.240 1.00 63.97 338 PRO A CA 1
ATOM 2773 C C . PRO A 1 338 ? 1.685 -23.344 0.356 1.00 63.97 338 PRO A C 1
ATOM 2775 O O . PRO A 1 338 ? 0.745 -23.557 -0.410 1.00 63.97 338 PRO A O 1
ATOM 2778 N N . SER A 1 339 ? 2.016 -24.198 1.333 1.00 70.56 339 SER A N 1
ATOM 2779 C CA . SER A 1 339 ? 1.276 -25.440 1.625 1.00 70.56 339 SER A CA 1
ATOM 2780 C C . SER A 1 339 ? -0.215 -25.182 1.859 1.00 70.56 339 SER A C 1
ATOM 2782 O O . SER A 1 339 ? -1.051 -25.931 1.360 1.00 70.56 339 SER A O 1
ATOM 2784 N N . ASN A 1 340 ? -0.543 -24.088 2.548 1.00 81.25 340 ASN A N 1
ATOM 2785 C CA . ASN A 1 340 ? -1.903 -23.602 2.714 1.00 81.25 340 ASN A CA 1
ATOM 2786 C C . ASN A 1 340 ? -2.166 -22.390 1.811 1.00 81.25 340 ASN A C 1
ATOM 2788 O O . ASN A 1 340 ? -1.574 -21.323 1.989 1.00 81.25 340 ASN A O 1
ATOM 2792 N N . ILE A 1 341 ? -3.119 -22.509 0.881 1.00 83.19 341 ILE A N 1
ATOM 2793 C CA . ILE A 1 341 ? -3.521 -21.382 0.023 1.00 83.19 341 ILE A CA 1
ATOM 2794 C C . ILE A 1 341 ? -4.164 -20.235 0.807 1.00 83.19 341 ILE A C 1
ATOM 2796 O O . ILE A 1 341 ? -4.209 -19.117 0.302 1.00 83.19 341 ILE A O 1
ATOM 2800 N N . ARG A 1 342 ? -4.637 -20.470 2.034 1.00 84.38 342 ARG A N 1
ATOM 2801 C CA . ARG A 1 342 ? -5.151 -19.414 2.918 1.00 84.38 342 ARG A CA 1
ATOM 2802 C C . ARG A 1 342 ? -4.042 -18.609 3.590 1.00 84.38 342 ARG A C 1
ATOM 2804 O O . ARG A 1 342 ? -4.296 -17.552 4.146 1.00 84.38 342 ARG A O 1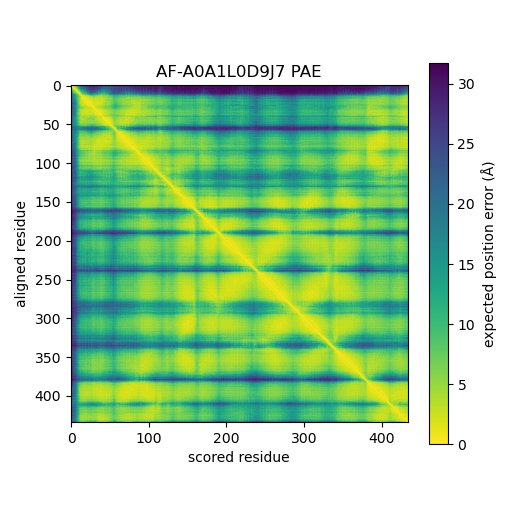
ATOM 2811 N N . ARG A 1 343 ? -2.781 -19.021 3.493 1.00 86.56 343 ARG A N 1
ATOM 2812 C CA . ARG A 1 343 ? -1.694 -18.193 4.004 1.00 86.56 343 ARG A CA 1
ATOM 2813 C C . ARG A 1 343 ? -1.536 -16.941 3.143 1.00 86.56 343 ARG A C 1
ATOM 2815 O O . ARG A 1 343 ? -1.400 -17.023 1.914 1.00 86.56 343 ARG A O 1
ATOM 2822 N N . LEU A 1 344 ? -1.561 -15.771 3.781 1.00 85.44 344 LEU A N 1
ATOM 2823 C CA . LEU A 1 344 ? -1.313 -14.509 3.091 1.00 85.44 344 LEU A CA 1
ATOM 2824 C C . LEU A 1 344 ? 0.196 -14.371 2.836 1.00 85.44 344 LEU A C 1
ATOM 2826 O O . LEU A 1 344 ? 0.990 -14.498 3.771 1.00 85.44 344 LEU A O 1
ATOM 2830 N N . PRO A 1 345 ? 0.629 -14.134 1.585 1.00 83.06 345 PRO A N 1
ATOM 2831 C CA . PRO A 1 345 ? 2.049 -14.015 1.287 1.00 83.06 345 PRO A CA 1
ATOM 2832 C C . PRO A 1 345 ? 2.616 -12.719 1.881 1.00 83.06 345 PRO A C 1
ATOM 2834 O O . PRO A 1 345 ? 1.937 -11.690 1.922 1.00 83.06 345 PRO A O 1
ATOM 2837 N N . SER A 1 346 ? 3.890 -12.728 2.284 1.00 83.00 346 SER A N 1
ATOM 2838 C CA . SER A 1 346 ? 4.547 -11.538 2.849 1.00 83.00 346 SER A CA 1
ATOM 2839 C C . SER A 1 346 ? 4.524 -10.342 1.888 1.00 83.00 346 SER A C 1
ATOM 2841 O O . SER A 1 346 ? 4.412 -9.205 2.334 1.00 83.00 346 SER A O 1
ATOM 2843 N N . SER A 1 347 ? 4.549 -10.587 0.572 1.00 82.25 347 SER A N 1
ATOM 2844 C CA . SER A 1 347 ? 4.430 -9.550 -0.462 1.00 82.25 347 SER A CA 1
ATOM 2845 C C . SER A 1 347 ? 3.077 -8.832 -0.439 1.00 82.25 347 SER A C 1
ATOM 2847 O O . SER A 1 347 ? 3.032 -7.611 -0.583 1.00 82.25 347 SER A O 1
ATOM 2849 N N . PHE A 1 348 ? 1.981 -9.562 -0.206 1.00 85.12 348 PHE A N 1
ATOM 2850 C CA . PHE A 1 348 ? 0.653 -8.973 -0.029 1.00 85.12 348 PHE A CA 1
ATOM 2851 C C . PHE A 1 348 ? 0.614 -8.096 1.224 1.00 85.12 348 PHE A C 1
ATOM 2853 O O . PHE A 1 348 ? 0.129 -6.967 1.171 1.00 85.12 348 PHE A O 1
ATOM 2860 N N . MET A 1 349 ? 1.180 -8.582 2.333 1.00 87.31 349 MET A N 1
ATOM 2861 C CA . MET A 1 349 ? 1.239 -7.827 3.587 1.00 87.31 349 MET A CA 1
ATOM 2862 C C . MET A 1 349 ? 2.073 -6.552 3.464 1.00 87.31 349 MET A C 1
ATOM 2864 O O . MET A 1 349 ? 1.658 -5.503 3.950 1.00 87.31 349 MET A O 1
ATOM 2868 N N . ASP A 1 350 ? 3.220 -6.608 2.788 1.00 85.81 350 ASP A N 1
ATOM 2869 C CA . ASP A 1 350 ? 4.048 -5.428 2.532 1.00 85.81 350 ASP A CA 1
ATOM 2870 C C . ASP A 1 350 ? 3.313 -4.401 1.657 1.00 85.81 350 ASP A C 1
ATOM 2872 O O . ASP A 1 350 ? 3.292 -3.216 1.997 1.00 85.81 350 ASP A O 1
ATOM 2876 N N . ALA A 1 351 ? 2.644 -4.840 0.585 1.00 84.44 351 ALA A N 1
ATOM 2877 C CA . ALA A 1 351 ? 1.851 -3.958 -0.271 1.00 84.44 351 ALA A CA 1
ATOM 2878 C C . ALA A 1 351 ? 0.685 -3.307 0.495 1.00 84.44 351 ALA A C 1
ATOM 2880 O O . ALA A 1 351 ? 0.473 -2.093 0.406 1.00 84.44 351 ALA A O 1
ATOM 2881 N N . LEU A 1 352 ? -0.033 -4.092 1.306 1.00 88.56 352 LEU A N 1
ATOM 2882 C CA . LEU A 1 352 ? -1.106 -3.595 2.164 1.00 88.56 352 LEU A CA 1
ATOM 2883 C C . LEU A 1 352 ? -0.576 -2.584 3.187 1.00 88.56 352 LEU A C 1
ATOM 2885 O O . LEU A 1 352 ? -1.154 -1.510 3.347 1.00 88.56 352 LEU A O 1
ATOM 2889 N N . ASN A 1 353 ? 0.540 -2.889 3.848 1.00 90.38 353 ASN A N 1
ATOM 2890 C CA . ASN A 1 353 ? 1.163 -2.007 4.829 1.00 90.38 353 ASN A CA 1
ATOM 2891 C C . ASN A 1 353 ? 1.586 -0.675 4.206 1.00 90.38 353 ASN A C 1
ATOM 2893 O O . ASN A 1 353 ? 1.291 0.379 4.767 1.00 90.38 353 ASN A O 1
ATOM 2897 N N . ILE A 1 354 ? 2.218 -0.699 3.028 1.00 87.12 354 ILE A N 1
ATOM 2898 C CA . ILE A 1 354 ? 2.589 0.517 2.291 1.00 87.12 354 ILE A CA 1
ATOM 2899 C C . ILE A 1 354 ? 1.339 1.337 1.956 1.00 87.12 354 ILE A C 1
ATOM 2901 O O . ILE A 1 354 ? 1.316 2.550 2.177 1.00 87.12 354 ILE A O 1
ATOM 2905 N N . TYR A 1 355 ? 0.280 0.687 1.467 1.00 87.62 355 TYR A N 1
ATOM 2906 C CA . TYR A 1 355 ? -0.973 1.354 1.126 1.00 87.62 355 TYR A CA 1
ATOM 2907 C C . TYR A 1 355 ? -1.644 2.003 2.347 1.00 87.62 355 TYR A C 1
ATOM 2909 O O . TYR A 1 355 ? -1.980 3.191 2.318 1.00 87.62 355 TYR A O 1
ATOM 2917 N N . LEU A 1 356 ? -1.806 1.259 3.443 1.00 89.50 356 LEU A N 1
ATOM 2918 C CA . LEU A 1 356 ? -2.424 1.762 4.671 1.00 89.50 356 LEU A CA 1
ATOM 2919 C C . LEU A 1 356 ? -1.581 2.871 5.310 1.00 89.50 356 LEU A C 1
ATOM 2921 O O . LEU A 1 356 ? -2.122 3.900 5.720 1.00 89.50 356 LEU A O 1
ATOM 2925 N N . PHE A 1 357 ? -0.256 2.711 5.338 1.00 90.19 357 PHE A N 1
ATOM 2926 C CA . PHE A 1 357 ? 0.657 3.735 5.837 1.00 90.19 357 PHE A CA 1
ATOM 2927 C C . PHE A 1 357 ? 0.558 5.024 5.019 1.00 90.19 357 PHE A C 1
ATOM 2929 O O . PHE A 1 357 ? 0.443 6.101 5.604 1.00 90.19 357 PHE A O 1
ATOM 2936 N N . ARG A 1 358 ? 0.492 4.932 3.682 1.00 88.75 358 ARG A N 1
ATOM 2937 C CA . ARG A 1 358 ? 0.277 6.087 2.793 1.00 88.75 358 ARG A CA 1
ATOM 2938 C C . ARG A 1 358 ? -0.960 6.880 3.189 1.00 88.75 358 ARG A C 1
ATOM 2940 O O . ARG A 1 358 ? -0.897 8.103 3.295 1.00 88.75 358 ARG A O 1
ATOM 2947 N N . LEU A 1 359 ? -2.074 6.193 3.429 1.00 85.94 359 LEU A N 1
ATOM 2948 C CA . LEU A 1 359 ? -3.330 6.835 3.807 1.00 85.94 359 LEU A CA 1
ATOM 2949 C C . LEU A 1 359 ? -3.255 7.495 5.186 1.00 85.94 359 LEU A C 1
ATOM 2951 O O . LEU A 1 359 ? -3.748 8.611 5.353 1.00 85.94 359 LEU A O 1
ATOM 2955 N N . ILE A 1 360 ? -2.611 6.849 6.162 1.00 87.94 360 ILE A N 1
ATOM 2956 C CA . ILE A 1 360 ? -2.413 7.437 7.491 1.00 87.94 360 ILE A CA 1
ATOM 2957 C C . ILE A 1 360 ? -1.540 8.686 7.386 1.00 87.94 360 ILE A C 1
ATOM 2959 O O . ILE A 1 360 ? -1.943 9.736 7.884 1.00 87.94 360 ILE A O 1
ATOM 2963 N N . VAL A 1 361 ? -0.390 8.607 6.714 1.00 89.00 361 VAL A N 1
ATOM 2964 C CA . VAL A 1 361 ? 0.525 9.745 6.559 1.00 89.00 361 VAL A CA 1
ATOM 2965 C C . VAL A 1 361 ? -0.174 10.900 5.851 1.00 89.00 361 VAL A C 1
ATOM 2967 O O . VAL A 1 361 ? -0.131 12.019 6.353 1.00 89.00 361 VAL A O 1
ATOM 2970 N N . LEU A 1 362 ? -0.899 10.633 4.761 1.00 87.19 362 LEU A N 1
ATOM 2971 C CA . LEU A 1 362 ? -1.678 11.649 4.050 1.00 87.19 362 LEU A CA 1
ATOM 2972 C C . LEU A 1 362 ? -2.724 12.305 4.960 1.00 87.19 362 LEU A C 1
ATOM 2974 O O . LEU A 1 362 ? -2.842 13.529 4.985 1.00 87.19 362 LEU A O 1
ATOM 2978 N N . SER A 1 363 ? -3.460 11.507 5.740 1.00 84.25 363 SER A N 1
ATOM 2979 C CA . SER A 1 363 ? -4.468 12.037 6.664 1.00 84.25 363 SER A CA 1
ATOM 2980 C C . SER A 1 363 ? -3.853 12.951 7.726 1.00 84.25 363 SER A C 1
ATOM 2982 O O . SER A 1 363 ? -4.387 14.020 8.013 1.00 84.25 363 SER A O 1
ATOM 2984 N N . LYS A 1 364 ? -2.701 12.561 8.288 1.00 86.00 364 LYS A N 1
ATOM 2985 C CA . LYS A 1 364 ? -2.001 13.335 9.319 1.00 86.00 364 LYS A CA 1
ATOM 2986 C C . LYS A 1 364 ? -1.347 14.579 8.738 1.00 86.00 364 LYS A C 1
ATOM 2988 O O . LYS A 1 364 ? -1.442 15.630 9.361 1.00 86.00 364 LYS A O 1
ATOM 2993 N N . TRP A 1 365 ? -0.774 14.484 7.541 1.00 85.25 365 TRP A N 1
ATOM 2994 C CA . TRP A 1 365 ? -0.216 15.626 6.825 1.00 85.25 365 TRP A CA 1
ATOM 2995 C C . TRP A 1 365 ? -1.272 16.706 6.586 1.00 85.25 365 TRP A C 1
ATOM 2997 O O . TRP A 1 365 ? -1.045 17.862 6.923 1.00 85.25 365 TRP A O 1
ATOM 3007 N N . ARG A 1 366 ? -2.464 16.328 6.107 1.00 84.25 366 ARG A N 1
ATOM 3008 C CA . ARG A 1 366 ? -3.573 17.274 5.890 1.00 84.25 366 ARG A CA 1
ATOM 3009 C C . ARG A 1 366 ? -4.044 17.935 7.182 1.00 84.25 366 ARG A C 1
ATOM 3011 O O . ARG A 1 366 ? -4.236 19.144 7.208 1.00 84.25 366 ARG A O 1
ATOM 3018 N N . ILE A 1 367 ? -4.152 17.169 8.271 1.00 82.44 367 ILE A N 1
ATOM 3019 C CA . ILE A 1 367 ? -4.492 17.720 9.592 1.00 82.44 367 ILE A CA 1
ATOM 3020 C C . ILE A 1 367 ? -3.441 18.739 10.047 1.00 82.44 367 ILE A C 1
ATOM 3022 O O . ILE A 1 367 ? -3.810 19.806 10.529 1.00 82.44 367 ILE A O 1
ATOM 3026 N N . VAL A 1 368 ? -2.150 18.428 9.906 1.00 84.31 368 VAL A N 1
ATOM 3027 C CA . VAL A 1 368 ? -1.061 19.340 10.292 1.00 84.31 368 VAL A CA 1
ATOM 3028 C C . VAL A 1 368 ? -1.096 20.606 9.438 1.00 84.31 368 VAL A C 1
ATOM 3030 O O . VAL A 1 368 ? -1.091 21.702 9.987 1.00 84.31 368 VAL A O 1
ATOM 3033 N N . LYS A 1 369 ? -1.221 20.458 8.117 1.00 81.44 369 LYS A N 1
ATOM 3034 C CA . LYS A 1 369 ? -1.272 21.565 7.156 1.00 81.44 369 LYS A CA 1
ATOM 3035 C C . LYS A 1 369 ? -2.410 22.549 7.433 1.00 81.44 369 LYS A C 1
ATOM 3037 O O . LYS A 1 369 ? -2.226 23.745 7.252 1.00 81.44 369 LYS A O 1
ATOM 3042 N N . GLU A 1 370 ? -3.568 22.064 7.872 1.00 77.75 370 GLU A N 1
ATOM 3043 C CA . GLU A 1 370 ? -4.724 22.924 8.151 1.00 77.75 370 GLU A CA 1
ATOM 3044 C C . GLU A 1 370 ? -4.722 23.552 9.550 1.00 77.75 370 GLU A C 1
ATOM 3046 O O . GLU A 1 370 ? -5.317 24.608 9.731 1.00 77.75 370 GLU A O 1
ATOM 3051 N N . ASN A 1 371 ? -4.095 22.915 10.547 1.00 78.88 371 ASN A N 1
ATOM 3052 C CA . ASN A 1 371 ? -4.263 23.310 11.954 1.00 78.88 371 ASN A CA 1
ATOM 3053 C C . ASN A 1 371 ? -2.990 23.841 12.626 1.00 78.88 371 ASN A C 1
ATOM 3055 O O . ASN A 1 371 ? -3.075 24.389 13.723 1.00 78.88 371 ASN A O 1
ATOM 3059 N N . HIS A 1 372 ? -1.806 23.640 12.044 1.00 80.44 372 HIS A N 1
ATOM 3060 C CA . HIS A 1 372 ? -0.558 24.004 12.707 1.00 80.44 372 HIS A CA 1
ATOM 3061 C C . HIS A 1 372 ? -0.189 25.482 12.451 1.00 80.44 372 HIS A C 1
ATOM 3063 O O . HIS A 1 372 ? -0.129 25.887 11.289 1.00 80.44 372 HIS A O 1
ATOM 3069 N N . PRO A 1 373 ? 0.147 26.279 13.490 1.00 78.69 373 PRO A N 1
ATOM 3070 C CA . PRO A 1 373 ? 0.394 27.725 13.372 1.00 78.69 373 PRO A CA 1
ATOM 3071 C C . PRO A 1 373 ? 1.440 28.123 12.320 1.00 78.69 373 PRO A C 1
ATOM 3073 O O . PRO A 1 373 ? 1.307 29.130 11.632 1.00 78.69 373 PRO A O 1
ATOM 3076 N N . TRP A 1 374 ? 2.487 27.311 12.139 1.00 74.81 374 TRP A N 1
ATOM 3077 C CA . TRP A 1 374 ? 3.514 27.579 11.120 1.00 74.81 374 TRP A CA 1
ATOM 3078 C C . TRP A 1 374 ? 2.986 27.512 9.678 1.00 74.81 374 TRP A C 1
ATOM 3080 O O . TRP A 1 374 ? 3.555 28.142 8.789 1.00 74.81 374 TRP A O 1
ATOM 3090 N N . PHE A 1 375 ? 1.891 26.787 9.434 1.00 71.50 375 PHE A N 1
ATOM 3091 C CA . PHE A 1 375 ? 1.259 26.716 8.115 1.00 71.50 375 PHE A CA 1
ATOM 3092 C C . PHE A 1 375 ? 0.314 27.890 7.859 1.00 71.50 375 PHE A C 1
ATOM 3094 O O . PHE A 1 375 ? 0.109 28.252 6.705 1.00 71.50 375 PHE A O 1
ATOM 3101 N N . THR A 1 376 ? -0.215 28.527 8.904 1.00 65.19 376 THR A N 1
ATOM 3102 C CA . THR A 1 376 ? -0.962 29.786 8.783 1.00 65.19 376 THR A CA 1
ATOM 3103 C C . THR A 1 376 ? -0.036 30.981 8.545 1.00 65.19 376 THR A C 1
ATOM 3105 O O . THR A 1 376 ? -0.399 31.878 7.788 1.00 65.19 376 THR A O 1
ATOM 3108 N N . ILE A 1 377 ? 1.174 30.978 9.122 1.00 69.25 377 ILE A N 1
ATOM 3109 C CA . ILE A 1 377 ? 2.189 32.034 8.925 1.00 69.25 377 ILE A CA 1
ATOM 3110 C C . ILE A 1 377 ? 2.728 32.024 7.485 1.00 69.25 377 ILE A C 1
ATOM 3112 O O . ILE A 1 377 ? 2.831 33.057 6.823 1.00 69.25 377 ILE A O 1
ATOM 3116 N N . LEU A 1 378 ? 3.040 30.838 6.965 1.00 63.03 378 LEU A N 1
ATOM 3117 C CA . LEU A 1 378 ? 3.457 30.639 5.581 1.00 63.03 378 LEU A CA 1
ATOM 3118 C C . LEU A 1 378 ? 2.205 30.501 4.702 1.00 63.03 378 LEU A C 1
ATOM 3120 O O . LEU A 1 378 ? 1.732 29.387 4.502 1.00 63.03 378 LEU A O 1
ATOM 3124 N N . LYS A 1 379 ? 1.660 31.621 4.192 1.00 60.84 379 LYS A N 1
ATOM 3125 C CA . LYS A 1 379 ? 0.477 31.651 3.297 1.00 60.84 379 LYS A CA 1
ATOM 3126 C C . LYS A 1 379 ? 0.430 30.424 2.368 1.00 60.84 379 LYS A C 1
ATOM 3128 O O . LYS A 1 379 ? 1.407 30.137 1.683 1.00 60.84 379 LYS A O 1
ATOM 3133 N N . ILE A 1 380 ? -0.733 29.775 2.279 1.00 57.31 380 ILE A N 1
ATOM 3134 C CA . ILE A 1 380 ? -1.029 28.493 1.591 1.00 57.31 380 ILE A CA 1
ATOM 3135 C C . ILE A 1 380 ? -0.340 28.309 0.212 1.00 57.31 380 ILE A C 1
ATOM 3137 O O . ILE A 1 380 ? 0.021 27.191 -0.156 1.00 57.31 380 ILE A O 1
ATOM 3141 N N . GLY A 1 381 ? -0.077 29.391 -0.532 1.00 60.84 381 GLY A N 1
ATOM 3142 C CA . GLY A 1 381 ? 0.641 29.359 -1.812 1.00 60.84 381 GLY A CA 1
ATOM 3143 C C . GLY A 1 381 ? 2.139 29.004 -1.753 1.00 60.84 381 GLY A C 1
ATOM 3144 O O . GLY A 1 381 ? 2.686 28.588 -2.774 1.00 60.84 381 GLY A O 1
ATOM 3145 N N . SER A 1 382 ? 2.823 29.134 -0.610 1.00 74.19 382 SER A N 1
ATOM 3146 C CA . SER A 1 382 ? 4.237 28.738 -0.470 1.00 74.19 382 SER A CA 1
ATOM 3147 C C . SER A 1 382 ? 4.389 27.226 -0.269 1.00 74.19 382 SER A C 1
ATOM 3149 O O . SER A 1 382 ? 5.251 26.605 -0.890 1.00 74.19 382 SER A O 1
ATOM 3151 N N . TRP A 1 383 ? 3.498 26.605 0.506 1.00 79.06 383 TRP A N 1
ATOM 3152 C CA . TRP A 1 383 ? 3.523 25.164 0.768 1.00 79.06 383 TRP A CA 1
ATOM 3153 C C . TRP A 1 383 ? 3.241 24.325 -0.466 1.00 79.06 383 TRP A C 1
ATOM 3155 O O . TRP A 1 383 ? 3.924 23.334 -0.697 1.00 79.06 383 TRP A O 1
ATOM 3165 N N . GLU A 1 384 ? 2.301 24.743 -1.309 1.00 80.31 384 GLU A N 1
ATOM 3166 C CA . GLU A 1 384 ? 2.065 24.061 -2.580 1.00 80.31 384 GLU A CA 1
ATOM 3167 C C . GLU A 1 384 ? 3.299 24.071 -3.495 1.00 80.31 384 GLU A C 1
ATOM 3169 O O . GLU A 1 384 ? 3.543 23.111 -4.232 1.00 80.31 384 GLU A O 1
ATOM 3174 N N . ARG A 1 385 ? 4.098 25.144 -3.454 1.00 85.69 385 ARG A N 1
ATOM 3175 C CA . ARG A 1 385 ? 5.362 25.224 -4.196 1.00 85.69 385 ARG A CA 1
ATOM 3176 C C . ARG A 1 385 ? 6.406 24.290 -3.590 1.00 85.69 385 ARG A C 1
ATOM 3178 O O . ARG A 1 385 ? 7.059 23.571 -4.338 1.00 85.69 385 ARG A O 1
ATOM 3185 N N . ILE A 1 386 ? 6.505 24.225 -2.262 1.00 87.50 386 ILE A N 1
ATOM 3186 C CA . ILE A 1 386 ? 7.393 23.283 -1.564 1.00 87.50 386 ILE A CA 1
ATOM 3187 C C . ILE A 1 386 ? 7.000 21.830 -1.874 1.00 87.50 386 ILE A C 1
ATOM 3189 O O . ILE A 1 386 ? 7.851 21.048 -2.288 1.00 87.50 386 ILE A O 1
ATOM 3193 N N . GLU A 1 387 ? 5.717 21.468 -1.769 1.00 88.62 387 GLU A N 1
ATOM 3194 C CA . GLU A 1 387 ? 5.208 20.134 -2.129 1.00 88.62 387 GLU A CA 1
ATOM 3195 C C . GLU A 1 387 ? 5.543 19.795 -3.589 1.00 88.62 387 GLU A C 1
ATOM 3197 O O . GLU A 1 387 ? 5.998 18.690 -3.882 1.00 88.62 387 GLU A O 1
ATOM 3202 N N . SER A 1 388 ? 5.398 20.766 -4.498 1.00 90.75 388 SER A N 1
ATOM 3203 C CA . SER A 1 388 ? 5.767 20.600 -5.909 1.00 90.75 388 SER A CA 1
ATOM 3204 C C . SER A 1 388 ? 7.268 20.380 -6.093 1.00 90.75 388 SER A C 1
ATOM 3206 O O . SER A 1 388 ? 7.655 19.531 -6.891 1.00 90.75 388 SER A O 1
ATOM 3208 N N . LEU A 1 389 ? 8.117 21.103 -5.355 1.00 91.88 389 LEU A N 1
ATOM 3209 C CA . LEU A 1 389 ? 9.573 20.947 -5.395 1.00 91.88 389 LEU A CA 1
ATOM 3210 C C . LEU A 1 389 ? 9.987 19.556 -4.911 1.00 91.88 389 LEU A C 1
ATOM 3212 O O . LEU A 1 389 ? 10.753 18.870 -5.589 1.00 91.88 389 LEU A O 1
ATOM 3216 N N . ILE A 1 390 ? 9.444 19.102 -3.780 1.00 91.69 390 ILE A N 1
ATOM 3217 C CA . ILE A 1 390 ? 9.759 17.778 -3.233 1.00 91.69 390 ILE A CA 1
ATOM 3218 C C . ILE A 1 390 ? 9.229 16.681 -4.173 1.00 91.69 390 ILE A C 1
ATOM 3220 O O . ILE A 1 390 ? 9.941 15.717 -4.453 1.00 91.69 390 ILE A O 1
ATOM 3224 N N . MET A 1 391 ? 8.021 16.839 -4.728 1.00 93.44 391 MET A N 1
ATOM 3225 C CA . MET A 1 391 ? 7.453 15.910 -5.714 1.00 93.44 391 MET A CA 1
ATOM 3226 C C . MET A 1 391 ? 8.366 15.795 -6.943 1.00 93.44 391 MET A C 1
ATOM 3228 O O . MET A 1 391 ? 8.697 14.689 -7.370 1.00 93.44 391 MET A O 1
ATOM 3232 N N . CYS A 1 392 ? 8.826 16.933 -7.463 1.00 93.06 392 CYS A N 1
ATOM 3233 C CA . CYS A 1 392 ? 9.776 17.017 -8.567 1.00 93.06 392 CYS A CA 1
ATOM 3234 C C . CYS A 1 392 ? 11.097 16.309 -8.234 1.00 93.06 392 CYS A C 1
ATOM 3236 O O . CYS A 1 392 ? 11.576 15.500 -9.027 1.00 93.06 392 CYS A O 1
ATOM 3238 N N . TYR A 1 393 ? 11.644 16.509 -7.033 1.00 93.00 393 TYR A N 1
ATOM 3239 C CA . TYR A 1 393 ? 12.823 15.773 -6.569 1.00 93.00 393 TYR A CA 1
ATOM 3240 C C . TYR A 1 393 ? 12.596 14.248 -6.531 1.00 93.00 393 TYR A C 1
ATOM 3242 O O . TYR A 1 393 ? 13.490 13.471 -6.877 1.00 93.00 393 TYR A O 1
ATOM 3250 N N . GLY A 1 394 ? 11.389 13.803 -6.174 1.00 91.25 394 GLY A N 1
ATOM 3251 C CA . GLY A 1 394 ? 10.990 12.398 -6.262 1.00 91.25 394 GLY A CA 1
ATOM 3252 C C . GLY A 1 394 ? 10.987 11.863 -7.701 1.00 91.25 394 GLY A C 1
ATOM 3253 O O . GLY A 1 394 ? 11.560 10.805 -7.963 1.00 91.25 394 GLY A O 1
ATOM 3254 N N . VAL A 1 395 ? 10.415 12.612 -8.652 1.00 92.62 395 VAL A N 1
ATOM 3255 C CA . VAL A 1 395 ? 10.448 12.262 -10.088 1.00 92.62 395 VAL A CA 1
ATOM 3256 C C . VAL A 1 395 ? 11.886 12.206 -10.604 1.00 92.62 395 VAL A C 1
ATOM 3258 O O . VAL A 1 395 ? 12.259 11.246 -11.271 1.00 92.62 395 VAL A O 1
ATOM 3261 N N . TRP A 1 396 ? 12.728 13.167 -10.220 1.00 93.56 396 TRP A N 1
ATOM 3262 C CA . TRP A 1 396 ? 14.151 13.168 -10.560 1.00 93.56 396 TRP A CA 1
ATOM 3263 C C . TRP A 1 396 ? 14.867 11.898 -10.076 1.00 93.56 396 TRP A C 1
ATOM 3265 O O . TRP A 1 396 ? 15.639 11.296 -10.826 1.00 93.56 396 TRP A O 1
ATOM 3275 N N . LYS A 1 397 ? 14.586 11.433 -8.849 1.00 91.06 397 LYS A N 1
ATOM 3276 C CA . LYS A 1 397 ? 15.117 10.152 -8.351 1.00 91.06 397 LYS A CA 1
ATOM 3277 C C . LYS A 1 397 ? 14.667 8.963 -9.193 1.00 91.06 397 LYS A C 1
ATOM 3279 O O . LYS A 1 397 ? 15.486 8.088 -9.466 1.00 91.06 397 LYS A O 1
ATOM 3284 N N . LEU A 1 398 ? 13.404 8.932 -9.607 1.00 91.44 398 LEU A N 1
ATOM 3285 C CA . LEU A 1 398 ? 12.879 7.852 -10.437 1.00 91.44 398 LEU A CA 1
ATOM 3286 C C . LEU A 1 398 ? 13.485 7.847 -11.845 1.00 91.44 398 LEU A C 1
ATOM 3288 O O . LEU A 1 398 ? 13.863 6.785 -12.327 1.00 91.44 398 LEU A O 1
ATOM 3292 N N . MET A 1 399 ? 13.658 9.014 -12.471 1.00 91.38 399 MET A N 1
ATOM 3293 C CA . MET A 1 399 ? 14.345 9.132 -13.765 1.00 91.38 399 MET A CA 1
ATOM 3294 C C . MET A 1 399 ? 15.792 8.627 -13.678 1.00 91.38 399 MET A C 1
ATOM 3296 O O . MET A 1 399 ? 16.250 7.870 -14.529 1.00 91.38 399 MET A O 1
ATOM 3300 N N . ASN A 1 400 ? 16.500 8.966 -12.597 1.00 90.88 400 ASN A N 1
ATOM 3301 C CA . ASN A 1 400 ? 17.859 8.470 -12.368 1.00 90.88 400 ASN A CA 1
ATOM 3302 C C . ASN A 1 400 ? 17.910 6.957 -12.111 1.00 90.88 400 ASN A C 1
ATOM 3304 O O . ASN A 1 400 ? 18.873 6.301 -12.506 1.00 90.88 400 ASN A O 1
ATOM 3308 N N . LEU A 1 401 ? 16.900 6.402 -11.436 1.00 89.12 401 LEU A N 1
ATOM 3309 C CA . LEU A 1 401 ? 16.764 4.956 -11.285 1.00 89.12 401 LEU A CA 1
ATOM 3310 C C . LEU A 1 401 ? 16.497 4.294 -12.642 1.00 89.12 401 LEU A C 1
ATOM 3312 O O . LEU A 1 401 ? 17.098 3.262 -12.919 1.00 89.12 401 LEU A O 1
ATOM 3316 N N . ASN A 1 402 ? 15.665 4.898 -13.496 1.00 89.62 402 ASN A N 1
ATOM 3317 C CA . ASN A 1 402 ? 15.380 4.380 -14.834 1.00 89.62 402 ASN A CA 1
ATOM 3318 C C . ASN A 1 402 ? 16.655 4.316 -15.679 1.00 89.62 402 ASN A C 1
ATOM 3320 O O . ASN A 1 402 ? 16.994 3.260 -16.195 1.00 89.62 402 ASN A O 1
ATOM 3324 N N . ASP A 1 403 ? 17.438 5.399 -15.707 1.00 87.31 403 ASP A N 1
ATOM 3325 C CA . ASP A 1 403 ? 18.742 5.409 -16.382 1.00 87.31 403 ASP A CA 1
ATOM 3326 C C . ASP A 1 403 ? 19.682 4.302 -15.890 1.00 87.31 403 ASP A C 1
ATOM 3328 O O . ASP A 1 403 ? 20.406 3.702 -16.688 1.00 87.31 403 ASP A O 1
ATOM 3332 N N . TYR A 1 404 ? 19.696 4.048 -14.578 1.00 86.94 404 TYR A N 1
ATOM 3333 C CA . TYR A 1 404 ? 20.509 2.987 -13.993 1.00 86.94 404 TYR A CA 1
ATOM 3334 C C . TYR A 1 404 ? 20.031 1.605 -14.450 1.00 86.94 404 TYR A C 1
ATOM 3336 O O . TYR A 1 404 ? 20.851 0.802 -14.895 1.00 86.94 404 TYR A O 1
ATOM 3344 N N . VAL A 1 405 ? 18.723 1.348 -14.365 1.00 86.31 405 VAL A N 1
ATOM 3345 C CA . VAL A 1 405 ? 18.087 0.082 -14.754 1.00 86.31 405 VAL A CA 1
ATOM 3346 C C . VAL A 1 405 ? 18.321 -0.211 -16.233 1.00 86.31 405 VAL A C 1
ATOM 3348 O O . VAL A 1 405 ? 18.743 -1.313 -16.569 1.00 86.31 405 VAL A O 1
ATOM 3351 N N . THR A 1 406 ? 18.137 0.779 -17.107 1.00 84.56 406 THR A N 1
ATOM 3352 C CA . THR A 1 406 ? 18.353 0.624 -18.550 1.00 84.56 406 THR A CA 1
ATOM 3353 C C . THR A 1 406 ? 19.824 0.361 -18.874 1.00 84.56 406 THR A C 1
ATOM 3355 O O . THR A 1 406 ? 20.112 -0.485 -19.716 1.00 84.56 406 THR A O 1
ATOM 3358 N N . LYS A 1 407 ? 20.773 1.010 -18.177 1.00 83.06 407 LYS A N 1
ATOM 3359 C CA . LYS A 1 407 ? 22.217 0.771 -18.382 1.00 83.06 407 LYS A CA 1
ATOM 3360 C C . LYS A 1 407 ? 22.670 -0.616 -17.898 1.00 83.06 407 LYS A C 1
ATOM 3362 O O . LYS A 1 407 ? 23.552 -1.200 -18.512 1.00 83.06 407 LYS A O 1
ATOM 3367 N N . HIS A 1 408 ? 22.089 -1.144 -16.818 1.00 82.38 408 HIS A N 1
ATOM 3368 C CA . HIS A 1 408 ? 22.537 -2.396 -16.180 1.00 82.38 408 HIS A CA 1
ATOM 3369 C C . HIS A 1 408 ? 21.612 -3.590 -16.450 1.00 82.38 408 HIS A C 1
ATOM 3371 O O . HIS A 1 408 ? 21.684 -4.601 -15.752 1.00 82.38 408 HIS A O 1
ATOM 3377 N N . ARG A 1 409 ? 20.758 -3.498 -17.476 1.00 76.44 409 ARG A N 1
ATOM 3378 C CA . ARG A 1 409 ? 19.757 -4.523 -17.799 1.00 76.44 409 ARG A CA 1
ATOM 3379 C C . ARG A 1 409 ? 20.359 -5.880 -18.182 1.00 76.44 409 ARG A C 1
ATOM 3381 O O . ARG A 1 409 ? 19.713 -6.891 -17.948 1.00 76.44 409 ARG A O 1
ATOM 3388 N N . SER A 1 410 ? 21.589 -5.893 -18.693 1.00 75.38 410 SER A N 1
ATOM 3389 C CA . SER A 1 410 ? 22.332 -7.109 -19.070 1.00 75.38 410 SER A CA 1
ATOM 3390 C C . SER A 1 410 ? 23.521 -7.401 -18.141 1.00 75.38 410 SER A C 1
ATOM 3392 O O . SER A 1 410 ? 24.397 -8.183 -18.486 1.00 75.38 410 SER A O 1
ATOM 3394 N N . GLY A 1 411 ? 23.598 -6.721 -16.991 1.00 76.44 411 GLY A N 1
ATOM 3395 C CA . GLY A 1 411 ? 24.712 -6.831 -16.045 1.00 76.44 411 GLY A CA 1
ATOM 3396 C C . GLY A 1 411 ? 24.459 -7.814 -14.888 1.00 76.44 411 GLY A C 1
ATOM 3397 O O . GLY A 1 411 ? 23.462 -8.533 -14.884 1.00 76.44 411 GLY A O 1
ATOM 3398 N N . PRO A 1 412 ? 25.296 -7.791 -13.833 1.00 70.25 412 PRO A N 1
ATOM 3399 C CA . PRO A 1 412 ? 25.187 -8.691 -12.672 1.00 70.25 412 PRO A CA 1
ATOM 3400 C C . PRO A 1 412 ? 23.893 -8.523 -11.848 1.00 70.25 412 PRO A C 1
ATOM 3402 O O . PRO A 1 412 ? 23.618 -9.312 -10.949 1.00 70.25 412 PRO A O 1
ATOM 3405 N N . HIS A 1 413 ? 23.086 -7.498 -12.139 1.00 77.00 413 HIS A N 1
ATOM 3406 C CA . HIS A 1 413 ? 21.785 -7.239 -11.511 1.00 77.00 413 HIS A CA 1
ATOM 3407 C C . HIS A 1 413 ? 20.617 -7.316 -12.512 1.00 77.00 413 HIS A C 1
ATOM 3409 O O . HIS A 1 413 ? 19.555 -6.743 -12.266 1.00 77.00 413 HIS A O 1
ATOM 3415 N N . ALA A 1 414 ? 20.802 -8.011 -13.641 1.00 79.94 414 ALA A N 1
ATOM 3416 C CA . ALA A 1 414 ? 19.849 -8.077 -14.751 1.00 79.94 414 ALA A CA 1
ATOM 3417 C C . ALA A 1 414 ? 18.430 -8.495 -14.333 1.00 79.94 414 ALA A C 1
ATOM 3419 O O . ALA A 1 414 ? 17.456 -7.890 -14.785 1.00 79.94 414 ALA A O 1
ATOM 3420 N N . GLU A 1 415 ? 18.296 -9.483 -13.447 1.00 81.12 415 GLU A N 1
ATOM 3421 C CA . GLU A 1 415 ? 16.996 -9.984 -12.987 1.00 81.12 415 GLU A CA 1
ATOM 3422 C C . GLU A 1 415 ? 16.230 -8.923 -12.178 1.00 81.12 415 GLU A C 1
ATOM 3424 O O . GLU A 1 415 ? 15.069 -8.616 -12.463 1.00 81.12 415 GLU A O 1
ATOM 3429 N N . GLU A 1 416 ? 16.903 -8.276 -11.222 1.00 80.94 416 GLU A N 1
ATOM 3430 C CA . GLU A 1 416 ? 16.303 -7.227 -10.396 1.00 80.94 416 GLU A CA 1
ATOM 3431 C C . GLU A 1 416 ? 15.968 -5.976 -11.226 1.00 80.94 416 GLU A C 1
ATOM 3433 O O . GLU A 1 416 ? 14.883 -5.402 -11.087 1.00 80.94 416 GLU A O 1
ATOM 3438 N N . CYS A 1 417 ? 16.858 -5.585 -12.143 1.00 83.75 417 CYS A N 1
ATOM 3439 C CA . CYS A 1 417 ? 16.620 -4.499 -13.090 1.00 83.75 417 CYS A CA 1
ATOM 3440 C C . CYS A 1 417 ? 15.439 -4.804 -14.023 1.00 83.75 417 CYS A C 1
ATOM 3442 O O . CYS A 1 417 ? 14.595 -3.935 -14.247 1.00 83.75 417 CYS A O 1
ATOM 3444 N N . SER A 1 418 ? 15.322 -6.041 -14.509 1.00 83.44 418 SER A N 1
ATOM 3445 C CA . SER A 1 418 ? 14.203 -6.470 -15.352 1.00 83.44 418 SER A CA 1
ATOM 3446 C C . SER A 1 418 ? 12.883 -6.445 -14.586 1.00 83.44 418 SER A C 1
ATOM 3448 O O . SER A 1 418 ? 11.899 -5.911 -15.094 1.00 83.44 418 SER A O 1
ATOM 3450 N N . ARG A 1 419 ? 12.866 -6.905 -13.328 1.00 85.81 419 ARG A N 1
ATOM 3451 C CA . ARG A 1 419 ? 11.693 -6.805 -12.444 1.00 85.81 419 ARG A CA 1
ATOM 3452 C C . ARG A 1 419 ? 11.240 -5.355 -12.265 1.00 85.81 419 ARG A C 1
ATOM 3454 O O . ARG A 1 419 ? 10.054 -5.059 -12.393 1.00 85.81 419 ARG A O 1
ATOM 3461 N N . ILE A 1 420 ? 12.173 -4.440 -11.998 1.00 84.69 420 ILE A N 1
ATOM 3462 C CA . ILE A 1 420 ? 11.876 -3.014 -11.792 1.00 84.69 420 ILE A CA 1
ATOM 3463 C C . ILE A 1 420 ? 11.358 -2.357 -13.074 1.00 84.69 420 ILE A C 1
ATOM 3465 O O . ILE A 1 420 ? 10.399 -1.588 -13.017 1.00 84.69 420 ILE A O 1
ATOM 3469 N N . ALA A 1 421 ? 11.929 -2.694 -14.233 1.00 83.38 421 ALA A N 1
ATOM 3470 C CA . ALA A 1 421 ? 11.480 -2.184 -15.528 1.00 83.38 421 ALA A CA 1
ATOM 3471 C C . ALA A 1 421 ? 10.023 -2.572 -15.855 1.00 83.38 421 ALA A C 1
ATOM 3473 O O . ALA A 1 421 ? 9.343 -1.882 -16.616 1.00 83.38 421 ALA A O 1
ATOM 3474 N N . LEU A 1 422 ? 9.508 -3.660 -15.272 1.00 83.88 422 LEU A N 1
ATOM 3475 C CA . LEU A 1 422 ? 8.121 -4.082 -15.468 1.00 83.88 422 LEU A CA 1
ATOM 3476 C C . LEU A 1 422 ? 7.114 -3.269 -14.640 1.00 83.88 422 LEU A C 1
ATOM 3478 O O . LEU A 1 422 ? 5.928 -3.290 -14.973 1.00 83.88 422 LEU A O 1
ATOM 3482 N N . VAL A 1 423 ? 7.553 -2.531 -13.614 1.00 85.19 423 VAL A N 1
ATOM 3483 C CA . VAL A 1 423 ? 6.655 -1.744 -12.756 1.00 85.19 423 VAL A CA 1
ATOM 3484 C C . VAL A 1 423 ? 6.016 -0.604 -13.567 1.00 85.19 423 VAL A C 1
ATOM 3486 O O . VAL A 1 423 ? 6.741 0.147 -14.226 1.00 85.19 423 VAL A O 1
ATOM 3489 N N . PRO A 1 424 ? 4.679 -0.402 -13.515 1.00 84.75 424 PRO A N 1
ATOM 3490 C CA . PRO A 1 424 ? 3.985 0.589 -14.348 1.00 84.75 424 PRO A CA 1
ATOM 3491 C C . PRO A 1 424 ? 4.552 2.008 -14.248 1.00 84.75 424 PRO A C 1
ATOM 3493 O O . PRO A 1 424 ? 4.651 2.710 -15.251 1.00 84.75 424 PRO A O 1
ATOM 3496 N N . MET A 1 425 ? 4.970 2.417 -13.047 1.00 86.06 425 MET A N 1
ATOM 3497 C CA . MET A 1 425 ? 5.579 3.728 -12.820 1.00 86.06 425 MET A CA 1
ATOM 3498 C C . MET A 1 425 ? 6.911 3.889 -13.565 1.00 86.06 425 MET A C 1
ATOM 3500 O O . MET A 1 425 ? 7.158 4.942 -14.146 1.00 86.06 425 MET A O 1
ATOM 3504 N N . MET A 1 426 ? 7.737 2.839 -13.593 1.00 87.88 426 MET A N 1
ATOM 3505 C CA . MET A 1 426 ? 9.004 2.840 -14.326 1.00 87.88 426 MET A CA 1
ATOM 3506 C C . MET A 1 426 ? 8.770 2.833 -15.829 1.00 87.88 426 MET A C 1
ATOM 3508 O O . MET A 1 426 ? 9.374 3.639 -16.518 1.00 87.88 426 MET A O 1
ATOM 3512 N N . ARG A 1 427 ? 7.819 2.035 -16.335 1.00 85.81 427 ARG A N 1
ATOM 3513 C CA . ARG A 1 427 ? 7.426 2.077 -17.758 1.00 85.81 427 ARG A CA 1
ATOM 3514 C C . ARG A 1 427 ? 6.927 3.455 -18.184 1.00 85.81 427 ARG A C 1
ATOM 3516 O O . ARG A 1 427 ? 7.215 3.904 -19.288 1.00 85.81 427 ARG A O 1
ATOM 3523 N N . GLY A 1 428 ? 6.155 4.116 -17.321 1.00 84.50 428 GLY A N 1
ATOM 3524 C CA . GLY A 1 428 ? 5.687 5.478 -17.556 1.00 84.50 428 GLY A CA 1
ATOM 3525 C C . GLY A 1 428 ? 6.851 6.456 -17.694 1.00 84.50 428 GLY A C 1
ATOM 3526 O O . GLY A 1 428 ? 6.865 7.247 -18.627 1.00 84.50 428 GLY A O 1
ATOM 3527 N N . ILE A 1 429 ? 7.843 6.360 -16.807 1.00 86.25 429 ILE A N 1
ATOM 3528 C CA . ILE A 1 429 ? 9.038 7.212 -16.831 1.00 86.25 429 ILE A CA 1
ATOM 3529 C C . ILE A 1 429 ? 9.953 6.886 -18.003 1.00 86.25 429 ILE A C 1
ATOM 3531 O O . ILE A 1 429 ? 10.465 7.802 -18.633 1.00 86.25 429 ILE A O 1
ATOM 3535 N N . ASP A 1 430 ? 10.107 5.613 -18.344 1.00 85.38 430 ASP A N 1
ATOM 3536 C CA . ASP A 1 430 ? 10.886 5.190 -19.500 1.00 85.38 430 ASP A CA 1
ATOM 3537 C C . ASP A 1 430 ? 10.333 5.806 -20.787 1.00 85.38 430 ASP A C 1
ATOM 3539 O O . ASP A 1 430 ? 11.072 6.443 -21.526 1.00 85.38 430 ASP A O 1
ATOM 3543 N N . ARG A 1 431 ? 9.004 5.792 -20.962 1.00 82.38 431 ARG A N 1
ATOM 3544 C CA . ARG A 1 431 ? 8.327 6.473 -22.080 1.00 82.38 431 ARG A CA 1
ATOM 3545 C C . ARG A 1 431 ? 8.511 7.992 -22.103 1.00 82.38 431 ARG A C 1
ATOM 3547 O O . ARG A 1 431 ? 8.312 8.585 -23.161 1.00 82.38 431 ARG A O 1
ATOM 3554 N N . LEU A 1 432 ? 8.790 8.627 -20.962 1.00 79.31 432 LEU A N 1
ATOM 3555 C CA . LEU A 1 432 ? 9.104 10.063 -20.885 1.00 79.31 432 LEU A CA 1
ATOM 3556 C C . LEU A 1 432 ? 10.560 10.353 -21.271 1.00 79.31 432 LEU A C 1
ATOM 3558 O O . LEU A 1 432 ? 10.878 11.478 -21.649 1.00 79.31 432 LEU A O 1
ATOM 3562 N N . MET A 1 433 ? 11.444 9.368 -21.112 1.00 77.94 433 MET A N 1
ATOM 3563 C CA . MET A 1 433 ? 12.887 9.506 -21.312 1.00 77.94 433 MET A CA 1
ATOM 3564 C C . MET A 1 433 ? 13.357 9.007 -22.684 1.00 77.94 433 MET A C 1
ATOM 3566 O O . MET A 1 433 ? 14.368 9.505 -23.179 1.00 77.94 433 MET A O 1
ATOM 3570 N N . SER A 1 434 ? 12.639 8.045 -23.275 1.00 67.31 434 SER A N 1
ATOM 3571 C CA . SER A 1 434 ? 12.727 7.640 -24.686 1.00 67.31 434 SER A CA 1
ATOM 3572 C C . SER A 1 434 ? 12.032 8.665 -25.566 1.00 67.31 434 SER A C 1
ATOM 3574 O O . SER A 1 434 ? 12.594 9.073 -26.601 1.00 67.31 434 SER A O 1
#

Solvent-accessible surface area (backbone atoms only — not comparable to full-atom values): 23545 Å² total; per-residue (Å²): 134,78,73,79,80,71,72,69,71,81,77,55,25,66,64,46,22,51,53,42,29,53,53,27,54,75,68,67,45,74,55,29,64,33,44,14,47,34,55,25,32,32,50,53,48,35,51,55,49,43,68,75,52,63,86,76,69,92,55,66,70,64,48,53,54,50,45,51,51,48,26,41,47,54,31,34,50,28,42,31,66,31,44,36,82,41,83,89,56,63,39,70,58,51,30,53,50,47,48,49,43,42,50,65,71,66,54,26,41,82,48,89,78,66,80,45,71,92,66,44,52,88,57,28,53,86,72,50,62,83,86,38,66,68,51,58,49,58,77,49,37,57,73,54,52,44,20,56,50,47,2,51,51,49,20,34,64,69,52,87,44,102,76,41,55,52,58,67,46,40,56,64,63,55,43,62,68,53,47,44,53,49,52,72,32,52,47,83,54,99,89,50,74,49,68,42,61,69,56,35,48,54,42,49,52,53,52,30,53,53,36,29,54,51,45,42,64,71,40,34,59,71,54,42,50,45,52,50,53,27,52,76,65,77,64,50,64,55,98,67,59,71,70,50,49,53,48,33,42,52,29,46,25,50,44,45,17,47,38,55,44,45,66,60,46,42,25,52,54,45,27,52,52,51,47,65,69,47,55,67,49,46,76,69,37,69,71,53,32,53,55,34,71,74,39,50,67,62,42,53,38,51,50,40,23,52,42,22,26,54,19,34,45,54,42,50,50,44,48,75,67,54,71,68,75,56,71,79,49,71,87,50,70,87,66,92,66,67,95,45,71,49,49,79,54,69,68,56,46,45,54,50,42,54,53,53,49,49,51,51,53,52,27,51,50,52,52,45,58,76,70,36,70,72,41,68,72,47,51,70,75,55,54,48,34,51,38,26,50,53,30,31,52,40,52,38,52,50,52,48,43,48,57,47,32,68,73,35,42,87,45,101,49,20,68,63,28,49,57,44,55,68,37,68,71,45,46,54,48,48,65,32,52,107

Sequence (434 aa):
MDDSYFYQPSNPGPTRAVKWLVLLLLLRVKKPISWSVFLSLNSTIRSLLKEWIRPKHKDPETVDRRVRKLSNLLSVGFLYSAVSSNVRIPKDYLLLYIFMTYYGELNPPSSNIVVSPSTTRYFKLSSYKKDLWVRRLYEKKHFFIYLFLFGQLLSNYLTPTKYKLNQKYLSSSIKSQIFNPIWINFSMGVNSQTLNWLGLLKAYVKHNAMLIGIFGLTEFKLRFIAHYIELQHDAYRGTGGLKEIVRNYVAYVLNKANEIANFIYGPNILSMFLLALTAPMLTKYPALRRTYLSDVKLFIKNYIKAIGFVAAFATMAANSMDFIPSFGYRRIKGDDGPSNIRRLPSSFMDALNIYLFRLIVLSKWRIVKENHPWFTILKIGSWERIESLIMCYGVWKLMNLNDYVTKHRSGPHAEECSRIALVPMMRGIDRLMS

Nearest PDB structures (foldseek):
  3iko-assembly3_I  TM=1.239E-01  e=2.994E-01  Saccharomyces cerevisiae
  7ahd-assembly1_A  TM=1.700E-01  e=1.240E+00  Lactococcus lactis subsp. lactis
  8tzj-assembly1_D  TM=2.547E-01  e=9.439E+00  Vibrio cholerae

Mean predicted aligned error: 9.67 Å

Radius of gyration: 26.95 Å; Cα contacts (8 Å, |Δi|>4): 401; chains: 1; bounding box: 66×68×82 Å

Foldseek 3Di:
DDPPVPPPPPQCLVVQLVVQLVVCVVVVQAPSNLVSCLQRCLQVQLVVLCVVQVVPDDDPVVSSLVSNLVSLLVSLVSLLVRQLPDPVDPLLLLLLVLVLCVCQPQPDLDDPDCLDVVPNLVSHPVNDDPPDPVNVCVVVVLLQLVLLLQLQLQLLLPQDDPVNLSVVLFPPCCVVLFVCQQCVQWDDDPPDTGGDPVSNVVSLVVQLVVQLVVLCVVCCCVQQVVQQVCQVVVNHQDDDDNVLSVQQSSLLSNLQSNLVSCLRNQLVVQLSVCCVVCVVVCCVPPVSVVVCVVPVRVSSSVVSSVSSSVRNNVSLVCLVVCVDASPRHDDGPPDPDDPGSSRDDSVNSSVVSSVSVSSSVSSVVVVCCVPPVVNVVVDVSVVSSVSSVSSSVSLSVLSSSLVSLVVCCVHPCVVSSVVSCPDPVSVSSVSSND

Organism: NCBI:txid45354

pLDDT: mean 82.59, std 11.2, range [29.09, 95.44]

Secondary structure (DSSP, 8-state):
--GGG-------HHHHHHHHHHHHHHTT-SSHHHHHHHHH-HHHHHHHHHHHHGGG-S-HHHHHHHHHHHHHHHHHHHHHHHHTT-TTS-HHHHHHHHHHHIIIIIS-TT----S-HHHHGGG-GGGS-TT-HHHHHHHTHHHHHHHHHHHHHHHHHHS--TT-HHHHSS-HHIIIIIIHHHHTTEEE-SS-EEE-HHHHHHHHHHHHHHHHHHHHHHHIIIIIIHHHHHHHTT---SSS-HHHHHHHHHHHHHHHHHHHHHHHHHHHHHHHHHHHHHHHHHHH-HHHHHHHHH-HHHHHHHHHHHHHHHHHHHHHHHHHTT-S--TT--PPTT--S-SSTTSPPHHHHHHHHHHHHHHHHHHHHHHHHHH-HHHHHS-THHHHHHHHHHHHHHHHHHHHHHHHHHHTTTSTTHHHHHHHHTSHHHHHHHHHH-